Protein AF-A0A0F9GMW5-F1 (afdb_monomer_lite)

Secondary structure (DSSP, 8-state):
---------GGGGSSHHHHHHHHHHTTPPB--SSPP-GGGSTTT--HHHHTT-SEEEEEEE-TTSEEEEEEE-SSSTT-HHHHHHHHHHHGGG-SEEEEEEESSSSEEEEEEEETTEEEEEEEETTS--HHHHHHHHHHHTT--S--SSSHHHHHHHHHHHHHHHHHHHHHHHT-HHHHHHHHHHTTEEEETTTTEEEE-TTSTTTTEEEEEE-SS---HHHHHHHHHHHHHHHHHHHH-S---EEEEEESSEEEEEETTS-EEEEEE--TTSTHHHHHHHHHHHHHSPPPEE-HHHHHHHHSTTSHHHHHHHHHHHHHHHH-HHHHHHHHHHHHHHHTTTSPTTT-SHHHHHHHHHHHHHHHHHHHHHHS-HHHHHH-SSHHHHHHHHHTTT----TT-TTGGGGG-HHHHHHHHHHHTT-EE-SS-TTHHHHHHHS-HHHHHHHT--PPPHHHHHHHHHHH--TT--EEETT-TT-HHHHHHHHHHHHH-SSHHHHHHHHTTEEEEES-HHHHHHHHHHHHHT-S--SSS-----EEE--TT---EEE--S-TTT--EEEEE-GGG-EEEEETTGGG-SS-TTHHHHHHHHHHHHHHHHHHHHHHHHHHHT--

InterPro domains:
  IPR003356 DNA methylase, adenine-specific [PF02384] (428-545)
  IPR029063 S-adenosyl-L-methionine-dependent methyltransferase superfamily [G3DSA:3.40.50.150] (424-604)
  IPR029063 S-adenosyl-L-methionine-dependent methyltransferase superfamily [SSF53335] (360-549)
  IPR050953 N(4)/N(6)-adenine-specific DNA methyltransferase [PTHR33841] (351-545)

Foldseek 3Di:
DDPPQQADALQLLQDDVSVLVLLVVLVFDADDQDWDQLCPDQLQVDPVHSVQFPTKGWSGDDPQEETEMETEGAPCQPPPVNVVSSLVSVLVRHYWYWYWYDHRSQWTWTWTDDNQDTDTAIQGNVDGDPVRNVQVSCVSNVHPNDDDACVFLVVVLVVLLVLLVQLLVCLLVLVQVSNVVSLVVLAWDFWFDVRWTAFHPQFLQRLETEDEARNDPDPVVVCLVVPLLVSQVGCCVIVVDHHAWYWYHYSFWIWIAGSVSHTLDIGGDDSPDCLSSLLSSLVSLRRHHFGAFAQVSLCSPQAPSHPLNSVQLSLVVVLCVVCVPVLVVLLVLVCVLCPVQFPPPQRDPLLLSLLLSLLLLLLLLLCLQAPDPVCVVPDPFSVSSQVVCVVLVHDQQVSPSNRSSRVSPVSSVSSNSSNRPHHYRLALNCVNRVVSSRDPVSCVLNVVPDDDLVNLLVVCVPPDDQQQQEEAAAQFLNSNVSSNLVVNVVPDDDPVSSLNSLLSYAYEHSDPSRLNNNSSSNSSNRNDSDPHRRYPRYANFNSLDFPDFDQDDDPVQGTWTWTQRDVVGIDTHGPCSQCPPPDNCRVVVVVVVSVVVVVCSVVVVVVVVVVVVVD

Structure (mmCIF, N/CA/C/O backbone):
data_AF-A0A0F9GMW5-F1
#
_entry.id   AF-A0A0F9GMW5-F1
#
loop_
_atom_site.group_PDB
_atom_site.id
_atom_site.type_symbol
_atom_site.label_atom_id
_atom_site.label_alt_id
_atom_site.label_comp_id
_atom_site.label_asym_id
_atom_site.label_entity_id
_atom_site.label_seq_id
_atom_site.pdbx_PDB_ins_code
_atom_site.Cartn_x
_atom_site.Cartn_y
_atom_site.Cartn_z
_atom_site.occupancy
_atom_site.B_iso_or_equiv
_atom_site.auth_seq_id
_atom_site.auth_comp_id
_atom_site.auth_asym_id
_atom_site.auth_atom_id
_atom_site.pdbx_PDB_model_num
ATOM 1 N N . MET A 1 1 ? 24.800 2.979 11.146 1.00 30.11 1 MET A N 1
ATOM 2 C CA . MET A 1 1 ? 25.464 2.359 12.314 1.00 30.11 1 MET A CA 1
ATOM 3 C C . MET A 1 1 ? 24.993 0.922 12.360 1.00 30.11 1 MET A C 1
ATOM 5 O O . MET A 1 1 ? 23.792 0.721 12.255 1.00 30.11 1 MET A O 1
ATOM 9 N N . GLY A 1 2 ? 25.916 -0.042 12.358 1.00 31.94 2 GLY A N 1
ATOM 10 C CA . GLY A 1 2 ? 25.595 -1.453 12.143 1.00 31.94 2 GLY A CA 1
ATOM 11 C C . GLY A 1 2 ? 24.622 -1.978 13.192 1.00 31.94 2 GLY A C 1
ATOM 12 O O . GLY A 1 2 ? 24.930 -1.959 14.381 1.00 31.94 2 GLY A O 1
ATOM 13 N N . SER A 1 3 ? 23.455 -2.449 12.755 1.00 37.06 3 SER A N 1
ATOM 14 C CA . SER A 1 3 ? 22.743 -3.462 13.518 1.00 37.06 3 SER A CA 1
ATOM 15 C C . SER A 1 3 ? 23.676 -4.668 13.577 1.00 37.06 3 SER A C 1
ATOM 17 O O . SER A 1 3 ? 24.006 -5.253 12.547 1.00 37.06 3 SER A O 1
ATOM 19 N N . ASN A 1 4 ? 24.181 -5.004 14.763 1.00 47.06 4 ASN A N 1
ATOM 20 C CA . ASN A 1 4 ? 24.844 -6.288 14.950 1.00 47.06 4 ASN A CA 1
ATOM 21 C C . ASN A 1 4 ? 23.777 -7.360 14.713 1.00 47.06 4 ASN A C 1
ATOM 23 O O . ASN A 1 4 ? 22.998 -7.647 15.618 1.00 47.06 4 ASN A O 1
ATOM 27 N N . GLN A 1 5 ? 23.700 -7.887 13.488 1.00 59.38 5 GLN A N 1
ATOM 28 C CA . GLN A 1 5 ? 22.897 -9.065 13.192 1.00 59.38 5 GLN A CA 1
ATOM 29 C C . GLN A 1 5 ? 23.385 -10.190 14.101 1.00 59.38 5 GLN A C 1
ATOM 31 O O . GLN A 1 5 ? 24.559 -10.567 14.077 1.00 59.38 5 GLN A O 1
ATOM 36 N N . ILE A 1 6 ? 22.492 -10.670 14.958 1.00 72.06 6 ILE A N 1
ATOM 37 C CA . ILE A 1 6 ? 22.791 -11.733 15.907 1.00 72.06 6 ILE A CA 1
ATOM 38 C C . ILE A 1 6 ? 22.747 -13.040 15.131 1.00 72.06 6 ILE A C 1
ATOM 40 O O . ILE A 1 6 ? 21.688 -13.431 14.648 1.00 72.06 6 ILE A O 1
ATOM 44 N N . SER A 1 7 ? 23.903 -13.689 15.009 1.00 79.44 7 SER A N 1
ATOM 45 C CA . SER A 1 7 ? 24.048 -14.995 14.370 1.00 79.44 7 SER A CA 1
ATOM 46 C C . SER A 1 7 ? 24.014 -16.134 15.389 1.00 79.44 7 SER A C 1
ATOM 48 O O . SER A 1 7 ? 24.193 -15.922 16.592 1.00 79.44 7 SER A O 1
ATOM 50 N N . TRP A 1 8 ? 23.760 -17.353 14.907 1.00 90.44 8 TRP A N 1
ATOM 51 C CA . TRP A 1 8 ? 23.793 -18.573 15.710 1.00 90.44 8 TRP A CA 1
ATOM 52 C C . TRP A 1 8 ? 24.874 -19.541 15.211 1.00 90.44 8 TRP A C 1
ATOM 54 O O . TRP A 1 8 ? 25.264 -19.531 14.047 1.00 90.44 8 TRP A O 1
ATOM 64 N N . GLU A 1 9 ? 25.330 -20.408 16.109 1.00 90.56 9 GLU A N 1
ATOM 65 C CA . GLU A 1 9 ? 26.293 -21.479 15.870 1.00 90.56 9 GLU A CA 1
ATOM 66 C C . GLU A 1 9 ? 25.739 -22.823 16.361 1.00 90.56 9 GLU A C 1
ATOM 68 O O . GLU A 1 9 ? 24.885 -22.883 17.252 1.00 90.56 9 GLU A O 1
ATOM 73 N N . THR A 1 10 ? 26.309 -23.934 15.884 1.00 88.50 10 THR A N 1
ATOM 74 C CA . THR A 1 10 ? 25.950 -25.302 16.305 1.00 88.50 10 THR A CA 1
ATOM 75 C C . THR A 1 10 ? 25.889 -25.465 17.829 1.00 88.50 10 THR A C 1
ATOM 77 O O . THR A 1 10 ? 25.020 -26.157 18.360 1.00 88.50 10 THR A O 1
ATOM 80 N N . ASN A 1 11 ? 26.781 -24.789 18.562 1.00 90.62 11 ASN A N 1
ATOM 81 C CA . ASN A 1 11 ? 26.826 -24.824 20.024 1.00 90.62 11 ASN A CA 1
ATOM 82 C C . ASN A 1 11 ? 25.561 -24.279 20.699 1.00 90.62 11 ASN A C 1
ATOM 84 O O . ASN A 1 11 ? 25.217 -24.730 21.798 1.00 90.62 11 ASN A O 1
ATOM 88 N N . ASN A 1 12 ? 24.859 -23.344 20.058 1.00 93.19 12 ASN A N 1
ATOM 89 C CA . ASN A 1 12 ? 23.672 -22.717 20.624 1.00 93.19 12 ASN A CA 1
ATOM 90 C C . ASN A 1 12 ? 22.477 -23.669 20.707 1.00 93.19 12 ASN A C 1
ATOM 92 O O . ASN A 1 12 ? 21.627 -23.490 21.571 1.00 93.19 12 ASN A O 1
ATOM 96 N N . PHE A 1 13 ? 22.446 -24.722 19.889 1.00 93.19 13 PHE A N 1
ATOM 97 C CA . PHE A 1 13 ? 21.362 -25.705 19.875 1.00 93.19 13 PHE A CA 1
ATOM 98 C C . PHE A 1 13 ? 21.732 -27.056 20.505 1.00 93.19 13 PHE A C 1
ATOM 100 O O . PHE A 1 13 ? 20.917 -27.971 20.489 1.00 93.19 13 PHE A O 1
ATOM 107 N N . LYS A 1 14 ? 22.917 -27.187 21.127 1.00 91.19 14 LYS A N 1
ATOM 108 C CA . LYS A 1 14 ? 23.397 -28.450 21.734 1.00 91.19 14 LYS A CA 1
ATOM 109 C C . LYS A 1 14 ? 22.546 -28.975 22.891 1.00 91.19 14 LYS A C 1
ATOM 111 O O . LYS A 1 14 ? 22.601 -30.159 23.204 1.00 91.19 14 LYS A O 1
ATOM 116 N N . ASN A 1 15 ? 21.852 -28.093 23.600 1.00 91.44 15 ASN A N 1
ATOM 117 C CA . ASN A 1 15 ? 20.968 -28.440 24.707 1.00 91.44 15 ASN A CA 1
ATOM 118 C C . ASN A 1 15 ? 20.027 -27.268 25.010 1.00 91.44 15 ASN A C 1
ATOM 120 O O . ASN A 1 15 ? 20.235 -26.146 24.544 1.00 91.44 15 ASN A O 1
ATOM 124 N N . ARG A 1 16 ? 19.023 -27.518 25.855 1.00 90.69 16 ARG A N 1
ATOM 125 C CA . ARG A 1 16 ? 18.051 -26.510 26.300 1.00 90.69 16 ARG A CA 1
ATOM 126 C C . ARG A 1 16 ? 18.718 -25.232 26.818 1.00 90.69 16 ARG A C 1
ATOM 128 O O . ARG A 1 16 ? 18.329 -24.146 26.411 1.00 90.69 16 ARG A O 1
ATOM 135 N N . ASN A 1 17 ? 19.706 -25.335 27.707 1.00 90.94 17 ASN A N 1
ATOM 136 C CA . ASN A 1 17 ? 20.302 -24.154 28.337 1.00 90.94 17 ASN A CA 1
ATOM 137 C C . ASN A 1 17 ? 21.008 -23.261 27.306 1.00 90.94 17 ASN A C 1
ATOM 139 O O . ASN A 1 17 ? 20.877 -22.043 27.382 1.00 90.94 17 ASN A O 1
ATOM 143 N N . SER A 1 18 ? 21.695 -23.851 26.325 1.00 92.25 18 SER A N 1
ATOM 144 C CA . SER A 1 18 ? 22.301 -23.103 25.219 1.00 92.25 18 SER A CA 1
ATOM 145 C C . SER A 1 18 ? 21.259 -22.332 24.400 1.00 92.25 18 SER A C 1
ATOM 147 O O . SER A 1 18 ? 21.492 -21.167 24.080 1.00 92.25 18 SER A O 1
ATOM 149 N N . ILE A 1 19 ? 20.096 -22.941 24.135 1.00 92.56 19 ILE A N 1
ATOM 150 C CA . ILE A 1 19 ? 18.993 -22.303 23.397 1.00 92.56 19 ILE A CA 1
ATOM 151 C C . ILE A 1 19 ? 18.445 -21.112 24.194 1.00 92.56 19 ILE A C 1
ATOM 153 O O . ILE A 1 19 ? 18.283 -20.022 23.653 1.00 92.56 19 ILE A O 1
ATOM 157 N N . TYR A 1 20 ? 18.224 -21.281 25.501 1.00 91.50 20 TYR A N 1
ATOM 158 C CA . TYR A 1 20 ? 17.788 -20.179 26.366 1.00 91.50 20 TYR A CA 1
ATOM 159 C C . TYR A 1 20 ? 18.793 -19.021 26.377 1.00 91.50 20 TYR A C 1
ATOM 161 O O . TYR A 1 20 ? 18.386 -17.865 26.291 1.00 91.50 20 TYR A O 1
ATOM 169 N N . GLN A 1 21 ? 20.098 -19.304 26.471 1.00 91.31 21 GLN A N 1
ATOM 170 C CA . GLN A 1 21 ? 21.117 -18.248 26.458 1.00 91.31 21 GLN A CA 1
ATOM 171 C C . GLN A 1 21 ? 21.178 -17.518 25.116 1.00 91.31 21 GLN A C 1
ATOM 173 O O . GLN A 1 21 ? 21.319 -16.299 25.106 1.00 91.31 21 GLN A O 1
ATOM 178 N N . LEU A 1 22 ? 21.020 -18.234 24.000 1.00 93.06 22 LEU A N 1
ATOM 179 C CA . LEU A 1 22 ? 20.953 -17.629 22.671 1.00 93.06 22 LEU A CA 1
ATOM 180 C C . LEU A 1 22 ? 19.835 -16.574 22.605 1.00 93.06 22 LEU A C 1
ATOM 182 O O . LEU A 1 22 ? 20.098 -15.416 22.288 1.00 93.06 22 LEU A O 1
ATOM 186 N N . PHE A 1 23 ? 18.610 -16.942 22.987 1.00 89.56 23 PHE A N 1
ATOM 187 C CA . PHE A 1 23 ? 17.479 -16.011 22.955 1.00 89.56 23 PHE A CA 1
ATOM 188 C C . PHE A 1 23 ? 17.578 -14.898 24.000 1.00 89.56 23 PHE A C 1
ATOM 190 O O . PHE A 1 23 ? 17.181 -13.762 23.737 1.00 89.56 23 PHE A O 1
ATOM 197 N N . LYS A 1 24 ? 18.170 -15.182 25.165 1.00 89.12 24 LYS A N 1
ATOM 198 C CA . LYS A 1 24 ? 18.472 -14.156 26.167 1.00 89.12 24 LYS A CA 1
ATOM 199 C C . LYS A 1 24 ? 19.416 -13.094 25.608 1.00 89.12 24 LYS A C 1
ATOM 201 O O . LYS A 1 24 ? 19.164 -11.905 25.782 1.00 89.12 24 LYS A O 1
ATOM 206 N N . ASN A 1 25 ? 20.473 -13.520 24.918 1.00 88.56 25 ASN A N 1
ATOM 207 C CA . ASN A 1 25 ? 21.444 -12.624 24.293 1.00 88.56 25 ASN A CA 1
ATOM 208 C C . ASN A 1 25 ? 20.824 -11.835 23.131 1.00 88.56 25 ASN A C 1
ATOM 210 O O . ASN A 1 25 ? 21.177 -10.678 22.931 1.00 88.56 25 ASN A O 1
ATOM 214 N N . ALA A 1 26 ? 19.840 -12.419 22.440 1.00 84.38 26 ALA A N 1
ATOM 215 C CA . ALA A 1 26 ? 18.992 -11.727 21.470 1.00 84.38 26 ALA A CA 1
ATOM 216 C C . ALA A 1 26 ? 17.982 -10.738 22.094 1.00 84.38 26 ALA A C 1
ATOM 218 O O . ALA A 1 26 ? 17.220 -10.070 21.395 1.00 84.38 26 ALA A O 1
ATOM 219 N N . GLY A 1 27 ? 17.969 -10.598 23.422 1.00 83.44 27 GLY A N 1
ATOM 220 C CA . GLY A 1 27 ? 17.137 -9.632 24.133 1.00 83.44 27 GLY A CA 1
ATOM 221 C C . GLY A 1 27 ? 15.671 -10.047 24.258 1.00 83.44 27 GLY A C 1
ATOM 222 O O . GLY A 1 27 ? 14.805 -9.174 24.359 1.00 83.44 27 GLY A O 1
ATOM 223 N N . TYR A 1 28 ? 15.360 -11.343 24.205 1.00 82.50 28 TYR A N 1
ATOM 224 C CA . TYR A 1 28 ? 14.012 -11.853 24.464 1.00 82.50 28 TYR A CA 1
ATOM 225 C C . TYR A 1 28 ? 13.688 -11.935 25.961 1.00 82.50 28 TYR A C 1
ATOM 227 O O . TYR A 1 28 ? 14.558 -12.206 26.792 1.00 82.50 28 TYR A O 1
ATOM 235 N N . LYS A 1 29 ? 12.401 -11.763 26.298 1.00 79.38 29 LYS A N 1
ATOM 236 C CA . LYS A 1 29 ? 11.853 -12.171 27.599 1.00 79.38 29 LYS A CA 1
ATOM 237 C C . LYS A 1 29 ? 11.714 -13.699 27.594 1.00 79.38 29 LYS A C 1
ATOM 239 O O . LYS A 1 29 ? 11.020 -14.261 26.746 1.00 79.38 29 LYS A O 1
ATOM 244 N N . LEU A 1 30 ? 12.415 -14.365 28.508 1.00 83.69 30 LEU A N 1
ATOM 245 C CA . LEU A 1 30 ? 12.413 -15.824 28.605 1.00 83.69 30 LEU A CA 1
ATOM 246 C C . LEU A 1 30 ? 11.241 -16.319 29.460 1.00 83.69 30 LEU A C 1
ATOM 248 O O . LEU A 1 30 ? 10.882 -15.674 30.445 1.00 83.69 30 LEU A O 1
ATOM 252 N N . GLY A 1 31 ? 10.681 -17.471 29.084 1.00 74.31 31 GLY A N 1
ATOM 253 C CA . GLY A 1 31 ? 9.692 -18.189 29.893 1.00 74.31 31 GLY A CA 1
ATOM 254 C C . GLY A 1 31 ? 10.321 -18.950 31.067 1.00 74.31 31 GLY A C 1
ATOM 255 O O . GLY A 1 31 ? 11.534 -18.881 31.293 1.00 74.31 31 GLY A O 1
ATOM 256 N N . ASP A 1 32 ? 9.497 -19.692 31.815 1.00 71.81 32 ASP A N 1
ATOM 257 C CA . ASP A 1 32 ? 9.969 -20.511 32.940 1.00 71.81 32 ASP A CA 1
ATOM 258 C C . ASP A 1 32 ? 10.963 -21.585 32.438 1.00 71.81 32 ASP A C 1
ATOM 260 O O . ASP A 1 32 ? 10.623 -22.369 31.544 1.00 71.81 32 ASP A O 1
ATOM 264 N N . PRO A 1 33 ? 12.203 -21.637 32.966 1.00 67.69 33 PRO A N 1
ATOM 265 C CA . PRO A 1 33 ? 13.178 -22.665 32.601 1.00 67.69 33 PRO A CA 1
ATOM 266 C C . PRO A 1 33 ? 12.810 -24.067 33.111 1.00 67.69 33 PRO A C 1
ATOM 268 O O . PRO A 1 33 ? 13.460 -25.049 32.730 1.00 67.69 33 PRO A O 1
ATOM 271 N N . GLN A 1 34 ? 11.823 -24.180 34.002 1.00 78.19 34 GLN A N 1
ATOM 272 C CA . GLN A 1 34 ? 11.330 -25.456 34.495 1.00 78.19 34 GLN A CA 1
ATOM 273 C C . GLN A 1 34 ? 10.440 -26.157 33.467 1.00 78.19 34 GLN A C 1
ATOM 275 O O . GLN A 1 34 ? 9.881 -25.563 32.547 1.00 78.19 34 GLN A O 1
ATOM 280 N N . LYS A 1 35 ? 10.331 -27.477 33.625 1.00 83.81 35 LYS A N 1
ATOM 281 C CA . LYS A 1 35 ? 9.461 -28.296 32.788 1.00 83.81 35 LYS A CA 1
ATOM 282 C C . LYS A 1 35 ? 8.009 -27.893 33.039 1.00 83.81 35 LYS A C 1
ATOM 284 O O . LYS A 1 35 ? 7.528 -27.983 34.166 1.00 83.81 35 LYS A O 1
ATOM 289 N N . ILE A 1 36 ? 7.313 -27.526 31.973 1.00 87.19 36 ILE A N 1
ATOM 290 C CA . ILE A 1 36 ? 5.882 -27.250 32.005 1.00 87.19 36 ILE A CA 1
ATOM 291 C C . ILE A 1 36 ? 5.147 -28.577 31.887 1.00 87.19 36 ILE A C 1
ATOM 293 O O . ILE A 1 36 ? 5.470 -29.411 31.038 1.00 87.19 36 ILE A O 1
ATOM 297 N N . ASP A 1 37 ? 4.155 -28.784 32.745 1.00 86.44 37 ASP A N 1
ATOM 298 C CA . ASP A 1 37 ? 3.266 -29.929 32.620 1.00 86.44 37 ASP A CA 1
ATOM 299 C C . ASP A 1 37 ? 2.194 -29.624 31.554 1.00 86.44 37 ASP A C 1
ATOM 301 O O . ASP A 1 37 ? 1.359 -28.734 31.768 1.00 86.44 37 ASP A O 1
ATOM 305 N N . PRO A 1 38 ? 2.187 -30.334 30.406 1.00 85.81 38 PRO A N 1
ATOM 306 C CA . PRO A 1 38 ? 1.286 -30.015 29.303 1.00 85.81 38 PRO A CA 1
ATOM 307 C C . PRO A 1 38 ? -0.194 -30.149 29.686 1.00 85.81 38 PRO A C 1
ATOM 309 O O . PRO A 1 38 ? -1.040 -29.498 29.079 1.00 85.81 38 PRO A O 1
ATOM 312 N N . LYS A 1 39 ? -0.523 -30.918 30.737 1.00 86.19 39 LYS A N 1
ATOM 313 C CA . LYS A 1 39 ? -1.909 -31.085 31.206 1.00 86.19 39 LYS A CA 1
ATOM 314 C C . LYS A 1 39 ? -2.544 -29.783 31.713 1.00 86.19 39 LYS A C 1
ATOM 316 O O . LYS A 1 39 ? -3.768 -29.690 31.797 1.00 86.19 39 LYS A O 1
ATOM 321 N N . TYR A 1 40 ? -1.732 -28.784 32.071 1.00 82.81 40 TYR A N 1
ATOM 322 C CA . TYR A 1 40 ? -2.219 -27.485 32.540 1.00 82.81 40 TYR A CA 1
ATOM 323 C C . TYR A 1 40 ? -2.335 -26.444 31.423 1.00 82.81 40 TYR A C 1
ATOM 325 O O . TYR A 1 40 ? -3.043 -25.452 31.604 1.00 82.81 40 TYR A O 1
ATOM 333 N N . LEU A 1 41 ? -1.733 -26.683 30.256 1.00 78.94 41 LEU A N 1
ATOM 334 C CA . LEU A 1 41 ? -1.795 -25.758 29.127 1.00 78.94 41 LEU A CA 1
ATOM 335 C C . LEU A 1 41 ? -3.090 -25.950 28.324 1.00 78.94 41 LEU A C 1
ATOM 337 O O . LEU A 1 41 ? -3.382 -27.073 27.903 1.00 78.94 41 LEU A O 1
ATOM 341 N N . PRO A 1 42 ? -3.887 -24.887 28.098 1.00 68.94 42 PRO A N 1
ATOM 342 C CA . PRO A 1 42 ? -4.966 -24.907 27.107 1.00 68.94 42 PRO A CA 1
ATOM 343 C C . PRO A 1 42 ? -4.440 -25.427 25.761 1.00 68.94 42 PRO A C 1
ATOM 345 O O . PRO A 1 42 ? -3.320 -25.100 25.385 1.00 68.94 42 PRO A O 1
ATOM 348 N N . GLY A 1 43 ? -5.195 -26.294 25.085 1.00 73.25 43 GLY A N 1
ATOM 349 C CA . GLY A 1 43 ? -4.747 -26.910 23.830 1.00 73.25 43 GLY A CA 1
ATOM 350 C C . GLY A 1 43 ? -3.742 -28.064 23.967 1.00 73.25 43 GLY A C 1
ATOM 351 O O . GLY A 1 43 ? -3.375 -28.664 22.975 1.00 73.25 43 GLY A O 1
ATOM 352 N N . LEU A 1 44 ? -3.286 -28.448 25.165 1.00 82.81 44 LEU A N 1
ATOM 353 C CA . LEU A 1 44 ? -2.473 -29.670 25.349 1.00 82.81 44 LEU A CA 1
ATOM 354 C C . LEU A 1 44 ? -3.039 -30.621 26.412 1.00 82.81 44 LEU A C 1
ATOM 356 O O . LEU A 1 44 ? -2.429 -31.637 26.740 1.00 82.81 44 LEU A O 1
ATOM 360 N N . LYS A 1 45 ? -4.246 -30.346 26.920 1.00 79.88 45 LYS A N 1
ATOM 361 C CA . LYS A 1 45 ? -4.876 -31.108 28.014 1.00 79.88 45 LYS A CA 1
ATOM 362 C C . LYS A 1 45 ? -5.419 -32.476 27.605 1.00 79.88 45 LYS A C 1
ATOM 364 O O . LYS A 1 45 ? -5.866 -33.220 28.474 1.00 79.88 45 LYS A O 1
ATOM 369 N N . LYS A 1 46 ? -5.423 -32.830 26.316 1.00 84.31 46 LYS A N 1
ATOM 370 C CA . LYS A 1 46 ? -5.937 -34.135 25.880 1.00 84.31 46 LYS A CA 1
ATOM 371 C C . LYS A 1 46 ? -4.974 -35.260 26.286 1.00 84.31 46 LYS A C 1
ATOM 373 O O . LYS A 1 46 ? -3.788 -35.179 25.960 1.00 84.31 46 LYS A O 1
ATOM 378 N N . PRO A 1 47 ? -5.458 -36.339 26.936 1.00 82.69 47 PRO A N 1
ATOM 379 C CA . PRO A 1 47 ? -4.614 -37.463 27.358 1.00 82.69 47 PRO A CA 1
ATOM 380 C C . PRO A 1 47 ? -3.829 -38.136 26.231 1.00 82.69 47 PRO A C 1
ATOM 382 O O . PRO A 1 47 ? -2.748 -38.661 26.473 1.00 82.69 47 PRO A O 1
ATOM 385 N N . SER A 1 48 ? -4.331 -38.092 24.995 1.00 81.50 48 SER A N 1
ATOM 386 C CA . SER A 1 48 ? -3.619 -38.579 23.806 1.00 81.50 48 SER A CA 1
ATOM 387 C C . SER A 1 48 ? -2.350 -37.780 23.470 1.00 81.50 48 SER A C 1
ATOM 389 O O . SER A 1 48 ? -1.541 -38.241 22.666 1.00 81.50 48 SER A O 1
ATOM 391 N N . ILE A 1 49 ? -2.172 -36.598 24.071 1.00 82.38 49 ILE A N 1
ATOM 392 C CA . ILE A 1 49 ? -1.091 -35.650 23.788 1.00 82.38 49 ILE A CA 1
ATOM 393 C C . ILE A 1 49 ? -0.140 -35.547 24.970 1.00 82.38 49 ILE A C 1
ATOM 395 O O . ILE A 1 49 ? 1.033 -35.890 24.833 1.00 82.38 49 ILE A O 1
ATOM 399 N N . TYR A 1 50 ? -0.621 -35.110 26.140 1.00 85.19 50 TYR A N 1
ATOM 400 C CA . TYR A 1 50 ? 0.284 -34.812 27.255 1.00 85.19 50 TYR A CA 1
ATOM 401 C C . TYR A 1 50 ? 0.972 -36.057 27.827 1.00 85.19 50 TYR A C 1
ATOM 403 O O . TYR A 1 50 ? 2.085 -35.938 28.329 1.00 85.19 50 TYR A O 1
ATOM 411 N N . ASN A 1 51 ? 0.367 -37.249 27.720 1.00 84.06 51 ASN A N 1
ATOM 412 C CA . ASN A 1 51 ? 1.005 -38.501 28.153 1.00 84.06 51 ASN A CA 1
ATOM 413 C C . ASN A 1 51 ? 2.218 -38.878 27.286 1.00 84.06 51 ASN A C 1
ATOM 415 O O . ASN A 1 51 ? 3.062 -39.664 27.707 1.00 84.06 51 ASN A O 1
ATOM 419 N N . GLU A 1 52 ? 2.297 -38.335 26.072 1.00 80.62 52 GLU A N 1
ATOM 420 C CA . GLU A 1 52 ? 3.310 -38.670 25.068 1.00 80.62 52 GLU A CA 1
ATOM 421 C C . GLU A 1 52 ? 4.442 -37.634 24.998 1.00 80.62 52 GLU A C 1
ATOM 423 O O . GLU A 1 52 ? 5.512 -37.899 24.444 1.00 80.62 52 GLU A O 1
ATOM 428 N N . ILE A 1 53 ? 4.226 -36.444 25.565 1.00 86.25 53 ILE A N 1
ATOM 429 C CA . ILE A 1 53 ? 5.236 -35.391 25.668 1.00 86.25 53 ILE A CA 1
ATOM 430 C C . ILE A 1 53 ? 6.167 -35.722 26.840 1.00 86.25 53 ILE A C 1
ATOM 432 O O . ILE A 1 53 ? 5.773 -35.659 28.005 1.00 86.25 53 ILE A O 1
ATOM 436 N N . LYS A 1 54 ? 7.435 -36.045 26.547 1.00 84.69 54 LYS A N 1
ATOM 437 C CA . LYS A 1 54 ? 8.418 -36.370 27.592 1.00 84.69 54 LYS A CA 1
ATOM 438 C C . LYS A 1 54 ? 8.787 -35.127 28.390 1.00 84.69 54 LYS A C 1
ATOM 440 O O . LYS A 1 54 ? 8.789 -35.164 29.620 1.00 84.69 54 LYS A O 1
ATOM 445 N N . GLU A 1 55 ? 9.111 -34.035 27.702 1.00 88.12 55 GLU A N 1
ATOM 446 C CA . GLU A 1 55 ? 9.445 -32.749 28.315 1.00 88.12 55 GLU A CA 1
ATOM 447 C C . GLU A 1 55 ? 8.957 -31.596 27.435 1.00 88.12 55 GLU A C 1
ATOM 449 O O . GLU A 1 55 ? 9.045 -31.666 26.208 1.00 88.12 55 GLU A O 1
ATOM 454 N N . LEU A 1 56 ? 8.453 -30.544 28.082 1.00 89.69 56 LEU A N 1
ATOM 455 C CA . LEU A 1 56 ? 7.980 -29.313 27.462 1.00 89.69 56 LEU A CA 1
ATOM 456 C C . LEU A 1 56 ? 8.568 -28.129 28.225 1.00 89.69 56 LEU A C 1
ATOM 458 O O . LEU A 1 56 ? 8.509 -28.095 29.454 1.00 89.69 56 LEU A O 1
ATOM 462 N N . TYR A 1 57 ? 9.112 -27.167 27.491 1.00 89.50 57 TYR A N 1
ATOM 463 C CA . TYR A 1 57 ? 9.689 -25.943 28.040 1.00 89.50 57 TYR A CA 1
ATOM 464 C C . TYR A 1 57 ? 9.220 -24.737 27.234 1.00 89.50 57 TYR A C 1
ATOM 466 O O . TYR A 1 57 ? 9.110 -24.827 26.011 1.00 89.50 57 TYR A O 1
ATOM 474 N N . GLN A 1 58 ? 9.004 -23.604 27.898 1.00 87.25 58 GLN A N 1
ATOM 475 C CA . GLN A 1 58 ? 8.729 -22.330 27.236 1.00 87.25 58 GLN A CA 1
ATOM 476 C C . GLN A 1 58 ? 10.004 -21.491 27.205 1.00 87.25 58 GLN A C 1
ATOM 478 O O . GLN A 1 58 ? 10.446 -20.964 28.224 1.00 87.25 58 GLN A O 1
ATOM 483 N N . VAL A 1 59 ? 10.596 -21.368 26.022 1.00 86.62 59 VAL A N 1
ATOM 484 C CA . VAL A 1 59 ? 11.865 -20.666 25.815 1.00 86.62 59 VAL A CA 1
ATOM 485 C C . VAL A 1 59 ? 11.647 -19.156 25.787 1.00 86.62 59 VAL A C 1
ATOM 487 O O . VAL A 1 59 ? 12.380 -18.421 26.441 1.00 86.62 59 VAL A O 1
ATOM 490 N N . ILE A 1 60 ? 10.620 -18.692 25.071 1.00 83.25 60 ILE A N 1
ATOM 491 C CA . ILE A 1 60 ? 10.297 -17.269 24.904 1.00 83.25 60 ILE A CA 1
ATOM 492 C C . ILE A 1 60 ? 8.829 -17.050 25.245 1.00 83.25 60 ILE A C 1
ATOM 494 O O . ILE A 1 60 ? 7.977 -17.853 24.853 1.00 83.25 60 ILE A O 1
ATOM 498 N N . TYR A 1 61 ? 8.555 -15.946 25.938 1.00 74.56 61 TYR A N 1
ATOM 499 C CA . TYR A 1 61 ? 7.206 -15.448 26.166 1.00 74.56 61 TYR A CA 1
ATOM 500 C C . TYR A 1 61 ? 7.166 -13.927 26.012 1.00 74.56 61 TYR A C 1
ATOM 502 O O . TYR A 1 61 ? 7.778 -13.189 26.788 1.00 74.56 61 TYR A O 1
ATOM 510 N N . GLN A 1 62 ? 6.426 -13.461 25.013 1.00 65.44 62 GLN A N 1
ATOM 511 C CA . GLN A 1 62 ? 5.996 -12.069 24.895 1.00 65.44 62 GLN A CA 1
ATOM 512 C C . GLN A 1 62 ? 4.495 -12.010 25.140 1.00 65.44 62 GLN A C 1
ATOM 514 O O . GLN A 1 62 ? 3.816 -12.954 24.760 1.00 65.44 62 GLN A O 1
ATOM 519 N N . GLU A 1 63 ? 4.022 -10.944 25.795 1.00 55.16 63 GLU A N 1
ATOM 520 C CA . GLU A 1 63 ? 2.677 -10.709 26.361 1.00 55.16 63 GLU A CA 1
ATOM 521 C C . GLU A 1 63 ? 1.505 -11.000 25.386 1.00 55.16 63 GLU A C 1
ATOM 523 O O . GLU A 1 63 ? 0.750 -10.111 25.012 1.00 55.16 63 GLU A O 1
ATOM 528 N N . ASN A 1 64 ? 1.332 -12.279 25.035 1.00 51.00 64 ASN A N 1
ATOM 529 C CA . ASN A 1 64 ? 0.411 -12.889 24.069 1.00 51.00 64 ASN A CA 1
ATOM 530 C C . ASN A 1 64 ? 0.729 -12.735 22.568 1.00 51.00 64 ASN A C 1
ATOM 532 O O . ASN A 1 64 ? -0.125 -13.067 21.752 1.00 51.00 64 ASN A O 1
ATOM 536 N N . GLU A 1 65 ? 1.931 -12.292 22.187 1.00 58.19 65 GLU A N 1
ATOM 537 C CA . GLU A 1 65 ? 2.286 -12.109 20.764 1.00 58.19 65 GLU A CA 1
ATOM 538 C C . GLU A 1 65 ? 3.074 -13.289 20.187 1.00 58.19 65 GLU A C 1
ATOM 540 O O . GLU A 1 65 ? 2.713 -13.798 19.137 1.00 58.19 65 GLU A O 1
ATOM 545 N N . LEU A 1 66 ? 4.098 -13.780 20.895 1.00 72.69 66 LEU A N 1
ATOM 546 C CA . LEU A 1 66 ? 4.932 -14.892 20.438 1.00 72.69 66 LEU A CA 1
ATOM 547 C C . LEU A 1 66 ? 5.321 -15.814 21.593 1.00 72.69 66 LEU A C 1
ATOM 549 O O . LEU A 1 66 ? 5.892 -15.381 22.602 1.00 72.69 66 LEU A O 1
ATOM 553 N N . GLN A 1 67 ? 5.079 -17.108 21.406 1.00 82.12 67 GLN A N 1
ATOM 554 C CA . GLN A 1 67 ? 5.512 -18.173 22.297 1.00 82.12 67 GLN A CA 1
ATOM 555 C C . GLN A 1 67 ? 6.420 -19.163 21.574 1.00 82.12 67 GLN A C 1
ATOM 557 O O . GLN A 1 67 ? 6.037 -19.776 20.583 1.00 82.12 67 GLN A O 1
ATOM 562 N N . LEU A 1 68 ? 7.620 -19.385 22.112 1.00 87.38 68 LEU A N 1
ATOM 563 C CA . LEU A 1 68 ? 8.509 -20.432 21.611 1.00 87.38 68 LEU A CA 1
ATOM 564 C C . LEU A 1 68 ? 8.544 -21.591 22.595 1.00 87.38 68 LEU A C 1
ATOM 566 O O . LEU A 1 68 ? 8.977 -21.424 23.739 1.00 87.38 68 LEU A O 1
ATOM 570 N N . TRP A 1 69 ? 8.114 -22.769 22.154 1.00 90.44 69 TRP A N 1
ATOM 571 C CA . TRP A 1 69 ? 8.092 -23.982 22.967 1.00 90.44 69 TRP A CA 1
ATOM 572 C C . TRP A 1 69 ? 9.107 -24.998 22.455 1.00 90.44 69 TRP A C 1
ATOM 574 O O . TRP A 1 69 ? 9.195 -25.263 21.260 1.00 90.44 69 TRP A O 1
ATOM 584 N N . LEU A 1 70 ? 9.851 -25.609 23.372 1.00 92.06 70 LEU A N 1
ATOM 585 C CA . LEU A 1 70 ? 10.745 -26.728 23.092 1.00 92.06 70 LEU A CA 1
ATOM 586 C C . LEU A 1 70 ? 10.099 -28.021 23.593 1.00 92.06 70 LEU A C 1
ATOM 588 O O . LEU A 1 70 ? 9.857 -28.176 24.792 1.00 92.06 70 LEU A O 1
ATOM 592 N N . ILE A 1 71 ? 9.852 -28.951 22.673 1.00 91.19 71 ILE A N 1
ATOM 593 C CA . ILE A 1 71 ? 9.130 -30.203 22.908 1.00 91.19 71 ILE A CA 1
ATOM 594 C C . ILE A 1 71 ? 10.073 -31.376 22.637 1.00 91.19 71 ILE A C 1
ATOM 596 O O . ILE A 1 71 ? 10.473 -31.626 21.497 1.00 91.19 71 ILE A O 1
ATOM 600 N N . ILE A 1 72 ? 10.417 -32.123 23.686 1.00 88.25 72 ILE A N 1
ATOM 601 C CA . ILE A 1 72 ? 11.318 -33.277 23.590 1.00 88.25 72 ILE A CA 1
ATOM 602 C C . ILE A 1 72 ? 10.492 -34.561 23.520 1.00 88.25 72 ILE A C 1
ATOM 604 O O . ILE A 1 72 ? 9.698 -34.849 24.421 1.00 88.25 72 ILE A O 1
ATOM 608 N N . THR A 1 73 ? 10.692 -35.355 22.462 1.00 82.06 73 THR A N 1
ATOM 609 C CA . THR A 1 73 ? 9.953 -36.611 22.248 1.00 82.06 73 THR A CA 1
ATOM 610 C C . THR A 1 73 ? 10.869 -37.724 21.731 1.00 82.06 73 THR A C 1
ATOM 612 O O . THR A 1 73 ? 11.707 -37.476 20.866 1.00 82.06 73 THR A O 1
ATOM 615 N N . PRO A 1 74 ? 10.729 -38.966 22.221 1.00 63.56 74 PRO A N 1
ATOM 616 C CA . PRO A 1 74 ? 11.704 -40.016 21.932 1.00 63.56 74 PRO A CA 1
ATOM 617 C C . PRO A 1 74 ? 11.643 -40.572 20.497 1.00 63.56 74 PRO A C 1
ATOM 619 O O . PRO A 1 74 ? 12.686 -40.935 19.959 1.00 63.56 74 PRO A O 1
ATOM 622 N N . GLU A 1 75 ? 10.473 -40.630 19.846 1.00 69.75 75 GLU A N 1
ATOM 623 C CA . GLU A 1 75 ? 10.335 -41.225 18.493 1.00 69.75 75 GLU A CA 1
ATOM 624 C C . GLU A 1 75 ? 9.234 -40.609 17.613 1.00 69.75 75 GLU A C 1
ATOM 626 O O . GLU A 1 75 ? 9.020 -41.044 16.482 1.00 69.75 75 GLU A O 1
ATOM 631 N N . LYS A 1 76 ? 8.504 -39.612 18.120 1.00 71.94 76 LYS A N 1
ATOM 632 C CA . LYS A 1 76 ? 7.344 -39.031 17.426 1.00 71.94 76 LYS A CA 1
ATOM 633 C C . LYS A 1 76 ? 7.643 -37.680 16.771 1.00 71.94 76 LYS A C 1
ATOM 635 O O . LYS A 1 76 ? 6.899 -37.286 15.880 1.00 71.94 76 LYS A O 1
ATOM 640 N N . ALA A 1 77 ? 8.760 -37.029 17.117 1.00 70.38 77 ALA A N 1
ATOM 641 C CA . ALA A 1 77 ? 9.167 -35.731 16.567 1.00 70.38 77 ALA A CA 1
ATOM 642 C C . ALA A 1 77 ? 9.256 -35.713 15.033 1.00 70.38 77 ALA A C 1
ATOM 644 O O . ALA A 1 77 ? 8.932 -34.703 14.416 1.00 70.38 77 ALA A O 1
ATOM 645 N N . ASN A 1 78 ? 9.648 -36.827 14.407 1.00 73.69 78 ASN A N 1
ATOM 646 C CA . ASN A 1 78 ? 9.752 -36.947 12.953 1.00 73.69 78 ASN A CA 1
ATOM 647 C C . ASN A 1 78 ? 8.408 -37.247 12.259 1.00 73.69 78 ASN A C 1
ATOM 649 O O . ASN A 1 78 ? 8.297 -37.033 11.050 1.00 73.69 78 ASN A O 1
ATOM 653 N N . LYS A 1 79 ? 7.381 -37.701 12.990 1.00 81.25 79 LYS A N 1
ATOM 654 C CA . LYS A 1 79 ? 6.081 -38.089 12.427 1.00 81.25 79 LYS A CA 1
ATOM 655 C C . LYS A 1 79 ? 5.187 -36.865 12.239 1.00 81.25 79 LYS A C 1
ATOM 657 O O . LYS A 1 79 ? 4.688 -36.291 13.204 1.00 81.25 79 LYS A O 1
ATOM 662 N N . LYS A 1 80 ? 4.907 -36.529 10.977 1.00 78.00 80 LYS A N 1
ATOM 663 C CA . LYS A 1 80 ? 4.031 -35.406 10.602 1.00 78.00 80 LYS A CA 1
ATOM 664 C C . LYS A 1 80 ? 2.637 -35.490 11.233 1.00 78.00 80 LYS A C 1
ATOM 666 O O . LYS A 1 80 ? 2.129 -34.493 11.726 1.00 78.00 80 LYS A O 1
ATOM 671 N N . SER A 1 81 ? 2.048 -36.686 11.297 1.00 80.94 81 SER A N 1
ATOM 672 C CA . SER A 1 81 ? 0.735 -36.902 11.924 1.00 80.94 81 SER A CA 1
ATOM 673 C C . SER A 1 81 ? 0.694 -36.489 13.396 1.00 80.94 81 SER A C 1
ATOM 675 O O . SER A 1 81 ? -0.318 -35.977 13.859 1.00 80.94 81 SER A O 1
ATOM 677 N N . TRP A 1 82 ? 1.793 -36.680 14.127 1.00 78.06 82 TRP A N 1
ATOM 678 C CA . TRP A 1 82 ? 1.861 -36.341 15.543 1.00 78.06 82 TRP A CA 1
ATOM 679 C C . TRP A 1 82 ? 2.035 -34.836 15.762 1.00 78.06 82 TRP A C 1
ATOM 681 O O . TRP A 1 82 ? 1.353 -34.261 16.607 1.00 78.06 82 TRP A O 1
ATOM 691 N N . ARG A 1 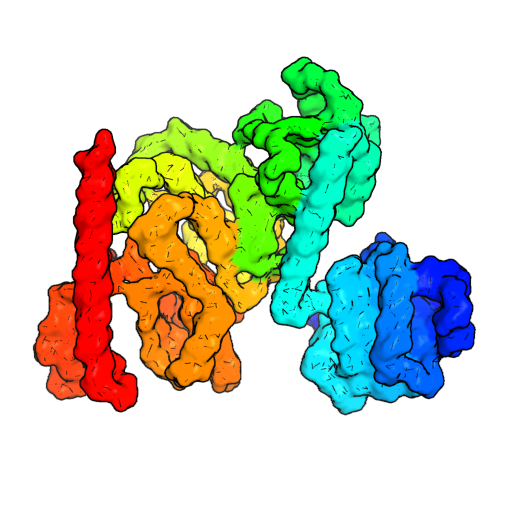83 ? 2.872 -34.180 14.946 1.00 85.00 83 ARG A N 1
ATOM 692 C CA . ARG A 1 83 ? 2.986 -32.714 14.958 1.00 85.00 83 ARG A CA 1
ATOM 693 C C . ARG A 1 83 ? 1.645 -32.065 14.617 1.00 85.00 83 ARG A C 1
ATOM 695 O O . ARG A 1 83 ? 1.193 -31.216 15.377 1.00 85.00 83 ARG A O 1
ATOM 702 N N . ASN A 1 84 ? 0.963 -32.532 13.565 1.00 81.75 84 ASN A N 1
ATOM 703 C CA . ASN A 1 84 ? -0.364 -32.041 13.163 1.00 81.75 84 ASN A CA 1
ATOM 704 C C . ASN A 1 84 ? -1.402 -32.130 14.287 1.00 81.75 84 ASN A C 1
ATOM 706 O O . ASN A 1 84 ? -2.230 -31.237 14.420 1.00 81.75 84 ASN A O 1
ATOM 710 N N . LEU A 1 85 ? -1.350 -33.196 15.086 1.00 82.00 85 LEU A N 1
ATOM 711 C CA . LEU A 1 85 ? -2.277 -33.408 16.191 1.00 82.00 85 LEU A CA 1
ATOM 712 C C . LEU A 1 85 ? -2.035 -32.423 17.344 1.00 82.00 85 LEU A C 1
ATOM 714 O O . LEU A 1 85 ? -2.983 -31.953 17.955 1.00 82.00 85 LEU A O 1
ATOM 718 N N . ILE A 1 86 ? -0.782 -32.056 17.619 1.00 83.38 86 ILE A N 1
ATOM 719 C CA . ILE A 1 86 ? -0.472 -30.977 18.570 1.00 83.38 86 ILE A CA 1
ATOM 720 C C . ILE A 1 86 ? -0.897 -29.625 18.005 1.00 83.38 86 ILE A C 1
ATOM 722 O O . ILE A 1 86 ? -1.524 -28.831 18.696 1.00 83.38 86 ILE A O 1
ATOM 726 N N . ILE A 1 87 ? -0.598 -29.382 16.731 1.00 77.19 87 ILE A N 1
ATOM 727 C CA . ILE A 1 87 ? -0.959 -28.152 16.027 1.00 77.19 87 ILE A CA 1
ATOM 728 C C . ILE A 1 87 ? -2.462 -27.899 16.078 1.00 77.19 87 ILE A C 1
ATOM 730 O O . ILE A 1 87 ? -2.872 -26.792 16.411 1.00 77.19 87 ILE A O 1
ATOM 734 N N . SER A 1 88 ? -3.285 -28.914 15.795 1.00 78.44 88 SER A N 1
ATOM 735 C CA . SER A 1 88 ? -4.744 -28.773 15.836 1.00 78.44 88 SER A CA 1
ATOM 736 C C . SER A 1 88 ? -5.265 -28.336 17.199 1.00 78.44 88 SER A C 1
ATOM 738 O O . SER A 1 88 ? -6.330 -27.740 17.273 1.00 78.44 88 SER A O 1
ATOM 740 N N . GLU A 1 89 ? -4.524 -28.613 18.265 1.00 79.75 89 GLU A N 1
ATOM 741 C CA . GLU A 1 89 ? -4.972 -28.362 19.630 1.00 79.75 89 GLU A CA 1
ATOM 742 C C . GLU A 1 89 ? -4.420 -27.043 20.166 1.00 79.75 89 GLU A C 1
ATOM 744 O O . GLU A 1 89 ? -5.130 -26.302 20.839 1.00 79.75 89 GLU A O 1
ATOM 749 N N . VAL A 1 90 ? -3.189 -26.692 19.786 1.00 76.94 90 VAL A N 1
ATOM 750 C CA . VAL A 1 90 ? -2.588 -25.377 20.063 1.00 76.94 90 VAL A CA 1
ATOM 751 C C . VAL A 1 90 ? -3.291 -24.261 19.278 1.00 76.94 90 VAL A C 1
ATOM 753 O O . VAL A 1 90 ? -3.364 -23.128 19.751 1.00 76.94 90 VAL A O 1
ATOM 756 N N . LYS A 1 91 ? -3.893 -24.562 18.119 1.00 66.88 91 LYS A N 1
ATOM 757 C CA . LYS A 1 91 ? -4.706 -23.592 17.361 1.00 66.88 91 LYS A CA 1
ATOM 758 C C . LYS A 1 91 ? -5.857 -22.979 18.166 1.00 66.88 91 LYS A C 1
ATOM 760 O O . LYS A 1 91 ? -6.281 -21.871 17.865 1.00 66.88 91 LYS A O 1
ATOM 765 N N . GLU A 1 92 ? -6.351 -23.657 19.199 1.00 57.84 92 GLU A N 1
ATOM 766 C CA . GLU A 1 92 ? -7.433 -23.128 20.037 1.00 57.84 92 GLU A CA 1
ATOM 767 C C . GLU A 1 92 ? -6.951 -22.118 21.100 1.00 57.84 92 GLU A C 1
ATOM 769 O O . GLU A 1 92 ? -7.779 -21.490 21.761 1.00 57.84 92 GLU A O 1
ATOM 774 N N . SER A 1 93 ? -5.632 -21.946 21.290 1.00 56.56 93 SER A N 1
ATOM 775 C CA . SER A 1 93 ? -5.064 -21.208 22.434 1.00 56.56 93 SER A CA 1
ATOM 776 C C . SER A 1 93 ? -4.739 -19.712 22.247 1.00 56.56 93 SER A C 1
ATOM 778 O O . SER A 1 93 ? -4.348 -19.102 23.235 1.00 56.56 93 SER A O 1
ATOM 780 N N . TYR A 1 94 ? -5.026 -19.093 21.092 1.00 51.81 94 TYR A N 1
ATOM 781 C CA . TYR A 1 94 ? -4.789 -17.662 20.772 1.00 51.81 94 TYR A CA 1
ATOM 782 C C . TYR A 1 94 ? -3.318 -17.192 20.956 1.00 51.81 94 TYR A C 1
ATOM 784 O O . TYR A 1 94 ? -2.861 -16.993 22.081 1.00 51.81 94 TYR A O 1
ATOM 792 N N . GLY A 1 95 ? -2.595 -16.950 19.850 1.00 61.88 95 GLY A N 1
ATOM 793 C CA . GLY A 1 95 ? -1.219 -16.409 19.826 1.00 61.88 95 GLY A CA 1
ATOM 794 C C . GLY A 1 95 ? -0.322 -17.058 18.759 1.00 61.88 95 GLY A C 1
ATOM 795 O O . GLY A 1 95 ? -0.661 -18.127 18.250 1.00 61.88 95 GLY A O 1
ATOM 796 N N . ASP A 1 96 ? 0.833 -16.453 18.444 1.00 72.00 96 ASP A N 1
ATOM 797 C CA . ASP A 1 96 ? 1.811 -17.073 17.538 1.00 72.00 96 ASP A CA 1
ATOM 798 C C . ASP A 1 96 ? 2.717 -18.045 18.307 1.00 72.00 96 ASP A C 1
ATOM 800 O O . ASP A 1 96 ? 3.286 -17.720 19.353 1.00 72.00 96 ASP A O 1
ATOM 804 N N . TYR A 1 97 ? 2.883 -19.254 17.780 1.00 82.06 97 TYR A N 1
ATOM 805 C CA . TYR A 1 97 ? 3.670 -20.325 18.372 1.00 82.06 97 TYR A CA 1
ATOM 806 C C . TYR A 1 97 ? 4.775 -20.793 17.432 1.00 82.06 97 TYR A C 1
ATOM 808 O O . TYR A 1 97 ? 4.534 -21.188 16.294 1.00 82.06 97 TYR A O 1
ATOM 816 N N . VAL A 1 98 ? 5.993 -20.873 17.956 1.00 87.38 98 VAL A N 1
ATOM 817 C CA . VAL A 1 98 ? 7.090 -21.621 17.340 1.00 87.38 98 VAL A CA 1
ATOM 818 C C . VAL A 1 98 ? 7.323 -22.867 18.179 1.00 87.38 98 VAL A C 1
ATOM 820 O O . VAL A 1 98 ? 7.863 -22.807 19.284 1.00 87.38 98 VAL A O 1
ATOM 823 N N . LEU A 1 99 ? 6.900 -24.015 17.660 1.00 89.38 99 LEU A N 1
ATOM 824 C CA . LEU A 1 99 ? 7.077 -25.308 18.307 1.00 89.38 99 LEU A CA 1
ATOM 825 C C . LEU A 1 99 ? 8.337 -25.981 17.760 1.00 89.38 99 LEU A C 1
ATOM 827 O O . LEU A 1 99 ? 8.379 -26.404 16.605 1.00 89.38 99 LEU A O 1
ATOM 831 N N . LEU A 1 100 ? 9.364 -26.101 18.597 1.00 91.19 100 LEU A N 1
ATOM 832 C CA . LEU A 1 100 ? 10.592 -26.829 18.295 1.00 91.19 100 LEU A CA 1
ATOM 833 C C . LEU A 1 100 ? 10.477 -28.264 18.807 1.00 91.19 100 LEU A C 1
ATOM 835 O O . LEU A 1 100 ? 10.627 -28.523 20.001 1.00 91.19 100 LEU A O 1
ATOM 839 N N . PHE A 1 101 ? 10.258 -29.214 17.905 1.00 91.44 101 PHE A N 1
ATOM 840 C CA . PHE A 1 101 ? 10.277 -30.635 18.231 1.00 91.44 101 PHE A CA 1
ATOM 841 C C . PHE A 1 101 ? 11.679 -31.201 18.057 1.00 91.44 101 PHE A C 1
ATOM 843 O O . PHE A 1 101 ? 12.278 -31.067 16.990 1.00 91.44 101 PHE A O 1
ATOM 850 N N . THR A 1 102 ? 12.185 -31.901 19.067 1.00 91.88 102 THR A N 1
ATOM 851 C CA . THR A 1 102 ? 13.467 -32.606 18.965 1.00 91.88 102 THR A CA 1
ATOM 852 C C . THR A 1 102 ? 13.457 -33.929 19.722 1.00 91.88 102 THR A C 1
ATOM 854 O O . THR A 1 102 ? 12.642 -34.152 20.620 1.00 91.88 102 THR A O 1
ATOM 857 N N . LYS A 1 103 ? 14.369 -34.823 19.336 1.00 89.38 103 LYS A N 1
ATOM 858 C CA . LYS A 1 103 ? 14.638 -36.084 20.036 1.00 89.38 103 LYS A CA 1
ATOM 859 C C . LYS A 1 103 ? 15.869 -35.971 20.929 1.00 89.38 103 LYS A C 1
ATOM 861 O O . LYS A 1 103 ? 15.822 -36.357 22.093 1.00 89.38 103 LYS A O 1
ATOM 866 N N . ASP A 1 104 ? 16.957 -35.462 20.367 1.00 88.69 104 ASP A N 1
ATOM 867 C CA . ASP A 1 104 ? 18.303 -35.538 20.937 1.00 88.69 104 ASP A CA 1
ATOM 868 C C . ASP A 1 104 ? 19.141 -34.275 20.683 1.00 88.69 104 ASP A C 1
ATOM 870 O O . ASP A 1 104 ? 20.352 -34.306 20.883 1.00 88.69 104 ASP A O 1
ATOM 874 N N . PHE A 1 105 ? 18.517 -33.168 20.261 1.00 91.62 105 PHE A N 1
ATOM 875 C CA . PHE A 1 105 ? 19.215 -31.929 19.907 1.00 91.62 105 PHE A CA 1
ATOM 876 C C . PHE A 1 105 ? 20.225 -32.087 18.758 1.00 91.62 105 PHE A C 1
ATOM 878 O O . PHE A 1 105 ? 21.157 -31.300 18.671 1.00 91.62 105 PHE A O 1
ATOM 885 N N . SER A 1 106 ? 20.075 -33.079 17.871 1.00 89.38 106 SER A N 1
ATOM 886 C CA . SER A 1 106 ? 20.813 -33.131 16.594 1.00 89.38 106 SER A CA 1
ATOM 887 C C . SER A 1 106 ? 20.026 -32.499 15.439 1.00 89.38 106 SER A C 1
ATOM 889 O O . SER A 1 106 ? 20.595 -31.925 14.508 1.00 89.38 106 SER A O 1
ATOM 891 N N . GLN A 1 107 ? 18.699 -32.580 15.526 1.00 90.56 107 GLN A N 1
ATOM 892 C CA . GLN A 1 107 ? 17.755 -32.153 14.504 1.00 90.56 107 GLN A CA 1
ATOM 893 C C . GLN A 1 107 ? 16.480 -31.614 15.154 1.00 90.56 107 GLN A C 1
ATOM 895 O O . GLN A 1 107 ? 16.040 -32.099 16.206 1.00 90.56 107 GLN A O 1
ATOM 900 N N . PHE A 1 108 ? 15.878 -30.624 14.499 1.00 91.75 108 PHE A N 1
ATOM 901 C CA . PHE A 1 108 ? 14.616 -30.025 14.900 1.00 91.75 108 PHE A CA 1
ATOM 902 C C . PHE A 1 108 ? 13.601 -30.075 13.764 1.00 91.75 108 PHE A C 1
ATOM 904 O O . PHE A 1 108 ? 13.918 -29.816 12.599 1.00 91.75 108 PHE A O 1
ATOM 911 N N . TRP A 1 109 ? 12.362 -30.374 14.134 1.00 89.38 109 TRP A N 1
ATOM 912 C CA . TRP A 1 109 ? 11.193 -30.107 13.310 1.00 89.38 109 TRP A CA 1
ATOM 913 C C . TRP A 1 109 ? 10.502 -28.903 13.916 1.00 89.38 109 TRP A C 1
ATOM 915 O O . TRP A 1 109 ? 10.108 -28.935 15.079 1.00 89.38 109 TRP A O 1
ATOM 925 N N . ILE A 1 110 ? 10.419 -27.835 13.145 1.00 86.31 110 ILE A N 1
ATOM 926 C CA . ILE A 1 110 ? 9.878 -26.561 13.587 1.00 86.31 110 ILE A CA 1
ATOM 927 C C . ILE A 1 110 ? 8.477 -26.460 13.013 1.00 86.31 110 ILE A C 1
ATOM 929 O O . ILE A 1 110 ? 8.308 -26.601 11.805 1.00 86.31 110 ILE A O 1
ATOM 933 N N . SER A 1 111 ? 7.484 -26.251 13.866 1.00 84.75 111 SER A N 1
ATOM 934 C CA . SER A 1 111 ? 6.128 -25.917 13.444 1.00 84.75 111 SER A CA 1
ATOM 935 C C . SER A 1 111 ? 5.825 -24.495 13.868 1.00 84.75 111 SER A C 1
ATOM 937 O O . SER A 1 111 ? 5.826 -24.190 15.058 1.00 84.75 111 SER A O 1
ATOM 939 N N . ILE A 1 112 ? 5.591 -23.642 12.883 1.00 77.94 112 ILE A N 1
ATOM 940 C CA . ILE A 1 112 ? 5.216 -22.250 13.081 1.00 77.94 112 ILE A CA 1
ATOM 941 C C . ILE A 1 112 ? 3.701 -22.207 12.956 1.00 77.94 112 ILE A C 1
ATOM 943 O O . ILE A 1 112 ? 3.162 -22.620 11.930 1.00 77.94 112 ILE A O 1
ATOM 947 N N . LEU A 1 113 ? 3.028 -21.773 14.013 1.00 70.62 113 LEU A N 1
ATOM 948 C CA . LEU A 1 113 ? 1.602 -21.507 14.014 1.00 70.62 113 LEU A CA 1
ATOM 949 C C . LEU A 1 113 ? 1.405 -20.023 14.257 1.00 70.62 113 LEU A C 1
ATOM 951 O O . LEU A 1 113 ? 1.696 -19.552 15.345 1.00 70.62 113 LEU A O 1
ATOM 955 N N . ALA A 1 114 ? 0.897 -19.314 13.267 1.00 62.12 114 ALA A N 1
ATOM 956 C CA . ALA A 1 114 ? 0.221 -18.047 13.504 1.00 62.12 114 ALA A CA 1
ATOM 957 C C . ALA A 1 114 ? -1.281 -18.298 13.349 1.00 62.12 114 ALA A C 1
ATOM 959 O O . ALA A 1 114 ? -1.648 -19.301 12.730 1.00 62.12 114 ALA A O 1
ATOM 960 N N . ASP A 1 115 ? -2.131 -17.428 13.902 1.00 46.62 115 ASP A N 1
ATOM 961 C CA . ASP A 1 115 ? -3.595 -17.609 14.005 1.00 46.62 115 ASP A CA 1
ATOM 962 C C . ASP A 1 115 ? -4.238 -18.345 12.797 1.00 46.62 115 ASP A C 1
ATOM 964 O O . ASP A 1 115 ? -5.025 -19.271 12.998 1.00 46.62 115 ASP A O 1
ATOM 968 N N . ASP A 1 116 ? -3.824 -18.027 11.560 1.00 41.34 116 ASP A N 1
ATOM 969 C CA . ASP A 1 116 ? -4.328 -18.638 10.318 1.00 41.34 116 ASP A CA 1
ATOM 970 C C . ASP A 1 116 ? -3.244 -19.254 9.399 1.00 41.34 116 ASP A C 1
ATOM 972 O O . ASP A 1 116 ? -3.540 -19.685 8.283 1.00 41.34 116 ASP A O 1
ATOM 976 N N . ALA A 1 117 ? -1.990 -19.354 9.853 1.00 47.00 117 ALA A N 1
ATOM 977 C CA . ALA A 1 117 ? -0.873 -19.855 9.053 1.00 47.00 117 ALA A CA 1
ATOM 978 C C . ALA A 1 117 ? -0.129 -21.000 9.729 1.00 47.00 117 ALA A C 1
ATOM 980 O O . ALA A 1 117 ? 0.074 -21.028 10.942 1.00 47.00 117 ALA A O 1
ATOM 981 N N . TYR A 1 118 ? 0.296 -21.957 8.910 1.00 66.38 118 TYR A N 1
ATOM 982 C CA . TYR A 1 118 ? 1.061 -23.096 9.372 1.00 66.38 118 TYR A CA 1
ATOM 983 C C . TYR A 1 118 ? 2.203 -23.397 8.420 1.00 66.38 118 TYR A C 1
ATOM 985 O O . TYR A 1 118 ? 1.989 -23.644 7.232 1.00 66.38 118 TYR A O 1
ATOM 993 N N . GLU A 1 119 ? 3.404 -23.454 8.976 1.00 66.94 119 GLU A N 1
ATOM 994 C CA . GLU A 1 119 ? 4.578 -23.877 8.243 1.00 66.94 119 GLU A CA 1
ATOM 995 C C . GLU A 1 119 ? 5.394 -24.903 9.030 1.00 66.94 119 GLU A C 1
ATOM 997 O O . GLU A 1 119 ? 5.544 -24.814 10.251 1.00 66.94 119 GLU A O 1
ATOM 1002 N N . GLU A 1 120 ? 5.944 -25.883 8.307 1.00 77.50 120 GLU A N 1
ATOM 1003 C CA . GLU A 1 120 ? 6.944 -26.800 8.840 1.00 77.50 120 GLU A CA 1
ATOM 1004 C C . GLU A 1 120 ? 8.307 -26.536 8.222 1.00 77.50 120 GLU A C 1
ATOM 1006 O O . GLU A 1 120 ? 8.464 -26.554 6.999 1.00 77.50 120 GLU A O 1
ATOM 1011 N N . LEU A 1 121 ? 9.316 -26.409 9.076 1.00 78.25 121 LEU A N 1
ATOM 1012 C CA . LEU A 1 121 ? 10.709 -26.352 8.662 1.00 78.25 121 LEU A CA 1
ATOM 1013 C C . LEU A 1 121 ? 11.481 -27.514 9.275 1.00 78.25 121 LEU A C 1
ATOM 1015 O O . LEU A 1 121 ? 11.268 -27.911 10.424 1.00 78.25 121 LEU A O 1
ATOM 1019 N N . LEU A 1 122 ? 12.410 -28.053 8.492 1.00 82.81 122 LEU A N 1
ATOM 1020 C CA . LEU A 1 122 ? 13.404 -28.992 8.982 1.00 82.81 122 LEU A CA 1
ATOM 1021 C C . LEU A 1 122 ? 14.715 -28.254 9.215 1.00 82.81 122 LEU A C 1
ATOM 1023 O O . LEU A 1 122 ? 15.266 -27.650 8.293 1.00 82.81 122 LEU A O 1
ATOM 1027 N N . PHE A 1 123 ? 15.228 -28.351 10.435 1.00 87.25 123 PHE A N 1
ATOM 1028 C CA . PHE A 1 123 ? 16.462 -27.696 10.830 1.00 87.25 123 PHE A CA 1
ATOM 1029 C C . PHE A 1 123 ? 17.476 -28.726 11.330 1.00 87.25 123 PHE A C 1
ATOM 1031 O O . PHE A 1 123 ? 17.307 -29.338 12.387 1.00 87.25 123 PHE A O 1
ATOM 1038 N N . ASN A 1 124 ? 18.524 -28.939 10.534 1.00 89.12 124 ASN A N 1
ATOM 1039 C CA . ASN A 1 124 ? 19.674 -29.759 10.896 1.00 89.12 124 ASN A CA 1
ATOM 1040 C C . ASN A 1 124 ? 20.812 -28.835 11.331 1.00 89.12 124 ASN A C 1
ATOM 1042 O O . ASN A 1 124 ? 21.264 -28.002 10.555 1.00 89.12 124 ASN A O 1
ATOM 1046 N N . ILE A 1 125 ? 21.287 -28.996 12.561 1.00 88.75 125 ILE A N 1
ATOM 1047 C CA . ILE A 1 125 ? 22.211 -28.047 13.195 1.00 88.75 125 ILE A CA 1
ATOM 1048 C C . ILE A 1 125 ? 23.576 -28.017 12.493 1.00 88.75 125 ILE A C 1
ATOM 1050 O O . ILE A 1 125 ? 24.239 -26.984 12.462 1.00 88.75 125 ILE A O 1
ATOM 1054 N N . ASN A 1 126 ? 24.006 -29.147 11.925 1.00 88.44 126 ASN A N 1
ATOM 1055 C CA . ASN A 1 126 ? 25.294 -29.249 11.236 1.00 88.44 126 ASN A CA 1
ATOM 1056 C C . ASN A 1 126 ? 25.196 -28.884 9.746 1.00 88.44 126 ASN A C 1
ATOM 1058 O O . ASN A 1 126 ? 26.217 -28.746 9.082 1.00 88.44 126 ASN A O 1
ATOM 1062 N N . SER A 1 127 ? 23.980 -28.799 9.200 1.00 87.81 127 SER A N 1
ATOM 1063 C CA . SER A 1 127 ? 23.731 -28.569 7.770 1.00 87.81 127 SER A CA 1
ATOM 1064 C C . SER A 1 127 ? 22.324 -27.996 7.546 1.00 87.81 127 SER A C 1
ATOM 1066 O O . SER A 1 127 ? 21.443 -28.678 7.012 1.00 87.81 127 SER A O 1
ATOM 1068 N N . PRO A 1 128 ? 22.058 -26.765 8.010 1.00 82.25 128 PRO A N 1
ATOM 1069 C CA . PRO A 1 128 ? 20.732 -26.178 7.901 1.00 82.25 128 PRO A CA 1
ATOM 1070 C C . PRO A 1 128 ? 20.406 -25.877 6.434 1.00 82.25 128 PRO A C 1
ATOM 1072 O O . PRO A 1 128 ? 21.278 -25.527 5.641 1.00 82.25 128 PRO A O 1
ATOM 1075 N N . SER A 1 129 ? 19.132 -26.002 6.054 1.00 76.00 129 SER A N 1
ATOM 1076 C CA . SER A 1 129 ? 18.685 -25.478 4.759 1.00 76.00 129 SER A CA 1
ATOM 1077 C C . SER A 1 129 ? 18.746 -23.949 4.772 1.00 76.00 129 SER A C 1
ATOM 1079 O O . SER A 1 129 ? 18.525 -23.353 5.824 1.00 76.00 129 SER A O 1
ATOM 1081 N N . ILE A 1 130 ? 18.960 -23.312 3.613 1.00 70.31 130 ILE A N 1
ATOM 1082 C CA . ILE A 1 130 ? 18.975 -21.837 3.480 1.00 70.31 130 ILE A CA 1
ATOM 1083 C C . ILE A 1 130 ? 17.736 -21.215 4.143 1.00 70.31 130 ILE A C 1
ATOM 1085 O O . ILE A 1 130 ? 17.825 -20.227 4.862 1.00 70.31 130 ILE A O 1
ATOM 1089 N N . LYS A 1 131 ? 16.577 -21.849 3.946 1.00 66.19 131 LYS A N 1
ATOM 1090 C CA . LYS A 1 131 ? 15.294 -21.419 4.502 1.00 66.19 131 LYS A CA 1
ATOM 1091 C C . LYS A 1 131 ? 15.244 -21.512 6.030 1.00 66.19 131 LYS A C 1
ATOM 1093 O O . LYS A 1 131 ? 14.803 -20.575 6.683 1.00 66.19 131 LYS A O 1
ATOM 1098 N N . ALA A 1 132 ? 15.683 -22.637 6.597 1.00 73.88 132 ALA A N 1
ATOM 1099 C CA . ALA A 1 132 ? 15.679 -22.833 8.045 1.00 73.88 132 ALA A CA 1
ATOM 1100 C C . ALA A 1 132 ? 16.737 -21.967 8.744 1.00 73.88 132 ALA A C 1
ATOM 1102 O O . ALA A 1 132 ? 16.482 -21.468 9.834 1.00 73.88 132 ALA A O 1
ATOM 1103 N N . ASP A 1 133 ? 17.894 -21.764 8.110 1.00 79.19 133 ASP A N 1
ATOM 1104 C CA . ASP A 1 133 ? 18.931 -20.863 8.612 1.00 79.19 133 ASP A CA 1
ATOM 1105 C C . ASP A 1 133 ? 18.436 -19.412 8.640 1.00 79.19 133 ASP A C 1
ATOM 1107 O O . ASP A 1 133 ? 18.449 -18.789 9.702 1.00 79.19 133 ASP A O 1
ATOM 1111 N N . LYS A 1 134 ? 17.886 -18.919 7.518 1.00 74.00 134 LYS A N 1
ATOM 1112 C CA . LYS A 1 134 ? 17.270 -17.585 7.433 1.00 74.00 134 LYS A CA 1
ATOM 1113 C C . LYS A 1 134 ? 16.186 -17.405 8.501 1.00 74.00 134 LYS A C 1
ATOM 1115 O O . LYS A 1 134 ? 16.215 -16.415 9.217 1.00 74.00 134 LYS A O 1
ATOM 1120 N N . PHE A 1 135 ? 15.303 -18.389 8.683 1.00 78.44 135 PHE A N 1
ATOM 1121 C CA . PHE A 1 135 ? 14.261 -18.342 9.714 1.00 78.44 135 PHE A CA 1
ATOM 1122 C C . PHE A 1 135 ? 14.823 -18.158 11.135 1.00 78.44 135 PHE A C 1
ATOM 1124 O O . PHE A 1 135 ? 14.351 -17.297 11.874 1.00 78.44 135 PHE A O 1
ATOM 1131 N N . ILE A 1 136 ? 15.833 -18.942 11.536 1.00 83.38 136 ILE A N 1
ATOM 1132 C CA . ILE A 1 136 ? 16.436 -18.809 12.874 1.00 83.38 136 ILE A CA 1
ATOM 1133 C C . ILE A 1 136 ? 17.118 -17.446 13.025 1.00 83.38 136 ILE A C 1
ATOM 1135 O O . ILE A 1 136 ? 17.004 -16.824 14.080 1.00 83.38 136 ILE A O 1
ATOM 1139 N N . GLN A 1 137 ? 17.787 -16.959 11.980 1.00 79.38 137 GLN A N 1
ATOM 1140 C CA . GLN A 1 137 ? 18.400 -15.629 11.963 1.00 79.38 137 GLN A CA 1
ATOM 1141 C C . GLN A 1 137 ? 17.354 -14.516 12.104 1.00 79.38 137 GLN A C 1
ATOM 1143 O O . GLN A 1 137 ? 17.529 -13.606 12.914 1.00 79.38 137 GLN A O 1
ATOM 1148 N N . ASP A 1 138 ? 16.255 -14.585 11.357 1.00 72.38 138 ASP A N 1
ATOM 1149 C CA . ASP A 1 138 ? 15.174 -13.600 11.413 1.00 72.38 138 ASP A CA 1
ATOM 1150 C C . ASP A 1 138 ? 14.511 -13.597 12.795 1.00 72.38 138 ASP A C 1
ATOM 1152 O O . ASP A 1 138 ? 14.372 -12.536 13.411 1.00 72.38 138 ASP A O 1
ATOM 1156 N N . LEU A 1 139 ? 14.238 -14.782 13.346 1.00 79.44 139 LEU A N 1
ATOM 1157 C CA . LEU A 1 139 ? 13.765 -14.944 14.716 1.00 79.44 139 LEU A CA 1
ATOM 1158 C C . LEU A 1 139 ? 14.751 -14.315 15.722 1.00 79.44 139 LEU A C 1
ATOM 1160 O O . LEU A 1 139 ? 14.335 -13.550 16.576 1.00 79.44 139 LEU A O 1
ATOM 1164 N N . LEU A 1 140 ? 16.064 -14.541 15.639 1.00 83.06 140 LEU A N 1
ATOM 1165 C CA . LEU A 1 140 ? 17.017 -13.925 16.584 1.00 83.06 140 LEU A CA 1
ATOM 1166 C C . LEU A 1 140 ? 17.102 -12.403 16.466 1.00 83.06 140 LEU A C 1
ATOM 1168 O O . LEU A 1 140 ? 17.318 -11.714 17.462 1.00 83.06 140 LEU A O 1
ATOM 1172 N N . ASN A 1 141 ? 16.898 -11.880 15.262 1.00 72.69 141 ASN A N 1
ATOM 1173 C CA . ASN A 1 141 ? 16.891 -10.449 14.996 1.00 72.69 141 ASN A CA 1
ATOM 1174 C C . ASN A 1 141 ? 15.514 -9.802 15.221 1.00 72.69 141 ASN A C 1
ATOM 1176 O O . ASN A 1 141 ? 15.350 -8.625 14.902 1.00 72.69 141 ASN A O 1
ATOM 1180 N N . LYS A 1 142 ? 14.547 -10.539 15.795 1.00 69.81 142 LYS A N 1
ATOM 1181 C CA . LYS A 1 142 ? 13.175 -10.078 16.073 1.00 69.81 142 LYS A CA 1
ATOM 1182 C C . LYS A 1 142 ? 12.447 -9.565 14.831 1.00 69.81 142 LYS A C 1
ATOM 1184 O O . LYS A 1 142 ? 11.652 -8.630 14.911 1.00 69.81 142 LYS A O 1
ATOM 1189 N N . ARG A 1 143 ? 12.738 -10.167 13.683 1.00 55.59 143 ARG A N 1
ATOM 1190 C CA . ARG A 1 143 ? 11.970 -9.962 12.458 1.00 55.59 143 ARG A CA 1
ATOM 1191 C C . ARG A 1 143 ? 10.704 -10.826 12.492 1.00 55.59 143 ARG A C 1
ATOM 1193 O O . ARG A 1 143 ? 10.662 -11.804 13.246 1.00 55.59 143 ARG A O 1
ATOM 1200 N N . PRO A 1 144 ? 9.671 -10.484 11.707 1.00 53.50 144 PRO A N 1
ATOM 1201 C CA . PRO A 1 144 ? 8.499 -11.337 11.537 1.00 53.50 144 PRO A CA 1
ATOM 1202 C C . PRO A 1 144 ? 8.898 -12.776 11.163 1.00 53.50 144 PRO A C 1
ATOM 1204 O O . PRO A 1 144 ? 9.802 -12.998 10.365 1.00 53.50 144 PRO A O 1
ATOM 1207 N N . LEU A 1 145 ? 8.242 -13.763 11.779 1.00 53.56 145 LEU A N 1
ATOM 1208 C CA . LEU A 1 145 ? 8.660 -15.178 11.781 1.00 53.56 145 LEU A CA 1
ATOM 1209 C C . LEU A 1 145 ? 8.420 -15.912 10.467 1.00 53.56 145 LEU A C 1
ATOM 1211 O O . LEU A 1 145 ? 8.993 -16.969 10.224 1.00 53.56 145 LEU A O 1
ATOM 1215 N N . ILE A 1 146 ? 7.528 -15.385 9.646 1.00 46.53 146 ILE A N 1
ATOM 1216 C CA . ILE A 1 146 ? 7.212 -15.928 8.340 1.00 46.53 146 ILE A CA 1
ATOM 1217 C C . ILE A 1 146 ? 7.679 -14.843 7.374 1.00 46.53 146 ILE A C 1
ATOM 1219 O O . ILE A 1 146 ? 7.222 -13.710 7.456 1.00 46.53 146 ILE A O 1
ATOM 1223 N N . ASP A 1 147 ? 8.649 -15.172 6.530 1.00 43.12 147 ASP A N 1
ATOM 1224 C CA . ASP A 1 147 ? 8.949 -14.492 5.266 1.00 43.12 147 ASP A CA 1
ATOM 1225 C C . ASP A 1 147 ? 9.351 -15.586 4.274 1.00 43.12 147 ASP A C 1
ATOM 1227 O O . ASP A 1 147 ? 10.513 -15.813 3.915 1.00 43.12 147 ASP A O 1
ATOM 1231 N N . VAL A 1 148 ? 8.344 -16.377 3.920 1.00 36.62 148 VAL A N 1
ATOM 1232 C CA . VAL A 1 148 ? 8.447 -17.415 2.908 1.00 36.62 148 VAL A CA 1
ATOM 1233 C C . VAL A 1 148 ? 7.633 -16.931 1.726 1.00 36.62 148 VAL A C 1
ATOM 1235 O O . VAL A 1 148 ? 6.482 -17.313 1.562 1.00 36.62 148 VAL A O 1
ATOM 1238 N N . LYS A 1 149 ? 8.258 -16.085 0.902 1.00 35.84 149 LYS A N 1
ATOM 1239 C CA . LYS A 1 149 ? 7.727 -15.638 -0.397 1.00 35.84 149 LYS A CA 1
ATOM 1240 C C . LYS A 1 149 ? 6.461 -14.763 -0.322 1.00 35.84 149 LYS A C 1
ATOM 1242 O O . LYS A 1 149 ? 5.496 -15.061 -1.012 1.00 35.84 149 LYS A O 1
ATOM 1247 N N . GLY A 1 150 ? 6.412 -13.750 0.540 1.00 42.62 150 GLY A N 1
ATOM 1248 C CA . GLY A 1 150 ? 5.255 -12.838 0.558 1.00 42.62 150 GLY A CA 1
ATOM 1249 C C . GLY A 1 150 ? 3.949 -13.409 1.135 1.00 42.62 150 GLY A C 1
ATOM 1250 O O . GLY A 1 150 ? 2.841 -12.882 0.977 1.00 42.62 150 GLY A O 1
ATOM 1251 N N . LEU A 1 151 ? 4.065 -14.525 1.862 1.00 40.03 151 LEU A N 1
ATOM 1252 C CA . LEU A 1 151 ? 2.944 -15.127 2.575 1.00 40.03 151 LEU A CA 1
ATOM 1253 C C . LEU A 1 151 ? 2.476 -14.241 3.740 1.00 40.03 151 LEU A C 1
ATOM 1255 O O . LEU A 1 151 ? 1.319 -14.311 4.118 1.00 40.03 151 LEU A O 1
ATOM 1259 N N . THR A 1 152 ? 3.344 -13.405 4.306 1.00 49.34 152 THR A N 1
ATOM 1260 C CA . THR A 1 152 ? 3.080 -12.607 5.516 1.00 49.34 152 THR A CA 1
ATOM 1261 C C . THR A 1 152 ? 2.060 -11.523 5.257 1.00 49.34 152 THR A C 1
ATOM 1263 O O . THR A 1 152 ? 1.090 -11.420 6.004 1.00 49.34 152 THR A O 1
ATOM 1266 N N . ALA A 1 153 ? 2.225 -10.778 4.163 1.00 56.59 153 ALA A N 1
ATOM 1267 C CA . ALA A 1 153 ? 1.232 -9.819 3.721 1.00 56.59 153 ALA A CA 1
ATOM 1268 C C . ALA A 1 153 ? -0.093 -10.519 3.372 1.00 56.59 153 ALA A C 1
ATOM 1270 O O . ALA A 1 153 ? -1.151 -10.114 3.846 1.00 56.59 153 ALA A O 1
ATOM 1271 N N . SER A 1 154 ? -0.041 -11.638 2.644 1.00 54.09 154 SER A N 1
ATOM 1272 C CA . SER A 1 154 ? -1.239 -12.398 2.243 1.00 54.09 154 SER A CA 1
ATOM 1273 C C . SER A 1 154 ? -2.006 -13.016 3.430 1.00 54.09 154 SER A C 1
ATOM 1275 O O . SER A 1 154 ? -3.235 -12.983 3.477 1.00 54.09 154 SER A O 1
ATOM 1277 N N . ILE A 1 155 ? -1.299 -13.562 4.424 1.00 56.28 155 ILE A N 1
ATOM 1278 C CA . ILE A 1 155 ? -1.872 -14.100 5.670 1.00 56.28 155 ILE A CA 1
ATOM 1279 C C . ILE A 1 155 ? -2.485 -12.971 6.487 1.00 56.28 155 ILE A C 1
ATOM 1281 O O . ILE A 1 155 ? -3.593 -13.105 7.005 1.00 56.28 155 ILE A O 1
ATOM 1285 N N . LEU A 1 156 ? -1.764 -11.859 6.614 1.00 65.69 156 LEU A N 1
ATOM 1286 C CA . LEU A 1 156 ? -2.227 -10.717 7.380 1.00 65.69 156 LEU A CA 1
ATOM 1287 C C . LEU A 1 156 ? -3.479 -10.100 6.755 1.00 65.69 156 LEU A C 1
ATOM 1289 O O . LEU A 1 156 ? -4.451 -9.837 7.457 1.00 65.69 156 LEU A O 1
ATOM 1293 N N . GLN A 1 157 ? -3.505 -9.990 5.431 1.00 69.38 157 GLN A N 1
ATOM 1294 C CA . GLN A 1 157 ? -4.686 -9.590 4.682 1.00 69.38 157 GLN A CA 1
ATOM 1295 C C . GLN A 1 157 ? -5.867 -10.541 4.941 1.00 69.38 157 GLN A C 1
ATOM 1297 O O . GLN A 1 157 ? -6.971 -10.090 5.249 1.00 69.38 157 GLN A O 1
ATOM 1302 N N . ALA A 1 158 ? -5.649 -11.860 4.881 1.00 64.81 158 ALA A N 1
ATOM 1303 C CA . ALA A 1 158 ? -6.694 -12.838 5.183 1.00 64.81 158 ALA A CA 1
ATOM 1304 C C . ALA A 1 158 ? -7.223 -12.686 6.625 1.00 64.81 158 ALA A C 1
ATOM 1306 O O . ALA A 1 158 ? -8.435 -12.752 6.851 1.00 64.81 158 ALA A O 1
ATOM 1307 N N . LYS A 1 159 ? -6.337 -12.405 7.591 1.00 71.56 159 LYS A N 1
ATOM 1308 C CA . LYS A 1 159 ? -6.691 -12.113 8.989 1.00 71.56 159 LYS A CA 1
ATOM 1309 C C . LYS A 1 159 ? -7.528 -10.839 9.110 1.00 71.56 159 LYS A C 1
ATOM 1311 O O . LYS A 1 159 ? -8.533 -10.839 9.831 1.00 71.56 159 LYS A O 1
ATOM 1316 N N . HIS A 1 160 ? -7.145 -9.767 8.416 1.00 83.56 160 HIS A N 1
ATOM 1317 C CA . HIS A 1 160 ? -7.893 -8.507 8.387 1.00 83.56 160 HIS A CA 1
ATOM 1318 C C . HIS A 1 160 ? -9.292 -8.726 7.819 1.00 83.56 160 HIS A C 1
ATOM 1320 O O . HIS A 1 160 ? -10.267 -8.366 8.476 1.00 83.56 160 HIS A O 1
ATOM 1326 N N . GLN A 1 161 ? -9.414 -9.437 6.696 1.00 80.69 161 GLN A N 1
ATOM 1327 C CA . GLN A 1 161 ? -10.702 -9.728 6.064 1.00 80.69 161 GLN A CA 1
ATOM 1328 C C . GLN A 1 161 ? -11.587 -10.656 6.916 1.00 80.69 161 GLN A C 1
ATOM 1330 O O . GLN A 1 161 ? -12.799 -10.457 7.029 1.00 80.69 161 GLN A O 1
ATOM 1335 N N . LEU A 1 162 ? -11.010 -11.673 7.563 1.00 77.38 162 LEU A N 1
ATOM 1336 C CA . LEU A 1 162 ? -11.749 -12.551 8.475 1.00 77.38 162 LEU A CA 1
ATOM 1337 C C . LEU A 1 162 ? -12.252 -11.782 9.702 1.00 77.38 162 LEU A C 1
ATOM 1339 O O . LEU A 1 162 ? -13.387 -11.976 10.149 1.00 77.38 162 LEU A O 1
ATOM 1343 N N . THR A 1 163 ? -11.413 -10.907 10.252 1.00 84.44 163 THR A N 1
ATOM 1344 C CA . THR A 1 163 ? -11.786 -10.040 11.371 1.00 84.44 163 THR A CA 1
ATOM 1345 C C . THR A 1 163 ? -12.863 -9.048 10.941 1.00 84.44 163 THR A C 1
ATOM 1347 O O . THR A 1 163 ? -13.859 -8.912 11.650 1.00 84.44 163 THR A O 1
ATOM 1350 N N . ALA A 1 164 ? -12.747 -8.457 9.751 1.00 89.94 164 ALA A N 1
ATOM 1351 C CA . ALA A 1 164 ? -13.751 -7.585 9.151 1.00 89.94 164 ALA A CA 1
ATOM 1352 C C . ALA A 1 164 ? -15.110 -8.285 9.020 1.00 89.94 164 ALA A C 1
ATOM 1354 O O . ALA A 1 164 ? -16.114 -7.754 9.485 1.00 89.94 164 ALA A O 1
ATOM 1355 N N . LYS A 1 165 ? -15.152 -9.525 8.511 1.00 88.12 165 LYS A N 1
ATOM 1356 C CA . LYS A 1 165 ? -16.384 -10.339 8.427 1.00 88.12 165 LYS A CA 1
ATOM 1357 C C . LYS A 1 165 ? -17.037 -10.567 9.795 1.00 88.12 165 LYS A C 1
ATOM 1359 O O . LYS A 1 165 ? -18.260 -10.462 9.937 1.00 88.12 165 LYS A O 1
ATOM 1364 N N . LYS A 1 166 ? -16.232 -10.852 10.825 1.00 87.81 166 LYS A N 1
ATOM 1365 C CA . LYS A 1 166 ? -16.717 -11.005 12.210 1.00 87.81 166 LYS A CA 1
ATOM 1366 C C . LYS A 1 166 ? -17.261 -9.684 12.758 1.00 87.81 166 LYS A C 1
ATOM 1368 O O . LYS A 1 166 ? -18.331 -9.678 13.362 1.00 87.81 166 LYS A O 1
ATOM 1373 N N . VAL A 1 167 ? -16.559 -8.575 12.517 1.00 92.00 167 VAL A N 1
ATOM 1374 C CA . VAL A 1 167 ? -16.992 -7.232 12.926 1.00 92.00 167 VAL A CA 1
ATOM 1375 C C . VAL A 1 167 ? -18.290 -6.847 12.218 1.00 92.00 167 VAL A C 1
ATOM 1377 O O . VAL A 1 167 ? -19.232 -6.455 12.896 1.00 92.00 167 VAL A O 1
ATOM 1380 N N . ALA A 1 168 ? -18.399 -7.042 10.903 1.00 92.38 168 ALA A N 1
ATOM 1381 C CA . ALA A 1 168 ? -19.610 -6.777 10.127 1.00 92.38 168 ALA A CA 1
ATOM 1382 C C . ALA A 1 168 ? -20.823 -7.541 10.679 1.00 92.38 168 ALA A C 1
ATOM 1384 O O . ALA A 1 168 ? -21.895 -6.968 10.875 1.00 92.38 168 ALA A O 1
ATOM 1385 N N . THR A 1 169 ? -20.637 -8.823 11.010 1.00 91.25 169 THR A N 1
ATOM 1386 C CA . THR A 1 169 ? -21.683 -9.657 11.623 1.00 91.25 169 THR A CA 1
ATOM 1387 C C . THR A 1 169 ? -22.105 -9.114 12.991 1.00 91.25 169 THR A C 1
ATOM 1389 O O . THR A 1 169 ? -23.295 -8.989 13.275 1.00 91.25 169 THR A O 1
ATOM 1392 N N . ALA A 1 170 ? -21.141 -8.730 13.831 1.00 91.44 170 ALA A N 1
ATOM 1393 C CA . ALA A 1 170 ? -21.422 -8.152 15.141 1.00 91.44 170 ALA A CA 1
ATOM 1394 C C . ALA A 1 170 ? -22.112 -6.775 15.036 1.00 91.44 170 ALA A C 1
ATOM 1396 O O . ALA A 1 170 ? -23.028 -6.491 15.809 1.00 91.44 170 ALA A O 1
ATOM 1397 N N . ILE A 1 171 ? -21.748 -5.948 14.046 1.00 92.25 171 ILE A N 1
ATOM 1398 C CA . ILE A 1 171 ? -22.431 -4.681 13.740 1.00 92.25 171 ILE A CA 1
ATOM 1399 C C . ILE A 1 171 ? -23.883 -4.933 13.327 1.00 92.25 171 ILE A C 1
ATOM 1401 O O . ILE A 1 171 ? -24.792 -4.301 13.872 1.00 92.25 171 ILE A O 1
ATOM 1405 N N . LYS A 1 172 ? -24.121 -5.908 12.441 1.00 90.94 172 LYS A N 1
ATOM 1406 C CA . LYS A 1 172 ? -25.467 -6.310 12.004 1.00 90.94 172 LYS A CA 1
ATOM 1407 C C . LYS A 1 172 ? -26.360 -6.686 13.188 1.00 90.94 172 LYS A C 1
ATOM 1409 O O . LYS A 1 172 ? -27.502 -6.227 13.279 1.00 90.94 172 LYS A O 1
ATOM 1414 N N . ASN A 1 173 ? -25.807 -7.448 14.129 1.00 90.50 173 ASN A N 1
ATOM 1415 C CA . ASN A 1 173 ? -26.505 -7.891 15.335 1.00 90.50 173 ASN A CA 1
ATOM 1416 C C . ASN A 1 173 ? -26.616 -6.807 16.428 1.00 90.50 173 ASN A C 1
ATOM 1418 O O . ASN A 1 173 ? -27.354 -6.994 17.392 1.00 90.50 173 ASN A O 1
ATOM 1422 N N . GLY A 1 174 ? -25.925 -5.668 16.295 1.00 89.31 174 GLY A N 1
ATOM 1423 C CA . GLY A 1 174 ? -25.890 -4.613 17.317 1.00 89.31 174 GLY A CA 1
ATOM 1424 C C . GLY A 1 174 ? -25.054 -4.969 18.555 1.00 89.31 174 GLY A C 1
ATOM 1425 O O . GLY A 1 174 ? -25.260 -4.405 19.631 1.00 89.31 174 GLY A O 1
ATOM 1426 N N . GLU A 1 175 ? -24.111 -5.903 18.427 1.00 90.75 175 GLU A N 1
ATOM 1427 C CA . GLU A 1 175 ? -23.289 -6.432 19.521 1.00 90.75 175 GLU A CA 1
ATOM 1428 C C . GLU A 1 175 ? -22.059 -5.543 19.792 1.00 90.75 175 GLU A C 1
ATOM 1430 O O . GLU A 1 175 ? -20.913 -5.915 19.532 1.00 90.75 175 GLU A O 1
ATOM 1435 N N . GLU A 1 176 ? -22.282 -4.346 20.340 1.00 89.94 176 GLU A N 1
ATOM 1436 C CA . GLU A 1 176 ? -21.234 -3.329 20.560 1.00 89.94 176 GLU A CA 1
ATOM 1437 C C . GLU A 1 176 ? -20.029 -3.842 21.361 1.00 89.94 176 GLU A C 1
ATOM 1439 O O . GLU A 1 176 ? -18.880 -3.611 20.982 1.00 89.94 176 GLU A O 1
ATOM 1444 N N . SER A 1 177 ? -20.265 -4.600 22.434 1.00 87.69 177 SER A N 1
ATOM 1445 C CA . SER A 1 177 ? -19.181 -5.170 23.244 1.00 87.69 177 SER A CA 1
ATOM 1446 C C . SER A 1 177 ? -18.327 -6.180 22.471 1.00 87.69 177 SER A C 1
ATOM 1448 O O . SER A 1 177 ? -17.116 -6.245 22.696 1.00 87.69 177 SER A O 1
ATOM 1450 N N . LEU A 1 178 ? -18.928 -6.941 21.548 1.00 87.56 178 LEU A N 1
ATOM 1451 C CA . LEU A 1 178 ? -18.194 -7.877 20.698 1.00 87.56 178 LEU A CA 1
ATOM 1452 C C . LEU A 1 178 ? -17.368 -7.125 19.652 1.00 87.56 178 LEU A C 1
ATOM 1454 O O . LEU A 1 178 ? -16.191 -7.436 19.490 1.00 87.56 178 LEU A O 1
ATOM 1458 N N . VAL A 1 179 ? -17.937 -6.097 19.011 1.00 90.38 179 VAL A N 1
ATOM 1459 C CA . VAL A 1 179 ? -17.207 -5.231 18.067 1.00 90.38 179 VAL A CA 1
ATOM 1460 C C . VAL A 1 179 ? -15.983 -4.610 18.735 1.00 90.38 179 VAL A C 1
ATOM 1462 O O . VAL A 1 179 ? -14.873 -4.716 18.216 1.00 90.38 179 VAL A O 1
ATOM 1465 N N . ILE A 1 180 ? -16.154 -4.055 19.938 1.00 87.44 180 ILE A N 1
ATOM 1466 C CA . ILE A 1 180 ? -15.048 -3.525 20.743 1.00 87.44 180 ILE A CA 1
ATOM 1467 C C . ILE A 1 180 ? -13.997 -4.606 21.019 1.00 87.44 180 ILE A C 1
ATOM 1469 O O . ILE A 1 180 ? -12.800 -4.361 20.879 1.00 87.44 180 ILE A O 1
ATOM 1473 N N . SER A 1 181 ? -14.421 -5.810 21.417 1.00 83.25 181 SER A N 1
ATOM 1474 C CA . SER A 1 181 ? -13.491 -6.907 21.689 1.00 83.25 181 SER A CA 1
ATOM 1475 C C . SER A 1 181 ? -12.716 -7.347 20.446 1.00 83.25 181 SER A C 1
ATOM 1477 O O . SER A 1 181 ? -11.562 -7.750 20.586 1.00 83.25 181 SER A O 1
ATOM 1479 N N . LEU A 1 182 ? -13.330 -7.325 19.263 1.00 85.31 182 LEU A N 1
ATOM 1480 C CA . LEU A 1 182 ? -12.681 -7.696 18.006 1.00 85.31 182 LEU A CA 1
ATOM 1481 C C . LEU A 1 182 ? -11.669 -6.633 17.581 1.00 85.31 182 LEU A C 1
ATOM 1483 O O . LEU A 1 182 ? -10.521 -6.972 17.306 1.00 85.31 182 LEU A O 1
ATOM 1487 N N . PHE A 1 183 ? -12.042 -5.353 17.635 1.00 86.81 183 PHE A N 1
ATOM 1488 C CA . PHE A 1 183 ? 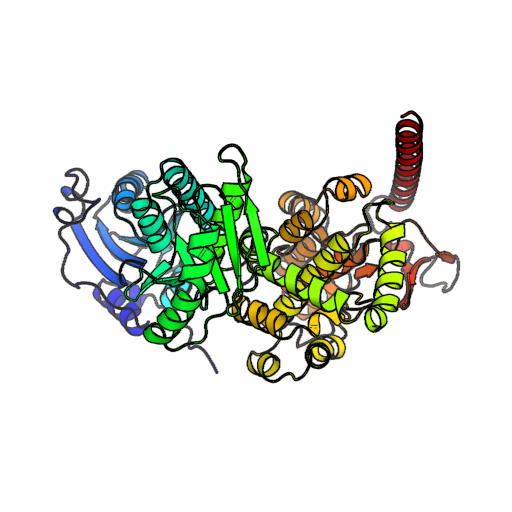-11.110 -4.269 17.338 1.00 86.81 183 PHE A CA 1
ATOM 1489 C C . PHE A 1 183 ? -9.936 -4.210 18.320 1.00 86.81 183 PHE A C 1
ATOM 1491 O O . PHE A 1 183 ? -8.808 -3.963 17.904 1.00 86.81 183 PHE A O 1
ATOM 1498 N N . LYS A 1 184 ? -10.154 -4.514 19.607 1.00 82.19 184 LYS A N 1
ATOM 1499 C CA . LYS A 1 184 ? -9.053 -4.660 20.572 1.00 82.19 184 LYS A CA 1
ATOM 1500 C C . LYS A 1 184 ? -8.017 -5.683 20.134 1.00 82.19 184 LYS A C 1
ATOM 1502 O O . LYS A 1 184 ? -6.819 -5.424 20.203 1.00 82.19 184 LYS A O 1
ATOM 1507 N N . LYS A 1 185 ? -8.485 -6.845 19.675 1.00 74.62 185 LYS A N 1
ATOM 1508 C CA . LYS A 1 185 ? -7.610 -7.906 19.161 1.00 74.62 185 LYS A CA 1
ATOM 1509 C C . LYS A 1 185 ? -6.868 -7.469 17.896 1.00 74.62 185 LYS A C 1
ATOM 1511 O O . LYS A 1 185 ? -5.748 -7.912 17.690 1.00 74.62 185 LYS A O 1
ATOM 1516 N N . ALA A 1 186 ? -7.478 -6.594 17.100 1.00 72.38 186 ALA A N 1
ATOM 1517 C CA . ALA A 1 186 ? -6.922 -6.063 15.860 1.00 72.38 186 ALA A CA 1
ATOM 1518 C C . ALA A 1 186 ? -5.956 -4.873 16.035 1.00 72.38 186 ALA A C 1
ATOM 1520 O O . ALA A 1 186 ? -5.410 -4.413 15.045 1.00 72.38 186 ALA A O 1
ATOM 1521 N N . GLY A 1 187 ? -5.753 -4.355 17.255 1.00 70.81 187 GLY A N 1
ATOM 1522 C CA . GLY A 1 187 ? -4.822 -3.241 17.497 1.00 70.81 187 GLY A CA 1
ATOM 1523 C C . GLY A 1 187 ? -5.425 -1.997 18.151 1.00 70.81 187 GLY A C 1
ATOM 1524 O O . GLY A 1 187 ? -4.731 -1.001 18.327 1.00 70.81 187 GLY A O 1
ATOM 1525 N N . LEU A 1 188 ? -6.697 -2.029 18.553 1.00 80.25 188 LEU A N 1
ATOM 1526 C CA . LEU A 1 188 ? -7.353 -0.886 19.186 1.00 80.25 188 LEU A CA 1
ATOM 1527 C C . LEU A 1 188 ? -7.178 -0.895 20.717 1.00 80.25 188 LEU A C 1
ATOM 1529 O O . LEU A 1 188 ? -7.684 -1.774 21.414 1.00 80.25 188 LEU A O 1
ATOM 1533 N N . ASN A 1 189 ? -6.511 0.109 21.273 1.00 76.94 189 ASN A N 1
ATOM 1534 C CA . ASN A 1 189 ? -6.400 0.308 22.717 1.00 76.94 189 ASN A CA 1
ATOM 1535 C C . ASN A 1 189 ? -7.612 1.077 23.258 1.00 76.94 189 ASN A C 1
ATOM 1537 O O . ASN A 1 189 ? -8.172 1.931 22.573 1.00 76.94 189 ASN A O 1
ATOM 1541 N N . ILE A 1 190 ? -8.017 0.779 24.499 1.00 69.44 190 ILE A N 1
ATOM 1542 C CA . ILE A 1 190 ? -8.981 1.611 25.233 1.00 69.44 190 ILE A CA 1
ATOM 1543 C C . ILE A 1 190 ? -8.232 2.432 26.259 1.00 69.44 190 ILE A C 1
ATOM 1545 O O . ILE A 1 190 ? -7.594 1.867 27.148 1.00 69.44 190 ILE A O 1
ATOM 1549 N N . GLU A 1 191 ? -8.421 3.742 26.196 1.00 65.94 191 GLU A N 1
ATOM 1550 C CA . GLU A 1 191 ? -7.921 4.672 27.197 1.00 65.94 191 GLU A CA 1
ATOM 1551 C C . GLU A 1 191 ? -9.031 5.653 27.628 1.00 65.94 191 GLU A C 1
ATOM 1553 O O . GLU A 1 191 ? -10.047 5.824 26.952 1.00 65.94 191 GLU A O 1
ATOM 1558 N N . GLY A 1 192 ? -8.870 6.290 28.790 1.00 60.78 192 GLY A N 1
ATOM 1559 C CA . GLY A 1 192 ? -9.767 7.364 29.239 1.00 60.78 192 GLY A CA 1
ATOM 1560 C C . GLY A 1 192 ? -11.125 6.925 29.812 1.00 60.78 192 GLY A C 1
ATOM 1561 O O . GLY A 1 192 ? -11.370 5.754 30.105 1.00 60.78 192 GLY A O 1
ATOM 1562 N N . LYS A 1 193 ? -12.006 7.908 30.045 1.00 62.47 193 LYS A N 1
ATOM 1563 C CA . LYS A 1 193 ? -13.310 7.777 30.720 1.00 62.47 193 LYS A CA 1
ATOM 1564 C C . LYS A 1 193 ? -14.499 7.673 29.755 1.00 62.47 193 LYS A C 1
ATOM 1566 O O . LYS A 1 193 ? -15.483 7.038 30.126 1.00 62.47 193 LYS A O 1
ATOM 1571 N N . LEU A 1 194 ? -14.448 8.237 28.544 1.00 62.00 194 LEU A N 1
ATOM 1572 C CA . LEU A 1 194 ? -15.509 8.099 27.531 1.00 62.00 194 LEU A CA 1
ATOM 1573 C C . LEU A 1 194 ? -15.302 6.881 26.624 1.00 62.00 194 LEU A C 1
ATOM 1575 O O . LEU A 1 194 ? -15.885 6.845 25.540 1.00 62.00 194 LEU A O 1
ATOM 1579 N N . ASN A 1 195 ? -14.524 5.875 27.040 1.00 64.44 195 ASN A N 1
ATOM 1580 C CA . ASN A 1 195 ? -14.113 4.755 26.186 1.00 64.44 195 ASN A CA 1
ATOM 1581 C C . ASN A 1 195 ? -13.504 5.286 24.880 1.00 64.44 195 ASN A C 1
ATOM 1583 O O . ASN A 1 195 ? -14.083 5.095 23.807 1.00 64.44 195 ASN A O 1
ATOM 1587 N N . LEU A 1 196 ? -12.401 6.033 24.984 1.00 70.06 196 LEU A N 1
ATOM 1588 C CA . LEU A 1 196 ? -11.654 6.447 23.803 1.00 70.06 196 LEU A CA 1
ATOM 1589 C C . LEU A 1 196 ? -10.957 5.219 23.246 1.00 70.06 196 LEU A C 1
ATOM 1591 O O . LEU A 1 196 ? -10.268 4.501 23.974 1.00 70.06 196 LEU A O 1
ATOM 1595 N N . PHE A 1 197 ? -11.153 4.988 21.957 1.00 78.56 197 PHE A N 1
ATOM 1596 C CA . PHE A 1 197 ? -10.496 3.905 21.264 1.00 78.56 197 PHE A CA 1
ATOM 1597 C C . PHE A 1 197 ? -9.417 4.479 20.356 1.00 78.56 197 PHE A C 1
ATOM 1599 O O . PHE A 1 197 ? -9.738 5.154 19.381 1.00 78.56 197 PHE A O 1
ATOM 1606 N N . ALA A 1 198 ? -8.154 4.232 20.686 1.00 81.00 198 ALA A N 1
ATOM 1607 C CA . ALA A 1 198 ? -7.010 4.728 19.930 1.00 81.00 198 ALA A CA 1
ATOM 1608 C C . ALA A 1 198 ? -6.203 3.546 19.374 1.00 81.00 198 ALA A C 1
ATOM 1610 O O . ALA A 1 198 ? -6.038 2.550 20.083 1.00 81.00 198 ALA A O 1
ATOM 1611 N N . PRO A 1 199 ? -5.715 3.599 18.126 1.00 81.88 199 PRO A N 1
ATOM 1612 C CA . PRO A 1 199 ? -4.835 2.560 17.597 1.00 81.88 199 PRO A CA 1
ATOM 1613 C C . PRO A 1 199 ? -3.528 2.426 18.394 1.00 81.88 199 PRO A C 1
ATOM 1615 O O . PRO A 1 199 ? -3.155 3.310 19.170 1.00 81.88 199 PRO A O 1
ATOM 1618 N N . ARG A 1 200 ? -2.806 1.316 18.198 1.00 74.06 200 ARG A N 1
ATOM 1619 C CA . ARG A 1 200 ? -1.444 1.134 18.731 1.00 74.06 200 ARG A CA 1
ATOM 1620 C C . ARG A 1 200 ? -0.513 2.259 18.265 1.00 74.06 200 ARG A C 1
ATOM 1622 O O . ARG A 1 200 ? -0.703 2.850 17.205 1.00 74.06 200 ARG A O 1
ATOM 1629 N N . ARG A 1 201 ? 0.545 2.532 19.035 1.00 73.56 201 ARG A N 1
ATOM 1630 C CA . ARG A 1 201 ? 1.510 3.604 18.716 1.00 73.56 201 ARG A CA 1
ATOM 1631 C C . ARG A 1 201 ? 2.264 3.360 17.411 1.00 73.56 201 ARG A C 1
ATOM 1633 O O . ARG A 1 201 ? 2.693 4.317 16.770 1.00 73.56 201 ARG A O 1
ATOM 1640 N N . GLU A 1 202 ? 2.436 2.098 17.035 1.00 73.19 202 GLU A N 1
ATOM 1641 C CA . GLU A 1 202 ? 3.085 1.682 15.794 1.00 73.19 202 GLU A CA 1
ATOM 1642 C C . GLU A 1 202 ? 2.131 1.670 14.588 1.00 73.19 202 GLU A C 1
ATOM 1644 O O . GLU A 1 202 ? 2.595 1.476 13.464 1.00 73.19 202 GLU A O 1
ATOM 1649 N N . ALA A 1 203 ? 0.826 1.869 14.806 1.00 79.94 203 ALA A N 1
ATOM 1650 C CA . ALA A 1 203 ? -0.178 1.784 13.755 1.00 79.94 203 ALA A CA 1
ATOM 1651 C C . ALA A 1 203 ? -0.121 2.984 12.793 1.00 79.94 203 ALA A C 1
ATOM 1653 O O . ALA A 1 203 ? 0.156 4.110 13.233 1.00 79.94 203 ALA A O 1
ATOM 1654 N N . PRO A 1 204 ? -0.467 2.790 11.505 1.00 83.88 204 PRO A N 1
ATOM 1655 C CA . PRO A 1 204 ? -0.589 3.881 10.538 1.00 83.88 204 PRO A CA 1
ATOM 1656 C C . PRO A 1 204 ? -1.484 5.029 11.033 1.00 83.88 204 PRO A C 1
ATOM 1658 O O . PRO A 1 204 ? -1.119 6.195 10.909 1.00 83.88 204 PRO A O 1
ATOM 1661 N N . LEU A 1 205 ? -2.616 4.710 11.673 1.00 87.38 205 LEU A N 1
ATOM 1662 C CA . LEU A 1 205 ? -3.577 5.690 12.193 1.00 87.38 205 LEU A CA 1
ATOM 1663 C C . LEU A 1 205 ? -3.406 6.039 13.680 1.00 87.38 205 LEU A C 1
ATOM 1665 O O . LEU A 1 205 ? -4.372 6.457 14.314 1.00 87.38 205 LEU A O 1
ATOM 1669 N N . LYS A 1 206 ? -2.204 5.926 14.258 1.00 84.88 206 LYS A N 1
ATOM 1670 C CA . LYS A 1 206 ? -1.946 6.152 15.701 1.00 84.88 206 LYS A CA 1
ATOM 1671 C C . LYS A 1 206 ? -2.547 7.433 16.315 1.00 84.88 206 LYS A C 1
ATOM 1673 O O . LYS A 1 206 ? -2.887 7.426 17.490 1.00 84.88 206 LYS A O 1
ATOM 1678 N N . LYS A 1 207 ? -2.719 8.514 15.542 1.00 88.69 207 LYS A N 1
ATOM 1679 C CA . LYS A 1 207 ? -3.349 9.781 15.974 1.00 88.69 207 LYS A CA 1
ATOM 1680 C C . LYS A 1 207 ? -4.833 9.867 15.602 1.00 88.69 207 LYS A C 1
ATOM 1682 O O . LYS A 1 207 ? -5.317 10.882 15.097 1.00 88.69 207 LYS A O 1
ATOM 1687 N N . THR A 1 208 ? -5.562 8.780 15.822 1.00 90.25 208 THR A N 1
ATOM 1688 C CA . THR A 1 208 ? -6.979 8.668 15.465 1.00 90.25 208 THR A CA 1
ATOM 1689 C C . THR A 1 208 ? -7.793 8.171 16.647 1.00 90.25 208 THR A C 1
ATOM 1691 O O . THR A 1 208 ? -7.363 7.283 17.377 1.00 90.25 208 THR A O 1
ATOM 1694 N N . VAL A 1 209 ? -8.999 8.711 16.812 1.00 91.12 209 VAL A N 1
ATOM 1695 C CA . VAL A 1 209 ? -10.002 8.171 17.738 1.00 91.12 209 VAL A CA 1
ATOM 1696 C C . VAL A 1 209 ? -11.065 7.439 16.946 1.00 91.12 209 VAL A C 1
ATOM 1698 O O . VAL A 1 209 ? -11.709 8.032 16.086 1.00 91.12 209 VAL A O 1
ATOM 1701 N N . LEU A 1 210 ? -11.304 6.176 17.283 1.00 91.06 210 LEU A N 1
ATOM 1702 C CA . LEU A 1 210 ? -12.509 5.459 16.889 1.00 91.06 210 LEU A CA 1
ATOM 1703 C C . LEU A 1 210 ? -13.580 5.617 17.969 1.00 91.06 210 LEU A C 1
ATOM 1705 O O . LEU A 1 210 ? -13.309 5.542 19.167 1.00 91.06 210 LEU A O 1
ATOM 1709 N N . LYS A 1 211 ? -14.832 5.765 17.546 1.00 90.69 211 LYS A N 1
ATOM 1710 C CA . LYS A 1 211 ? -16.000 5.672 18.416 1.00 90.69 211 LYS A CA 1
ATOM 1711 C C . LYS A 1 211 ? -17.032 4.744 17.796 1.00 90.69 211 LYS A C 1
ATOM 1713 O O . LYS A 1 211 ? -17.478 4.969 16.678 1.00 90.69 211 LYS A O 1
ATOM 1718 N N . ILE A 1 212 ? -17.430 3.719 18.543 1.00 90.38 212 ILE A N 1
ATOM 1719 C CA . ILE A 1 212 ? -18.406 2.716 18.105 1.00 90.38 212 ILE A CA 1
ATOM 1720 C C . ILE A 1 212 ? -19.747 3.027 18.776 1.00 90.38 212 ILE A C 1
ATOM 1722 O O . ILE A 1 212 ? -19.802 3.140 19.999 1.00 90.38 212 ILE A O 1
ATOM 1726 N N . LEU A 1 213 ? -20.803 3.198 17.978 1.00 89.44 213 LEU A N 1
ATOM 1727 C CA . LEU A 1 213 ? -22.152 3.594 18.399 1.00 89.44 213 LEU A CA 1
ATOM 1728 C C . LEU A 1 213 ? -23.201 2.751 17.659 1.00 89.44 213 LEU A C 1
ATOM 1730 O O . LEU A 1 213 ? -23.905 3.236 16.773 1.00 89.44 213 LEU A O 1
ATOM 1734 N N . ILE A 1 214 ? -23.293 1.468 18.012 1.00 86.50 214 ILE A N 1
ATOM 1735 C CA . ILE A 1 214 ? -24.114 0.491 17.268 1.00 86.50 214 ILE A CA 1
ATOM 1736 C C . ILE A 1 214 ? -25.232 -0.136 18.107 1.00 86.50 214 ILE A C 1
ATOM 1738 O O . ILE A 1 214 ? -26.169 -0.708 17.554 1.00 86.50 214 ILE A O 1
ATOM 1742 N N . SER A 1 215 ? -25.153 -0.029 19.438 1.00 76.88 215 SER A N 1
ATOM 1743 C CA . SER A 1 215 ? -26.116 -0.645 20.363 1.00 76.88 215 SER A CA 1
ATOM 1744 C C . SER A 1 215 ? -27.479 0.053 20.416 1.00 76.88 215 SER A C 1
ATOM 1746 O O . SER A 1 215 ? -28.465 -0.545 20.850 1.00 76.88 215 SER A O 1
ATOM 1748 N N . LYS A 1 216 ? -27.559 1.322 20.002 1.00 76.56 216 LYS A N 1
ATOM 1749 C CA . LYS A 1 216 ? -28.780 2.137 20.043 1.00 76.56 216 LYS A CA 1
ATOM 1750 C C . LYS A 1 216 ? -28.967 2.876 18.725 1.00 76.56 216 LYS A C 1
ATOM 1752 O O . LYS A 1 216 ? -27.995 3.247 18.076 1.00 76.56 216 LYS A O 1
ATOM 1757 N N . ASN A 1 217 ? -30.221 3.159 18.375 1.00 71.69 217 ASN A N 1
ATOM 1758 C CA . ASN A 1 217 ? -30.512 4.181 17.375 1.00 71.69 217 ASN A CA 1
ATOM 1759 C C . ASN A 1 217 ? -30.283 5.548 18.016 1.00 71.69 217 ASN A C 1
ATOM 1761 O O . ASN A 1 217 ? -31.120 6.049 18.766 1.00 71.69 217 ASN A O 1
ATOM 1765 N N . TYR A 1 218 ? -29.105 6.107 17.768 1.00 74.94 218 TYR A N 1
ATOM 1766 C CA . TYR A 1 218 ? -28.778 7.471 18.147 1.00 74.94 218 TYR A CA 1
ATOM 1767 C C . TYR A 1 218 ? -29.397 8.439 17.139 1.00 74.94 218 TYR A C 1
ATOM 1769 O O . TYR A 1 218 ? -29.358 8.191 15.934 1.00 74.94 218 TYR A O 1
ATOM 1777 N N . ASP A 1 219 ? -29.899 9.575 17.623 1.00 84.19 219 ASP A N 1
ATOM 1778 C CA . ASP A 1 219 ? -29.995 10.763 16.778 1.00 84.19 219 ASP A CA 1
ATOM 1779 C C . ASP A 1 219 ? -28.558 11.179 16.438 1.00 84.19 219 ASP A C 1
ATOM 1781 O O . ASP A 1 219 ? -27.837 11.724 17.281 1.00 84.19 219 ASP A O 1
ATOM 1785 N N . LYS A 1 220 ? -28.112 10.806 15.234 1.00 86.69 220 LYS A N 1
ATOM 1786 C CA . LYS A 1 220 ? -26.718 10.954 14.808 1.00 86.69 220 LYS A CA 1
ATOM 1787 C C . LYS A 1 220 ? -26.308 12.420 14.815 1.00 86.69 220 LYS A C 1
ATOM 1789 O O . LYS A 1 220 ? -25.256 12.742 15.356 1.00 86.69 220 LYS A O 1
ATOM 1794 N N . GLU A 1 221 ? -27.141 13.306 14.273 1.00 84.94 221 GLU A N 1
ATOM 1795 C CA . GLU A 1 221 ? -26.840 14.737 14.188 1.00 84.94 221 GLU A CA 1
ATOM 1796 C C . GLU A 1 221 ? -26.721 15.360 15.576 1.00 84.94 221 GLU A C 1
ATOM 1798 O O . GLU A 1 221 ? -25.734 16.039 15.876 1.00 84.94 221 GLU A O 1
ATOM 1803 N N . MET A 1 222 ? -27.686 15.078 16.456 1.00 86.44 222 MET A N 1
ATOM 1804 C CA . MET A 1 222 ? -27.656 15.593 17.820 1.00 86.44 222 MET A CA 1
ATOM 1805 C C . MET A 1 222 ? -26.466 15.033 18.607 1.00 86.44 222 MET A C 1
ATOM 1807 O O . MET A 1 222 ? -25.817 15.766 19.359 1.00 86.44 222 MET A O 1
ATOM 1811 N N . TRP A 1 223 ? -26.140 13.748 18.432 1.00 89.19 223 TRP A N 1
ATOM 1812 C CA . TRP A 1 223 ? -24.986 13.139 19.088 1.00 89.19 223 TRP A CA 1
ATOM 1813 C C . TRP A 1 223 ? -23.675 13.772 18.614 1.00 89.19 223 TRP A C 1
ATOM 1815 O O . TRP A 1 223 ? -22.872 14.190 19.450 1.00 89.19 223 TRP A O 1
ATOM 1825 N N . LEU A 1 224 ? -23.479 13.897 17.298 1.00 86.69 224 LEU A N 1
ATOM 1826 C CA . LEU A 1 224 ? -22.279 14.491 16.704 1.00 86.69 224 LEU A CA 1
ATOM 1827 C C . LEU A 1 224 ? -22.085 15.928 17.202 1.00 86.69 224 LEU A C 1
ATOM 1829 O O . LEU A 1 224 ? -21.010 16.263 17.699 1.00 86.69 224 LEU A O 1
ATOM 1833 N N . LYS A 1 225 ? -23.148 16.743 17.176 1.00 85.25 225 LYS A N 1
ATOM 1834 C CA . LYS A 1 225 ? -23.127 18.139 17.640 1.00 85.25 225 LYS A CA 1
ATOM 1835 C C . LYS A 1 225 ? -22.715 18.279 19.108 1.00 85.25 225 LYS A C 1
ATOM 1837 O O . LYS A 1 225 ? -21.994 19.211 19.453 1.00 85.25 225 LYS A O 1
ATOM 1842 N N . ASN A 1 226 ? -23.169 17.369 19.967 1.00 86.94 226 ASN A N 1
ATOM 1843 C CA . ASN A 1 226 ? -22.965 17.479 21.411 1.00 86.94 226 ASN A CA 1
ATOM 1844 C C . ASN A 1 226 ? -21.652 16.850 21.903 1.00 86.94 226 ASN A C 1
ATOM 1846 O O . ASN A 1 226 ? -21.208 17.189 22.997 1.00 86.94 226 ASN A O 1
ATOM 1850 N N . ASN A 1 227 ? -21.048 15.926 21.143 1.00 87.56 227 ASN A N 1
ATOM 1851 C CA . ASN A 1 227 ? -19.967 15.078 21.662 1.00 87.56 227 ASN A CA 1
ATOM 1852 C C . ASN A 1 227 ? -18.629 15.199 20.917 1.00 87.56 227 ASN A C 1
ATOM 1854 O O . ASN A 1 227 ? -17.606 14.887 21.526 1.00 87.56 227 ASN A O 1
ATOM 1858 N N . LEU A 1 228 ? -18.583 15.648 19.650 1.00 85.38 228 LEU A N 1
ATOM 1859 C CA . LEU A 1 228 ? -17.328 15.594 18.875 1.00 85.38 228 LEU A CA 1
ATOM 1860 C C . LEU A 1 228 ? -16.198 16.423 19.501 1.00 85.38 228 LEU A C 1
ATOM 1862 O O . LEU A 1 228 ? -15.068 15.954 19.603 1.00 85.38 228 LEU A O 1
ATOM 1866 N N . SER A 1 229 ? -16.506 17.635 19.967 1.00 85.25 229 SER A N 1
ATOM 1867 C CA . SER A 1 229 ? -15.525 18.515 20.616 1.00 85.25 229 SER A CA 1
ATOM 1868 C C . SER A 1 229 ? -15.009 17.945 21.941 1.00 85.25 229 SER A C 1
ATOM 1870 O O . SER A 1 229 ? -13.826 18.076 22.257 1.00 85.25 229 SER A O 1
ATOM 1872 N N . GLY A 1 230 ? -15.877 17.263 22.695 1.00 85.56 230 GLY A N 1
ATOM 1873 C CA . GLY A 1 230 ? -15.520 16.601 23.950 1.00 85.56 230 GLY A CA 1
ATOM 1874 C C . GLY A 1 230 ? -14.518 15.460 23.759 1.00 85.56 230 GLY A C 1
ATOM 1875 O O . GLY A 1 230 ? -13.612 15.314 24.579 1.00 85.56 230 GLY A O 1
ATOM 1876 N N . LEU A 1 231 ? -14.627 14.705 22.656 1.00 85.56 231 LEU A N 1
ATOM 1877 C CA . LEU A 1 231 ? -13.685 13.626 22.327 1.00 85.56 231 LEU A CA 1
ATOM 1878 C C . LEU A 1 231 ? -12.256 14.145 22.148 1.00 85.56 231 LEU A C 1
ATOM 1880 O O . LEU A 1 231 ? -11.319 13.525 22.643 1.00 85.56 231 LEU A O 1
ATOM 1884 N N . ILE A 1 232 ? -12.088 15.293 21.485 1.00 86.19 232 ILE A N 1
ATOM 1885 C CA . ILE A 1 232 ? -10.771 15.903 21.250 1.00 86.19 232 ILE A CA 1
ATOM 1886 C C . ILE A 1 232 ? -10.117 16.279 22.583 1.00 86.19 232 ILE A C 1
ATOM 1888 O O . ILE A 1 232 ? -8.964 15.929 22.841 1.00 86.19 232 ILE A O 1
ATOM 1892 N N . GLY A 1 233 ? -10.869 16.962 23.452 1.00 84.44 233 GLY A N 1
ATOM 1893 C CA . GLY A 1 233 ? -10.368 17.389 24.758 1.00 84.44 233 GLY A CA 1
ATOM 1894 C C . GLY A 1 233 ? -9.970 16.212 25.649 1.00 84.44 233 GLY A C 1
ATOM 1895 O O . GLY A 1 233 ? -8.945 16.264 26.329 1.00 84.44 233 GLY A O 1
ATOM 1896 N N . GLU A 1 234 ? -10.744 15.128 25.627 1.00 84.12 234 GLU A N 1
ATOM 1897 C CA . GLU A 1 234 ? -10.420 13.937 26.403 1.00 84.12 234 GLU A CA 1
ATOM 1898 C C . GLU A 1 234 ? -9.237 13.147 25.826 1.00 84.12 234 GLU A C 1
ATOM 1900 O O . GLU A 1 234 ? -8.394 12.673 26.595 1.00 84.12 234 GLU A O 1
ATOM 1905 N N . TYR A 1 235 ? -9.137 13.037 24.497 1.00 85.56 235 TYR A N 1
ATOM 1906 C CA . TYR A 1 235 ? -7.988 12.417 23.839 1.00 85.56 235 TYR A CA 1
ATOM 1907 C C . TYR A 1 235 ? -6.697 13.107 24.267 1.00 85.56 235 TYR A C 1
ATOM 1909 O O . TYR A 1 235 ? -5.798 12.459 24.804 1.00 85.56 235 TYR A O 1
ATOM 1917 N N . PHE A 1 236 ? -6.651 14.436 24.159 1.00 85.12 236 PHE A N 1
ATOM 1918 C CA . PHE A 1 236 ? -5.498 15.216 24.598 1.00 85.12 236 PHE A CA 1
ATOM 1919 C C . PHE A 1 236 ? -5.230 15.053 26.102 1.00 85.12 236 PHE A C 1
ATOM 1921 O O . PHE A 1 236 ? -4.084 14.909 26.529 1.00 85.12 236 PHE A O 1
ATOM 1928 N N . ALA A 1 237 ? -6.278 15.023 26.934 1.00 85.31 237 ALA A N 1
ATOM 1929 C CA . ALA A 1 237 ? -6.129 14.826 28.373 1.00 85.31 237 ALA A CA 1
ATOM 1930 C C . ALA A 1 237 ? -5.505 13.465 28.730 1.00 85.31 237 ALA A C 1
ATOM 1932 O O . ALA A 1 237 ? -4.756 13.400 29.712 1.00 85.31 237 ALA A O 1
ATOM 1933 N N . THR A 1 238 ? -5.790 12.429 27.939 1.00 82.81 238 THR A N 1
ATOM 1934 C CA . THR A 1 238 ? -5.389 11.036 28.176 1.00 82.81 238 THR A CA 1
ATOM 1935 C C . THR A 1 238 ? -4.036 10.709 27.542 1.00 82.81 238 THR A C 1
ATOM 1937 O O . THR A 1 238 ? -3.125 10.285 28.248 1.00 82.81 238 THR A O 1
ATOM 1940 N N . ILE A 1 239 ? -3.886 10.971 26.242 1.00 79.94 239 ILE A N 1
ATOM 1941 C CA . ILE A 1 239 ? -2.738 10.545 25.430 1.00 79.94 239 ILE A CA 1
ATOM 1942 C C . ILE A 1 239 ? -1.609 11.586 25.427 1.00 79.94 239 ILE A C 1
ATOM 1944 O O . ILE A 1 239 ? -0.454 11.229 25.214 1.00 79.94 239 ILE A O 1
ATOM 1948 N N . LYS A 1 240 ? -1.907 12.853 25.761 1.00 83.88 240 LYS A N 1
ATOM 1949 C CA . LYS A 1 240 ? -0.946 13.977 25.764 1.00 83.88 240 LYS A CA 1
ATOM 1950 C C . LYS A 1 240 ? -0.313 14.267 24.396 1.00 83.88 240 LYS A C 1
ATOM 1952 O O . LYS A 1 240 ? 0.754 14.872 24.336 1.00 83.88 240 LYS A O 1
ATOM 1957 N N . GLU A 1 241 ? -0.988 13.879 23.321 1.00 84.50 241 GLU A N 1
ATOM 1958 C CA . GLU A 1 241 ? -0.614 14.185 21.940 1.00 84.50 241 GLU A CA 1
ATOM 1959 C C . GLU A 1 241 ? -1.798 14.816 21.204 1.00 84.50 241 GLU A C 1
ATOM 1961 O O . GLU A 1 241 ? -2.954 14.670 21.618 1.00 84.50 241 GLU A O 1
ATOM 1966 N N . ASP A 1 242 ? -1.503 15.506 20.105 1.00 85.69 242 ASP A N 1
ATOM 1967 C CA . ASP A 1 242 ? -2.526 16.053 19.223 1.00 85.69 242 ASP A CA 1
ATOM 1968 C C . ASP A 1 242 ? -3.246 14.940 18.453 1.00 85.69 242 ASP A C 1
ATOM 1970 O O . ASP A 1 242 ? -2.653 13.931 18.056 1.00 85.69 242 ASP A O 1
ATOM 1974 N N . LEU A 1 243 ? -4.548 15.141 18.262 1.00 89.38 243 LEU A N 1
ATOM 1975 C CA . LEU A 1 243 ? -5.408 14.276 17.468 1.00 89.38 243 LEU A CA 1
ATOM 1976 C C . LEU A 1 243 ? -5.400 14.745 16.014 1.00 89.38 243 LEU A C 1
ATOM 1978 O O . LEU A 1 243 ? -5.517 15.947 15.772 1.00 89.38 243 LEU A O 1
ATOM 1982 N N . ASP A 1 244 ? -5.375 13.811 15.065 1.00 89.88 244 ASP A N 1
ATOM 1983 C CA . ASP A 1 244 ? -5.480 14.137 13.640 1.00 89.88 244 ASP A CA 1
ATOM 1984 C C . ASP A 1 244 ? -6.869 13.803 13.097 1.00 89.88 244 ASP A C 1
ATOM 1986 O O . ASP A 1 244 ? -7.475 14.622 12.401 1.00 89.88 244 ASP A O 1
ATOM 1990 N N . ASN A 1 245 ? -7.401 12.626 13.448 1.00 93.31 245 ASN A N 1
ATOM 1991 C CA . ASN A 1 245 ? -8.626 12.108 12.843 1.00 93.31 245 ASN A CA 1
ATOM 1992 C C . ASN A 1 245 ? -9.616 11.540 13.873 1.00 93.31 245 ASN A C 1
ATOM 1994 O O . ASN A 1 245 ? -9.239 11.020 14.924 1.00 93.31 245 ASN A O 1
ATOM 1998 N N . ILE A 1 246 ? -10.905 11.593 13.542 1.00 94.06 246 ILE A N 1
ATOM 1999 C CA . ILE A 1 246 ? -11.990 10.984 14.319 1.00 94.06 246 ILE A CA 1
ATOM 2000 C C . ILE A 1 246 ? -12.812 10.101 13.380 1.00 94.06 246 ILE A C 1
ATOM 2002 O O . ILE A 1 246 ? -13.272 10.559 12.338 1.00 94.06 246 ILE A O 1
ATOM 2006 N N . ILE A 1 247 ? -13.034 8.849 13.771 1.00 94.62 247 ILE A N 1
ATOM 2007 C CA . ILE A 1 247 ? -13.866 7.884 13.052 1.00 94.62 247 ILE A CA 1
ATOM 2008 C C . ILE A 1 247 ? -15.046 7.514 13.941 1.00 94.62 247 ILE A C 1
ATOM 2010 O O . ILE A 1 247 ? -14.864 7.006 15.048 1.00 94.62 247 ILE A O 1
ATOM 2014 N N . ILE A 1 248 ? -16.261 7.737 13.453 1.00 93.44 248 ILE A N 1
ATOM 2015 C CA . ILE A 1 248 ? -17.488 7.329 14.135 1.00 93.44 248 ILE A CA 1
ATOM 2016 C C . ILE A 1 248 ? -18.141 6.196 13.344 1.00 93.44 248 ILE A C 1
ATOM 2018 O O . ILE A 1 248 ? -18.448 6.355 12.164 1.00 93.44 248 ILE A O 1
ATOM 2022 N N . ILE A 1 249 ? -18.366 5.063 14.007 1.00 92.94 249 ILE A N 1
ATOM 2023 C CA . ILE A 1 249 ? -19.000 3.871 13.441 1.00 92.94 249 ILE A CA 1
ATOM 2024 C C . ILE A 1 249 ? -20.421 3.777 13.991 1.00 92.94 249 ILE A C 1
ATOM 2026 O O . ILE A 1 249 ? -20.618 3.456 15.167 1.00 92.94 249 ILE A O 1
ATOM 2030 N N . PHE A 1 250 ? -21.404 4.050 13.139 1.00 91.69 250 PHE A N 1
ATOM 2031 C CA . PHE A 1 250 ? -22.815 3.781 13.406 1.00 91.69 250 PHE A CA 1
ATOM 2032 C C . PHE A 1 250 ? -23.214 2.422 12.826 1.00 91.69 250 PHE A C 1
ATOM 2034 O O . PHE A 1 250 ? -22.421 1.766 12.154 1.00 91.69 250 PHE A O 1
ATOM 2041 N N . LYS A 1 251 ? -24.455 1.993 13.085 1.00 89.31 251 LYS A N 1
ATOM 2042 C CA . LYS A 1 251 ? -24.990 0.704 12.615 1.00 89.31 251 LYS A CA 1
ATOM 2043 C C . LYS A 1 251 ? -25.127 0.600 11.085 1.00 89.31 251 LYS A C 1
ATOM 2045 O O . LYS A 1 251 ? -25.226 -0.500 10.562 1.00 89.31 251 LYS A O 1
ATOM 2050 N N . ASP A 1 252 ? -25.174 1.725 10.393 1.00 89.50 252 ASP A N 1
ATOM 2051 C CA . ASP A 1 252 ? -25.518 1.850 8.971 1.00 89.50 252 ASP A CA 1
ATOM 2052 C C . ASP A 1 252 ? -24.594 2.816 8.208 1.00 89.50 252 ASP A C 1
ATOM 2054 O O . ASP A 1 252 ? -24.714 2.950 6.993 1.00 89.50 252 ASP A O 1
ATOM 2058 N N . CYS A 1 253 ? -23.677 3.506 8.900 1.00 92.25 253 CYS A N 1
ATOM 2059 C CA . CYS A 1 253 ? -22.708 4.383 8.247 1.00 92.25 253 CYS A CA 1
ATOM 2060 C C . CYS A 1 253 ? -21.403 4.565 9.038 1.00 92.25 253 CYS A C 1
ATOM 2062 O O . CYS A 1 253 ? -21.379 4.461 10.269 1.00 92.25 253 CYS A O 1
ATOM 2064 N N . PHE A 1 254 ? -20.335 4.914 8.323 1.00 94.31 254 PHE A N 1
ATOM 2065 C CA . PHE A 1 254 ? -19.077 5.428 8.867 1.00 94.31 254 PHE A CA 1
ATOM 2066 C C . PHE A 1 254 ? -18.989 6.932 8.610 1.00 94.31 254 PHE A C 1
ATOM 2068 O O . PHE A 1 254 ? -19.326 7.399 7.523 1.00 94.31 254 PHE A O 1
ATOM 2075 N N . CYS A 1 255 ? -18.513 7.692 9.593 1.00 94.69 255 CYS A N 1
ATOM 2076 C CA . CYS A 1 255 ? -18.237 9.117 9.434 1.00 94.69 255 CYS A CA 1
ATOM 2077 C C . CYS A 1 255 ? -16.783 9.412 9.807 1.00 94.69 255 CYS A C 1
ATOM 2079 O O . CYS A 1 255 ? -16.352 9.087 10.916 1.00 94.69 255 CYS A O 1
ATOM 2081 N N . TYR A 1 256 ? -16.060 10.069 8.904 1.00 95.62 256 TYR A N 1
ATOM 2082 C CA . TYR A 1 256 ? -14.647 10.406 9.056 1.00 95.62 256 TYR A CA 1
ATOM 2083 C C . TYR A 1 256 ? -14.495 11.918 9.192 1.00 95.62 256 TYR A C 1
ATOM 2085 O O . TYR A 1 256 ? -14.949 12.664 8.327 1.00 95.62 256 TYR A O 1
ATOM 2093 N N . TYR A 1 257 ? -13.856 12.377 10.263 1.00 95.31 257 TYR A N 1
ATOM 2094 C CA . TYR A 1 257 ? -13.660 13.796 10.549 1.00 95.31 257 TYR A CA 1
ATOM 2095 C C . TYR A 1 257 ? -12.192 14.126 10.796 1.00 95.31 257 TYR A C 1
ATOM 2097 O O . TYR A 1 257 ? -11.424 13.303 11.297 1.00 95.31 257 TYR A O 1
ATOM 2105 N N . SER A 1 258 ? -11.843 15.383 10.538 1.00 93.75 258 SER A N 1
ATOM 2106 C CA . SER A 1 258 ? -10.619 15.991 11.049 1.00 93.75 258 SER A CA 1
ATOM 2107 C C . SER A 1 258 ? -10.713 16.280 12.547 1.00 93.75 258 SER A C 1
ATOM 2109 O O . SER A 1 258 ? -11.799 16.402 13.123 1.00 93.75 258 SER A O 1
ATOM 2111 N N . SER A 1 259 ? -9.566 16.539 13.168 1.00 89.31 259 SER A N 1
ATOM 2112 C CA . SER A 1 259 ? -9.479 17.086 14.526 1.00 89.31 259 SER A CA 1
ATOM 2113 C C . SER A 1 259 ? -10.100 18.474 14.699 1.00 89.31 259 SER A C 1
ATOM 2115 O O . SER A 1 259 ? -10.351 18.901 15.821 1.00 89.31 259 SER A O 1
ATOM 2117 N N . LYS A 1 260 ? -10.418 19.171 13.601 1.00 90.44 260 LYS A N 1
ATOM 2118 C CA . LYS A 1 260 ? -11.179 20.429 13.605 1.00 90.44 260 LYS A CA 1
ATOM 2119 C C . LYS A 1 260 ? -12.680 20.217 13.389 1.00 90.44 260 LYS A C 1
ATOM 2121 O O . LYS A 1 260 ? -13.382 21.183 13.111 1.00 90.44 260 LYS A O 1
ATOM 2126 N N . VAL A 1 261 ? -13.181 18.982 13.515 1.00 90.44 261 VAL A N 1
ATOM 2127 C CA . VAL A 1 261 ? -14.617 18.650 13.392 1.00 90.44 261 VAL A CA 1
ATOM 2128 C C . VAL A 1 261 ? -15.148 18.867 11.960 1.00 90.44 261 VAL A C 1
ATOM 2130 O O . VAL A 1 261 ? -16.350 18.922 11.722 1.00 90.44 261 VAL A O 1
ATOM 2133 N N . VAL A 1 262 ? -14.257 18.936 10.966 1.00 93.56 262 VAL A N 1
ATOM 2134 C CA . VAL A 1 262 ? -14.638 18.984 9.543 1.00 93.56 262 VAL A CA 1
ATOM 2135 C C . VAL A 1 262 ? -14.875 17.561 9.056 1.00 93.56 262 VAL A C 1
ATOM 2137 O O . VAL A 1 262 ? -13.984 16.726 9.201 1.00 93.56 262 VAL A O 1
ATOM 2140 N N . LEU A 1 263 ? -16.059 17.285 8.507 1.00 94.94 263 LEU A N 1
ATOM 2141 C CA . LEU A 1 263 ? -16.385 15.990 7.909 1.00 94.94 263 LEU A CA 1
ATOM 2142 C C . LEU A 1 263 ? -15.592 15.823 6.610 1.00 94.94 263 LEU A C 1
ATOM 2144 O O . LEU A 1 263 ? -15.781 16.604 5.683 1.00 94.94 263 LEU A O 1
ATOM 2148 N N . TYR A 1 264 ? -14.745 14.799 6.547 1.00 95.19 264 TYR A N 1
ATOM 2149 C CA . TYR A 1 264 ? -14.098 14.380 5.308 1.00 95.19 264 TYR A CA 1
ATOM 2150 C C . TYR A 1 264 ? -15.089 13.637 4.417 1.00 95.19 264 TYR A C 1
ATOM 2152 O O . TYR A 1 264 ? -15.302 14.024 3.274 1.00 95.19 264 TYR A O 1
ATOM 2160 N N . GLN A 1 265 ? -15.736 12.600 4.958 1.00 95.31 265 GLN A N 1
ATOM 2161 C CA . GLN A 1 265 ? -16.719 11.810 4.223 1.00 95.31 265 GLN A CA 1
ATOM 2162 C C . GLN A 1 265 ? -17.652 11.052 5.171 1.00 95.31 265 GLN A C 1
ATOM 2164 O O . GLN A 1 265 ? -17.268 10.659 6.277 1.00 95.31 265 GLN A O 1
ATOM 2169 N N . LYS A 1 266 ? -18.883 10.827 4.708 1.00 94.69 266 LYS A N 1
ATOM 2170 C CA . LYS A 1 266 ? -19.833 9.867 5.275 1.00 94.69 266 LYS A CA 1
ATOM 2171 C C . LYS A 1 266 ? -20.026 8.739 4.267 1.00 94.69 266 LYS A C 1
ATOM 2173 O O . LYS A 1 266 ? -20.331 9.017 3.112 1.00 94.69 266 LYS A O 1
ATOM 2178 N N . ILE A 1 267 ? -19.856 7.500 4.712 1.00 93.06 267 ILE A N 1
ATOM 2179 C CA . ILE A 1 267 ? -20.049 6.303 3.893 1.00 93.06 267 ILE A CA 1
ATOM 2180 C C . ILE A 1 267 ? -21.211 5.516 4.487 1.00 93.06 267 ILE A C 1
ATOM 2182 O O . ILE A 1 267 ? -21.100 4.967 5.584 1.00 93.06 267 ILE A O 1
ATOM 2186 N N . ASP A 1 268 ? -22.336 5.509 3.782 1.00 91.25 268 ASP A N 1
ATOM 2187 C CA . ASP A 1 268 ? -23.466 4.632 4.079 1.00 91.25 268 ASP A CA 1
ATOM 2188 C C . ASP A 1 268 ? -23.193 3.245 3.483 1.00 91.25 268 ASP A C 1
ATOM 2190 O O . ASP A 1 268 ? -22.611 3.142 2.405 1.00 91.25 268 ASP A O 1
ATOM 2194 N N . TYR A 1 269 ? -23.591 2.179 4.177 1.00 87.38 269 TYR A N 1
ATOM 2195 C CA . TYR A 1 269 ? -23.343 0.811 3.719 1.00 87.38 269 TYR A CA 1
ATOM 2196 C C . TYR A 1 269 ? -24.568 -0.084 3.880 1.00 87.38 269 TYR A C 1
ATOM 2198 O O . TYR A 1 269 ? -25.412 0.112 4.757 1.00 87.38 269 TYR A O 1
ATOM 2206 N N . ASN A 1 270 ? -24.636 -1.114 3.037 1.00 84.38 270 ASN A N 1
ATOM 2207 C CA . ASN A 1 270 ? -25.621 -2.179 3.139 1.00 84.38 270 ASN A CA 1
ATOM 2208 C C . ASN A 1 270 ? -24.934 -3.458 3.643 1.00 84.38 270 ASN A C 1
ATOM 2210 O O . ASN A 1 270 ? -23.846 -3.805 3.205 1.00 84.38 270 ASN A O 1
ATOM 2214 N N . PHE A 1 271 ? -25.589 -4.199 4.538 1.00 84.50 271 PHE A N 1
ATOM 2215 C CA . PHE A 1 271 ? -25.106 -5.503 5.006 1.00 84.50 271 PHE A CA 1
ATOM 2216 C C . PHE A 1 271 ? -25.110 -6.595 3.928 1.00 84.50 271 PHE A C 1
ATOM 2218 O O . PHE A 1 271 ? -24.614 -7.691 4.186 1.00 84.50 271 PHE A O 1
ATOM 2225 N N . GLU A 1 272 ? -25.731 -6.334 2.778 1.00 77.06 272 GLU A N 1
ATOM 2226 C CA . GLU A 1 272 ? -25.749 -7.236 1.624 1.00 77.06 272 GLU A CA 1
ATOM 2227 C C . GLU A 1 272 ? -24.627 -6.956 0.614 1.00 77.06 272 GLU A C 1
ATOM 2229 O O . GLU A 1 272 ? -24.363 -7.828 -0.210 1.00 77.06 272 GLU A O 1
ATOM 2234 N N . SER A 1 273 ? -23.964 -5.790 0.667 1.00 76.75 273 SER A N 1
ATOM 2235 C CA . SER A 1 273 ? -22.841 -5.480 -0.228 1.00 76.75 273 SER A CA 1
ATOM 2236 C C . SER A 1 273 ? -21.497 -5.891 0.376 1.00 76.75 273 SER A C 1
ATOM 2238 O O . SER A 1 273 ? -21.334 -5.953 1.599 1.00 76.75 273 SER A O 1
ATOM 2240 N N . GLU A 1 274 ? -20.522 -6.189 -0.487 1.00 78.44 274 GLU A N 1
ATOM 2241 C CA . GLU A 1 274 ? -19.153 -6.505 -0.054 1.00 78.44 274 GLU A CA 1
ATOM 2242 C C . GLU A 1 274 ? -18.413 -5.267 0.492 1.00 78.44 274 GLU A C 1
ATOM 2244 O O . GLU A 1 274 ? -17.525 -5.425 1.328 1.00 78.44 274 GLU A O 1
ATOM 2249 N N . ASP A 1 275 ? -18.877 -4.047 0.175 1.00 85.44 275 ASP A N 1
ATOM 2250 C CA . ASP A 1 275 ? -18.250 -2.776 0.582 1.00 85.44 275 ASP A CA 1
ATOM 2251 C C . ASP A 1 275 ? -17.990 -2.678 2.090 1.00 85.44 275 ASP A C 1
ATOM 2253 O O . ASP A 1 275 ? -16.954 -2.179 2.523 1.00 85.44 275 ASP A O 1
ATOM 2257 N N . LEU A 1 276 ? -18.920 -3.157 2.929 1.00 90.75 276 LEU A N 1
ATOM 2258 C CA . LEU A 1 276 ? -18.744 -3.110 4.384 1.00 90.75 276 LEU A CA 1
ATOM 2259 C C . LEU A 1 276 ? -17.526 -3.931 4.827 1.00 90.75 276 LEU A C 1
ATOM 2261 O O . LEU A 1 276 ? -16.823 -3.545 5.764 1.00 90.75 276 LEU A O 1
ATOM 2265 N N . ILE A 1 277 ? -17.290 -5.076 4.184 1.00 90.94 277 ILE A N 1
ATOM 2266 C CA . ILE A 1 277 ? -16.144 -5.930 4.493 1.00 90.94 277 ILE A CA 1
ATOM 2267 C C . ILE A 1 277 ? -14.861 -5.224 4.063 1.00 90.94 277 ILE A C 1
ATOM 2269 O O . ILE A 1 277 ? -13.907 -5.245 4.838 1.00 90.94 277 ILE A O 1
ATOM 2273 N N . ASP A 1 278 ? -14.841 -4.561 2.911 1.00 90.69 278 ASP A N 1
ATOM 2274 C CA . ASP A 1 278 ? -13.651 -3.871 2.403 1.00 90.69 278 ASP A CA 1
ATOM 2275 C C . ASP A 1 278 ? -13.309 -2.631 3.242 1.00 90.69 278 ASP A C 1
ATOM 2277 O O . ASP A 1 278 ? -12.170 -2.490 3.693 1.00 90.69 278 ASP A O 1
ATOM 2281 N N . ILE A 1 279 ? -14.309 -1.822 3.616 1.00 93.56 279 ILE A N 1
ATOM 2282 C CA . ILE A 1 279 ? -14.149 -0.694 4.554 1.00 93.56 279 ILE A CA 1
ATOM 2283 C C . ILE A 1 279 ? -13.571 -1.169 5.889 1.00 93.56 279 ILE A C 1
ATOM 2285 O O . ILE A 1 279 ? -12.629 -0.579 6.423 1.00 93.56 279 ILE A O 1
ATOM 2289 N N . LEU A 1 280 ? -14.128 -2.242 6.457 1.00 94.19 280 LEU A N 1
ATOM 2290 C CA . LEU A 1 280 ? -13.655 -2.782 7.730 1.00 94.19 280 LEU A CA 1
ATOM 2291 C C . LEU A 1 280 ? -12.270 -3.417 7.608 1.00 94.19 280 LEU A C 1
ATOM 2293 O O . LEU A 1 280 ? -11.477 -3.294 8.538 1.00 94.19 280 LEU A O 1
ATOM 2297 N N . THR A 1 281 ? -11.973 -4.075 6.487 1.00 92.06 281 THR A N 1
ATOM 2298 C CA . THR A 1 281 ? -10.650 -4.649 6.206 1.00 92.06 281 THR A CA 1
ATOM 2299 C C . THR A 1 281 ? -9.613 -3.538 6.154 1.00 92.06 281 THR A C 1
ATOM 2301 O O . THR A 1 281 ? -8.599 -3.631 6.844 1.00 92.06 281 THR A O 1
ATOM 2304 N N . SER A 1 282 ? -9.913 -2.449 5.442 1.00 93.62 282 SER A N 1
ATOM 2305 C CA . SER A 1 282 ? -9.040 -1.284 5.360 1.00 93.62 282 SER A CA 1
ATOM 2306 C C . SER A 1 282 ? -8.837 -0.611 6.717 1.00 93.62 282 SER A C 1
ATOM 2308 O O . SER A 1 282 ? -7.706 -0.358 7.138 1.00 93.62 282 SER A O 1
ATOM 2310 N N . LEU A 1 283 ? -9.923 -0.400 7.470 1.00 93.81 283 LEU A N 1
ATOM 2311 C CA . LEU A 1 283 ? -9.853 0.168 8.814 1.00 93.81 283 LEU A CA 1
ATOM 2312 C C . LEU A 1 283 ? -8.985 -0.686 9.742 1.00 93.81 283 LEU A C 1
ATOM 2314 O O . LEU A 1 283 ? -8.171 -0.138 10.479 1.00 93.81 283 LEU A O 1
ATOM 2318 N N . ILE A 1 284 ? -9.145 -2.010 9.704 1.00 90.81 284 ILE A N 1
ATOM 2319 C CA . ILE A 1 284 ? -8.339 -2.944 10.493 1.00 90.81 284 ILE A CA 1
ATOM 2320 C C . ILE A 1 284 ? -6.864 -2.862 10.082 1.00 90.81 284 ILE A C 1
ATOM 2322 O O . ILE A 1 284 ? -6.011 -2.713 10.954 1.00 90.81 284 ILE A O 1
ATOM 2326 N N . ALA A 1 285 ? -6.565 -2.872 8.781 1.00 88.19 285 ALA A N 1
ATOM 2327 C CA . ALA A 1 285 ? -5.200 -2.740 8.277 1.00 88.19 285 ALA A CA 1
ATOM 2328 C C . ALA A 1 285 ? -4.523 -1.440 8.743 1.00 88.19 285 ALA A C 1
ATOM 2330 O O . ALA A 1 285 ? -3.332 -1.420 9.040 1.00 88.19 285 ALA A O 1
ATOM 2331 N N . CYS A 1 286 ? -5.296 -0.363 8.868 1.00 89.44 286 CYS A N 1
ATOM 2332 C CA . CYS A 1 286 ? -4.820 0.950 9.284 1.00 89.44 286 CYS A CA 1
ATOM 2333 C C . CYS A 1 286 ? -4.617 1.125 10.805 1.00 89.44 286 CYS A C 1
ATOM 2335 O O . CYS A 1 286 ? -3.939 2.071 11.222 1.00 89.44 286 CYS A O 1
ATOM 2337 N N . ILE A 1 287 ? -5.219 0.271 11.641 1.00 86.81 287 ILE A N 1
ATOM 2338 C CA . ILE A 1 287 ? -5.099 0.330 13.115 1.00 86.81 287 ILE A CA 1
ATOM 2339 C C . ILE A 1 287 ? -4.217 -0.777 13.709 1.00 86.81 287 ILE A C 1
ATOM 2341 O O . ILE A 1 287 ? -3.880 -0.709 14.894 1.00 86.81 287 ILE A O 1
ATOM 2345 N N . ASP A 1 288 ? -3.884 -1.792 12.912 1.00 79.44 288 ASP A N 1
ATOM 2346 C CA . ASP A 1 288 ? -2.960 -2.866 13.272 1.00 79.44 288 ASP A CA 1
ATOM 2347 C C . ASP A 1 288 ? -1.491 -2.393 13.171 1.00 79.44 288 ASP A C 1
ATOM 2349 O O . ASP A 1 288 ? -1.200 -1.200 13.051 1.00 79.44 288 ASP A O 1
ATOM 2353 N N . VAL A 1 289 ? -0.534 -3.312 13.276 1.00 67.94 289 VAL A N 1
ATOM 2354 C CA . VAL A 1 289 ? 0.905 -3.038 13.195 1.00 67.94 289 VAL A CA 1
ATOM 2355 C C . VAL A 1 289 ? 1.385 -2.763 11.771 1.00 67.94 289 VAL A C 1
ATOM 2357 O O . VAL A 1 289 ? 0.768 -3.158 10.785 1.00 67.94 289 VAL A O 1
ATOM 2360 N N . LYS A 1 290 ? 2.551 -2.116 11.670 1.00 60.00 290 LYS A N 1
ATOM 2361 C CA . LYS A 1 290 ? 3.221 -1.855 10.396 1.00 60.00 290 LYS A CA 1
ATOM 2362 C C . LYS A 1 290 ? 3.519 -3.166 9.658 1.00 60.00 290 LYS A C 1
ATOM 2364 O O . LYS A 1 290 ? 4.198 -4.040 10.195 1.00 60.00 290 LYS A O 1
ATOM 2369 N N . THR A 1 291 ? 3.012 -3.280 8.436 1.00 59.75 291 THR A N 1
ATOM 2370 C CA . THR A 1 291 ? 3.055 -4.499 7.622 1.00 59.75 291 THR A CA 1
ATOM 2371 C C . THR A 1 291 ? 4.158 -4.416 6.573 1.00 59.75 291 THR A C 1
ATOM 2373 O O . THR A 1 291 ? 4.530 -3.323 6.140 1.00 59.75 291 THR A O 1
ATOM 2376 N N . ALA A 1 292 ? 4.666 -5.567 6.133 1.00 70.50 292 ALA A N 1
ATOM 2377 C CA . ALA A 1 292 ? 5.282 -5.640 4.813 1.00 70.50 292 ALA A CA 1
ATOM 2378 C C . ALA A 1 292 ? 4.189 -5.415 3.756 1.00 70.50 292 ALA A C 1
ATOM 2380 O O . ALA A 1 292 ? 3.050 -5.849 3.949 1.00 70.50 292 ALA A O 1
ATOM 2381 N N . PHE A 1 293 ? 4.516 -4.709 2.677 1.00 79.75 293 PHE A N 1
ATOM 2382 C CA . PHE A 1 293 ? 3.578 -4.377 1.613 1.00 79.75 293 PHE A CA 1
ATOM 2383 C C . PHE A 1 293 ? 3.777 -5.263 0.390 1.00 79.75 293 PHE A C 1
ATOM 2385 O O . PHE A 1 293 ? 4.816 -5.211 -0.265 1.00 79.75 293 PHE A O 1
ATOM 2392 N N . ASN A 1 294 ? 2.725 -5.998 0.051 1.00 80.50 294 ASN A N 1
ATOM 2393 C CA . ASN A 1 294 ? 2.457 -6.477 -1.300 1.00 80.50 294 ASN A CA 1
ATOM 2394 C C . ASN A 1 294 ? 1.330 -5.656 -1.927 1.00 80.50 294 ASN A C 1
ATOM 2396 O O . ASN A 1 294 ? 0.787 -4.746 -1.298 1.00 80.50 294 ASN A O 1
ATOM 2400 N N . SER A 1 295 ? 0.938 -6.012 -3.150 1.00 82.19 295 SER A N 1
ATOM 2401 C CA . SER A 1 295 ? -0.086 -5.259 -3.876 1.00 82.19 295 SER A CA 1
ATOM 2402 C C . SER A 1 295 ? -1.419 -5.126 -3.135 1.00 82.19 295 SER A C 1
ATOM 2404 O O . SER A 1 295 ? -2.064 -4.085 -3.226 1.00 82.19 295 SER A O 1
ATOM 2406 N N . ILE A 1 296 ? -1.806 -6.135 -2.352 1.00 82.06 296 ILE A N 1
ATOM 2407 C CA . ILE A 1 296 ? -3.116 -6.165 -1.704 1.00 82.06 296 ILE A CA 1
ATOM 2408 C C . ILE A 1 296 ? -3.091 -5.538 -0.310 1.00 82.06 296 ILE A C 1
ATOM 2410 O O . ILE A 1 296 ? -3.996 -4.804 0.061 1.00 82.06 296 ILE A O 1
ATOM 2414 N N . THR A 1 297 ? -2.044 -5.776 0.476 1.00 84.38 297 THR A N 1
ATOM 2415 C CA . THR A 1 297 ? -1.893 -5.115 1.784 1.00 84.38 297 THR A CA 1
ATOM 2416 C C . THR A 1 297 ? -1.644 -3.620 1.633 1.00 84.38 297 THR A C 1
ATOM 2418 O O . THR A 1 297 ? -2.127 -2.838 2.452 1.00 84.38 297 THR A O 1
ATOM 2421 N N . PHE A 1 298 ? -0.954 -3.209 0.566 1.00 89.56 298 PHE A N 1
ATOM 2422 C CA . PHE A 1 298 ? -0.799 -1.800 0.229 1.00 89.56 298 PHE A CA 1
ATOM 2423 C C . PHE A 1 298 ? -2.148 -1.162 -0.113 1.00 89.56 298 PHE A C 1
ATOM 2425 O O . PHE A 1 298 ? -2.496 -0.133 0.464 1.00 89.56 298 PHE A O 1
ATOM 2432 N N . GLU A 1 299 ? -2.946 -1.803 -0.972 1.00 90.50 299 GLU A N 1
ATOM 2433 C CA . GLU A 1 299 ? -4.305 -1.340 -1.268 1.00 90.50 299 GLU A CA 1
ATOM 2434 C C . GLU A 1 299 ? -5.190 -1.333 -0.013 1.00 90.50 299 GLU A C 1
ATOM 2436 O O . GLU A 1 299 ? -5.862 -0.344 0.240 1.00 90.50 299 GLU A O 1
ATOM 2441 N N . SER A 1 300 ? -5.092 -2.317 0.881 1.00 88.62 300 SER A N 1
ATOM 2442 C CA . SER A 1 300 ? -5.904 -2.293 2.103 1.00 88.62 300 SER A CA 1
ATOM 2443 C C . SER A 1 300 ? -5.636 -1.061 2.985 1.00 88.62 300 SER A C 1
ATOM 2445 O O . SER A 1 300 ? -6.547 -0.569 3.643 1.00 88.62 300 SER A O 1
ATOM 2447 N N . GLN A 1 301 ? -4.415 -0.513 2.997 1.00 90.81 301 GLN A N 1
ATOM 2448 C CA . GLN A 1 301 ? -4.089 0.674 3.802 1.00 90.81 301 GLN A CA 1
ATOM 2449 C C . GLN A 1 301 ? -4.219 1.998 3.050 1.00 90.81 301 GLN A C 1
ATOM 2451 O O . GLN A 1 301 ? -4.427 3.023 3.695 1.00 90.81 301 GLN A O 1
ATOM 2456 N N . PHE A 1 302 ? -4.086 1.999 1.724 1.00 93.94 302 PHE A N 1
ATOM 2457 C CA . PHE A 1 302 ? -4.018 3.225 0.919 1.00 93.94 302 PHE A CA 1
ATOM 2458 C C . PHE A 1 302 ? -5.040 3.278 -0.226 1.00 93.94 302 PHE A C 1
ATOM 2460 O O . PHE A 1 302 ? -5.133 4.283 -0.915 1.00 93.94 302 PHE A O 1
ATOM 2467 N N . GLY A 1 303 ? -5.824 2.230 -0.442 1.00 93.06 303 GLY A N 1
ATOM 2468 C CA . GLY A 1 303 ? -6.885 2.151 -1.446 1.00 93.06 303 GLY A CA 1
ATOM 2469 C C . GLY A 1 303 ? -8.096 3.015 -1.112 1.00 93.06 303 GLY A C 1
ATOM 2470 O O . GLY A 1 303 ? -8.130 3.707 -0.088 1.00 93.06 303 GLY A O 1
ATOM 2471 N N . SER A 1 304 ? -9.100 2.968 -1.982 1.00 92.00 304 SER A N 1
ATOM 2472 C CA . SER A 1 304 ? -10.267 3.855 -2.011 1.00 92.00 304 SER A CA 1
ATOM 2473 C C . SER A 1 304 ? -11.093 3.874 -0.718 1.00 92.00 304 SER A C 1
ATOM 2475 O O . SER A 1 304 ? -11.659 4.909 -0.358 1.00 92.00 304 SER A O 1
ATOM 2477 N N . TYR A 1 305 ? -11.106 2.774 0.039 1.00 91.88 305 TYR A N 1
ATOM 2478 C CA . TYR A 1 305 ? -11.802 2.682 1.328 1.00 91.88 305 TYR A CA 1
ATOM 2479 C C . TYR A 1 305 ? -10.972 3.147 2.537 1.00 91.88 305 TYR A C 1
ATOM 2481 O O . TYR A 1 305 ? -11.494 3.236 3.654 1.00 91.88 305 TYR A O 1
ATOM 2489 N N . SER A 1 306 ? -9.687 3.454 2.346 1.00 93.75 306 SER A N 1
ATOM 2490 C CA . SER A 1 306 ? -8.799 3.855 3.437 1.00 93.75 306 SER A CA 1
ATOM 2491 C C . SER A 1 306 ? -9.039 5.290 3.894 1.00 93.75 306 SER A C 1
ATOM 2493 O O . SER A 1 306 ? -9.332 6.189 3.104 1.00 93.75 306 SER A O 1
ATOM 2495 N N . LEU A 1 307 ? -8.823 5.558 5.188 1.00 94.38 307 LEU A N 1
ATOM 2496 C CA . LEU A 1 307 ? -8.854 6.935 5.692 1.00 94.38 307 LEU A CA 1
ATOM 2497 C C . LEU A 1 307 ? -7.771 7.801 5.030 1.00 94.38 307 LEU A C 1
ATOM 2499 O O . LEU A 1 307 ? -7.993 8.996 4.843 1.00 94.38 307 LEU A O 1
ATOM 2503 N N . PHE A 1 308 ? -6.628 7.220 4.650 1.00 95.00 308 PHE A N 1
ATOM 2504 C CA . PHE A 1 308 ? -5.612 7.953 3.901 1.00 95.00 308 PHE A CA 1
ATOM 2505 C C . PHE A 1 308 ? -6.185 8.456 2.580 1.00 95.00 308 PHE A C 1
ATOM 2507 O O . PHE A 1 308 ? -6.118 9.658 2.338 1.00 95.00 308 PHE A O 1
ATOM 2514 N N . PHE A 1 309 ? -6.813 7.598 1.776 1.00 95.69 309 PHE A N 1
ATOM 2515 C CA . PHE A 1 309 ? -7.455 8.007 0.527 1.00 95.69 309 PHE A CA 1
ATOM 2516 C C . PHE A 1 309 ? -8.561 9.040 0.758 1.00 95.69 309 PHE A C 1
ATOM 2518 O O . PHE A 1 309 ? -8.508 10.128 0.188 1.00 95.69 309 PHE A O 1
ATOM 2525 N N . ILE A 1 310 ? -9.508 8.757 1.658 1.00 95.69 310 ILE A N 1
ATOM 2526 C CA . ILE A 1 310 ? -10.650 9.638 1.961 1.00 95.69 310 ILE A CA 1
ATOM 2527 C C . ILE A 1 310 ? -10.176 11.048 2.342 1.00 95.69 310 ILE A C 1
ATOM 2529 O O . ILE A 1 310 ? -10.648 12.054 1.806 1.00 95.69 310 ILE A O 1
ATOM 2533 N N . LYS A 1 311 ? -9.201 11.133 3.255 1.00 95.69 311 LYS A N 1
ATOM 2534 C CA . LYS A 1 311 ? -8.605 12.403 3.681 1.00 95.69 311 LYS A CA 1
ATOM 2535 C C . LYS A 1 311 ? -7.860 13.085 2.533 1.00 95.69 311 LYS A C 1
ATOM 2537 O O . LYS A 1 311 ? -7.960 14.301 2.390 1.00 95.69 311 LYS A O 1
ATOM 2542 N N . SER A 1 312 ? -7.133 12.321 1.719 1.00 96.06 312 SER A N 1
ATOM 2543 C CA . SER A 1 312 ? -6.381 12.842 0.570 1.00 96.06 312 SER A CA 1
ATOM 2544 C C . SER A 1 312 ? -7.292 13.487 -0.454 1.00 96.06 312 SER A C 1
ATOM 2546 O O . SER A 1 312 ? -7.054 14.629 -0.830 1.00 96.06 312 SER A O 1
ATOM 2548 N N . VAL A 1 313 ? -8.349 12.781 -0.859 1.00 95.69 313 VAL A N 1
ATOM 2549 C CA . VAL A 1 313 ? -9.328 13.267 -1.832 1.00 95.69 313 VAL A CA 1
ATOM 2550 C C . VAL A 1 313 ? -9.948 14.567 -1.341 1.00 95.69 313 VAL A C 1
ATOM 2552 O O . VAL A 1 313 ? -9.934 15.557 -2.068 1.00 95.69 313 VAL A O 1
ATOM 2555 N N . PHE A 1 314 ? -10.397 14.600 -0.082 1.00 96.88 314 PHE A N 1
ATOM 2556 C CA . PHE A 1 314 ? -10.956 15.810 0.516 1.00 96.88 314 PHE A CA 1
ATOM 2557 C C . PHE A 1 314 ? -9.967 16.986 0.466 1.00 96.88 314 PHE A C 1
ATOM 2559 O O . PHE A 1 314 ? -10.302 18.068 -0.014 1.00 96.88 314 PHE A O 1
ATOM 2566 N N . LEU A 1 315 ? -8.732 16.787 0.940 1.00 96.75 315 LEU A N 1
ATOM 2567 C CA . LEU A 1 315 ? -7.728 17.855 0.988 1.00 96.75 315 LEU A CA 1
ATOM 2568 C C . LEU A 1 315 ? -7.308 18.324 -0.411 1.00 96.75 315 LEU A C 1
ATOM 2570 O O . LEU A 1 315 ? -7.112 19.520 -0.617 1.00 96.75 315 LEU A O 1
ATOM 2574 N N . MET A 1 316 ? -7.189 17.405 -1.369 1.00 97.00 316 MET A N 1
ATOM 2575 C CA . MET A 1 316 ? -6.860 17.724 -2.756 1.00 97.00 316 MET A CA 1
ATOM 2576 C C . MET A 1 316 ? -7.981 18.508 -3.439 1.00 97.00 316 MET A C 1
ATOM 2578 O O . MET A 1 316 ? -7.693 19.488 -4.118 1.00 97.00 316 MET A O 1
ATOM 2582 N N . GLN A 1 317 ? -9.246 18.148 -3.218 1.00 96.00 317 GLN A N 1
ATOM 2583 C CA . GLN A 1 317 ? -10.390 18.899 -3.742 1.00 96.00 317 GLN A CA 1
ATOM 2584 C C . GLN A 1 317 ? -10.453 20.319 -3.166 1.00 96.00 317 GLN A C 1
ATOM 2586 O O . GLN A 1 317 ? -10.655 21.282 -3.904 1.00 96.00 317 GLN A O 1
ATOM 2591 N N . GLU A 1 318 ? -10.231 20.486 -1.860 1.00 95.56 318 GLU A N 1
ATOM 2592 C CA . GLU A 1 318 ? -10.167 21.819 -1.244 1.00 95.56 318 GLU A CA 1
ATOM 2593 C C . GLU A 1 318 ? -8.982 22.642 -1.774 1.00 95.56 318 GLU A C 1
ATOM 2595 O O . GLU A 1 318 ? -9.105 23.852 -1.998 1.00 95.56 318 GLU A O 1
ATOM 2600 N N . TYR A 1 319 ? -7.847 21.988 -2.037 1.00 95.56 319 TYR A N 1
ATOM 2601 C CA . TYR A 1 319 ? -6.692 22.624 -2.660 1.00 95.56 319 TYR A CA 1
ATOM 2602 C C . TYR A 1 319 ? -6.996 23.072 -4.095 1.00 95.56 319 TYR A C 1
ATOM 2604 O O . TYR A 1 319 ? -6.702 24.216 -4.438 1.00 95.56 319 TYR A O 1
ATOM 2612 N N . LEU A 1 320 ? -7.641 22.228 -4.908 1.00 94.75 320 LEU A N 1
ATOM 2613 C CA . LEU A 1 320 ? -8.050 22.560 -6.277 1.00 94.75 320 LEU A CA 1
ATOM 2614 C C . LEU A 1 320 ? -8.985 23.774 -6.309 1.00 94.75 320 LEU A C 1
ATOM 2616 O O . LEU A 1 320 ? -8.742 24.710 -7.068 1.00 94.75 320 LEU A O 1
ATOM 2620 N N . LYS A 1 321 ? -9.997 23.815 -5.432 1.00 94.19 321 LYS A N 1
ATOM 2621 C CA . LYS A 1 321 ? -10.920 24.960 -5.312 1.00 94.19 321 LYS A CA 1
ATOM 2622 C C . LYS A 1 321 ? -10.212 26.260 -4.935 1.00 94.19 321 LYS A C 1
ATOM 2624 O O . LYS A 1 321 ? -10.636 27.332 -5.358 1.00 94.19 321 LYS A O 1
ATOM 2629 N N . SER A 1 322 ? -9.160 26.170 -4.125 1.00 95.38 322 SER A N 1
ATOM 2630 C CA . SER A 1 322 ? -8.432 27.338 -3.620 1.00 95.38 322 SER A CA 1
ATOM 2631 C C . SER A 1 322 ? -7.342 27.839 -4.575 1.00 95.38 322 SER A C 1
ATOM 2633 O O . SER A 1 322 ? -6.910 28.978 -4.432 1.00 95.38 322 SER A O 1
ATOM 2635 N N . ASN A 1 323 ? -6.901 27.017 -5.536 1.00 94.19 323 ASN A N 1
ATOM 2636 C CA . ASN A 1 323 ? -5.750 27.289 -6.412 1.00 94.19 323 ASN A CA 1
ATOM 2637 C C . ASN A 1 323 ? -6.079 27.027 -7.896 1.00 94.19 323 ASN A C 1
ATOM 2639 O O . ASN A 1 323 ? -5.258 26.495 -8.643 1.00 94.19 323 ASN A O 1
ATOM 2643 N N . VAL A 1 324 ? -7.299 27.368 -8.326 1.00 90.44 324 VAL A N 1
ATOM 2644 C CA . VAL A 1 324 ? -7.798 27.077 -9.685 1.00 90.44 324 VAL A CA 1
ATOM 2645 C C . VAL A 1 324 ? -6.869 27.638 -10.766 1.00 90.44 324 VAL A C 1
ATOM 2647 O O . VAL A 1 324 ? -6.517 26.914 -11.693 1.00 90.44 324 VAL A O 1
ATOM 2650 N N . GLU A 1 325 ? -6.445 28.898 -10.634 1.00 89.00 325 GLU A N 1
ATOM 2651 C CA . GLU A 1 325 ? -5.603 29.580 -11.630 1.00 89.00 325 GLU A CA 1
ATOM 2652 C C . GLU A 1 325 ? -4.218 28.927 -11.765 1.00 89.00 325 GLU A C 1
ATOM 2654 O O . GLU A 1 325 ? -3.738 28.719 -12.880 1.00 89.00 325 GLU A O 1
ATOM 2659 N N . ASP A 1 326 ? -3.610 28.527 -10.645 1.00 84.81 326 ASP A N 1
ATOM 2660 C CA . ASP A 1 326 ? -2.276 27.916 -10.621 1.00 84.81 326 ASP A CA 1
ATOM 2661 C C . ASP A 1 326 ? -2.268 26.504 -11.229 1.00 84.81 326 ASP A C 1
ATOM 2663 O O . ASP A 1 326 ? -1.265 26.059 -11.792 1.00 84.81 326 ASP A O 1
ATOM 2667 N N . ILE A 1 327 ? -3.389 25.782 -11.123 1.00 88.56 327 ILE A N 1
ATOM 2668 C CA . ILE A 1 327 ? -3.501 24.381 -11.553 1.00 88.56 327 ILE A CA 1
ATOM 2669 C C . ILE A 1 327 ? -4.115 24.266 -12.952 1.00 88.56 327 ILE A C 1
ATOM 2671 O O . ILE A 1 327 ? -3.932 23.239 -13.604 1.00 88.56 327 ILE A O 1
ATOM 2675 N N . GLN A 1 328 ? -4.785 25.306 -13.460 1.00 89.50 328 GLN A N 1
ATOM 2676 C CA . GLN A 1 328 ? -5.493 25.266 -14.742 1.00 89.50 328 GLN A CA 1
ATOM 2677 C C . GLN A 1 328 ? -4.609 24.768 -15.894 1.00 89.50 328 GLN A C 1
ATOM 2679 O O . GLN A 1 328 ? -4.998 23.848 -16.607 1.00 89.50 328 GLN A O 1
ATOM 2684 N N . VAL A 1 329 ? -3.397 25.310 -16.038 1.00 87.50 329 VAL A N 1
ATOM 2685 C CA . VAL A 1 329 ? -2.467 24.902 -17.108 1.00 87.50 329 VAL A CA 1
ATOM 2686 C C . VAL A 1 329 ? -2.089 23.425 -16.981 1.00 87.50 329 VAL A C 1
ATOM 2688 O O . VAL A 1 329 ? -2.033 22.695 -17.970 1.00 87.50 329 VAL A O 1
ATOM 2691 N N . VAL A 1 330 ? -1.847 22.966 -15.752 1.00 87.31 330 VAL A N 1
ATOM 2692 C CA . VAL A 1 330 ? -1.495 21.570 -15.473 1.00 87.31 330 VAL A CA 1
ATOM 2693 C C . VAL A 1 330 ? -2.672 20.643 -15.779 1.00 87.31 330 VAL A C 1
ATOM 2695 O O . VAL A 1 330 ? -2.472 19.572 -16.351 1.00 87.31 330 VAL A O 1
ATOM 2698 N N . ARG A 1 331 ? -3.895 21.071 -15.450 1.00 90.44 331 ARG A N 1
ATOM 2699 C CA . ARG A 1 331 ? -5.134 20.352 -15.749 1.00 90.44 331 ARG A CA 1
ATOM 2700 C C . ARG A 1 331 ? -5.381 20.245 -17.253 1.00 90.44 331 ARG A C 1
ATOM 2702 O O . ARG A 1 331 ? -5.645 19.148 -17.724 1.00 90.44 331 ARG A O 1
ATOM 2709 N N . GLU A 1 332 ? -5.243 21.330 -18.010 1.00 90.19 332 GLU A N 1
ATOM 2710 C CA . GLU A 1 332 ? -5.416 21.324 -19.472 1.00 90.19 332 GLU A CA 1
ATOM 2711 C C . GLU A 1 332 ? -4.402 20.395 -20.160 1.00 90.19 332 GLU A C 1
ATOM 2713 O O . GLU A 1 332 ? -4.740 19.631 -21.068 1.00 90.19 332 GLU A O 1
ATOM 2718 N N . GLU A 1 333 ? -3.150 20.414 -19.701 1.00 87.94 333 GLU A N 1
ATOM 2719 C CA . GLU A 1 333 ? -2.117 19.507 -20.196 1.00 87.94 333 GLU A CA 1
ATOM 2720 C C . GLU A 1 333 ? -2.416 18.048 -19.836 1.00 87.94 333 GLU A C 1
ATOM 2722 O O . GLU A 1 333 ? -2.308 17.174 -20.699 1.00 87.94 333 GLU A O 1
ATOM 2727 N N . TRP A 1 334 ? -2.854 17.780 -18.604 1.00 91.31 334 TRP A N 1
ATOM 2728 C CA . TRP A 1 334 ? -3.318 16.457 -18.190 1.00 91.31 334 TRP A CA 1
ATOM 2729 C C . TRP A 1 334 ? -4.474 15.972 -19.082 1.00 91.31 334 TRP A C 1
ATOM 2731 O O . TRP A 1 334 ? -4.356 14.924 -19.720 1.00 91.31 334 TRP A O 1
ATOM 2741 N N . GLU A 1 335 ? -5.533 16.766 -19.253 1.00 91.06 335 GLU A N 1
ATOM 2742 C CA . GLU A 1 335 ? -6.673 16.442 -20.122 1.00 91.06 335 GLU A CA 1
ATOM 2743 C C . GLU A 1 335 ? -6.219 16.145 -21.564 1.00 91.06 335 GLU A C 1
ATOM 2745 O O . GLU A 1 335 ? -6.682 15.188 -22.190 1.00 91.06 335 GLU A O 1
ATOM 2750 N N . ARG A 1 336 ? -5.240 16.886 -22.098 1.00 87.81 336 ARG A N 1
ATOM 2751 C CA . ARG A 1 336 ? -4.692 16.669 -23.450 1.00 87.81 336 ARG A CA 1
ATOM 2752 C C . ARG A 1 336 ? -3.983 15.323 -23.626 1.00 87.81 336 ARG A C 1
ATOM 2754 O O . ARG A 1 336 ? -4.008 14.756 -24.722 1.00 87.81 336 ARG A O 1
ATOM 2761 N N . TYR A 1 337 ? -3.283 14.830 -22.606 1.00 86.06 337 TYR A N 1
ATOM 2762 C CA . TYR A 1 337 ? -2.630 13.518 -22.679 1.00 86.06 337 TYR A CA 1
ATOM 2763 C C . TYR A 1 337 ? -3.633 12.388 -22.472 1.00 86.06 337 TYR A C 1
ATOM 2765 O O . TYR A 1 337 ? -3.635 11.430 -23.244 1.00 86.06 337 TYR A O 1
ATOM 2773 N N . PHE A 1 338 ? -4.510 12.532 -21.481 1.00 86.50 338 PHE A N 1
ATOM 2774 C CA . PHE A 1 338 ? -5.457 11.495 -21.099 1.00 86.50 338 PHE A CA 1
ATOM 2775 C C . PHE A 1 338 ? -6.614 11.364 -22.106 1.00 86.50 338 PHE A C 1
ATOM 2777 O O . PHE A 1 338 ? -7.047 10.251 -22.375 1.00 86.50 338 PHE A O 1
ATOM 2784 N N . SER A 1 339 ? -7.015 12.426 -22.812 1.00 86.31 339 SER A N 1
ATOM 2785 C CA . SER A 1 339 ? -8.016 12.363 -23.906 1.00 86.31 339 SER A CA 1
ATOM 2786 C C . SER A 1 339 ? -7.611 11.524 -25.118 1.00 86.31 339 SER A C 1
ATOM 2788 O O . SER A 1 339 ? -8.454 11.182 -25.944 1.00 86.31 339 SER A O 1
ATOM 2790 N N . LYS A 1 340 ? -6.330 11.163 -25.247 1.00 81.62 340 LYS A N 1
ATOM 2791 C CA . LYS A 1 340 ? -5.856 10.243 -26.297 1.00 81.62 340 LYS A CA 1
ATOM 2792 C C . LYS A 1 340 ? -6.091 8.775 -25.946 1.00 81.62 340 LYS A C 1
ATOM 2794 O O . LYS A 1 340 ? -6.007 7.925 -26.829 1.00 81.62 340 LYS A O 1
ATOM 2799 N N . VAL A 1 341 ? -6.309 8.504 -24.665 1.00 79.19 341 VAL A N 1
ATOM 2800 C CA . VAL A 1 341 ? -6.301 7.175 -24.056 1.00 79.19 341 VAL A CA 1
ATOM 2801 C C . VAL A 1 341 ? -7.718 6.868 -23.550 1.00 79.19 341 VAL A C 1
ATOM 2803 O O . VAL A 1 341 ? -8.329 5.898 -23.983 1.00 79.19 341 VAL A O 1
ATOM 2806 N N . TYR A 1 342 ? -8.292 7.755 -22.742 1.00 80.94 342 TYR A N 1
ATOM 2807 C CA . TYR A 1 342 ? -9.586 7.605 -22.073 1.00 80.94 342 TYR A CA 1
ATOM 2808 C C . TYR A 1 342 ? -10.755 8.099 -22.943 1.00 80.94 342 TYR A C 1
ATOM 2810 O O . TYR A 1 342 ? -10.572 8.920 -23.847 1.00 80.94 342 TYR A O 1
ATOM 2818 N N . GLN A 1 343 ? -11.971 7.609 -22.672 1.00 77.69 343 GLN A N 1
ATOM 2819 C CA . GLN A 1 343 ? -13.175 8.041 -23.387 1.00 77.69 343 GLN A CA 1
ATOM 2820 C C . GLN A 1 343 ? -13.640 9.433 -22.933 1.00 77.69 343 GLN A C 1
ATOM 2822 O O . GLN A 1 343 ? -13.377 9.874 -21.812 1.00 77.69 343 GLN A O 1
ATOM 2827 N N . ALA A 1 344 ? -14.370 10.130 -23.807 1.00 70.25 344 ALA A N 1
ATOM 2828 C CA . ALA A 1 344 ? -15.003 11.395 -23.453 1.00 70.25 344 ALA A CA 1
ATOM 2829 C C . ALA A 1 344 ? -16.058 11.160 -22.356 1.00 70.25 344 ALA A C 1
ATOM 2831 O O . ALA A 1 344 ? -17.011 10.417 -22.573 1.00 70.25 344 ALA A O 1
ATOM 2832 N N . GLY A 1 345 ? -15.878 11.797 -21.197 1.00 75.94 345 GLY A N 1
ATOM 2833 C CA . GLY A 1 345 ? -16.730 11.627 -20.013 1.00 75.94 345 GLY A CA 1
ATOM 2834 C C . GLY A 1 345 ? -16.056 10.900 -18.846 1.00 75.94 345 GLY A C 1
ATOM 2835 O O . GLY A 1 345 ? -16.434 11.156 -17.712 1.00 75.94 345 GLY A O 1
ATOM 2836 N N . ASP A 1 346 ? -15.016 10.095 -19.098 1.00 78.69 346 ASP A N 1
ATOM 2837 C CA . ASP A 1 346 ? -14.207 9.465 -18.035 1.00 78.69 346 ASP A CA 1
ATOM 2838 C C . ASP A 1 346 ? -13.162 10.435 -17.444 1.00 78.69 346 ASP A C 1
ATOM 2840 O O . ASP A 1 346 ? -12.558 10.171 -16.408 1.00 78.69 346 ASP A O 1
ATOM 2844 N N . ILE A 1 347 ? -12.903 11.549 -18.135 1.00 87.19 347 ILE A N 1
ATOM 2845 C CA . ILE A 1 347 ? -11.905 12.551 -17.752 1.00 87.19 347 ILE A CA 1
ATOM 2846 C C . ILE A 1 347 ? -12.594 13.642 -16.944 1.00 87.19 347 ILE A C 1
ATOM 2848 O O . ILE A 1 347 ? -13.176 14.574 -17.501 1.00 87.19 347 ILE A O 1
ATOM 2852 N N . ASP A 1 348 ? -12.508 13.523 -15.627 1.00 88.44 348 ASP A N 1
ATOM 2853 C CA . ASP A 1 348 ? -13.086 14.468 -14.683 1.00 88.44 348 ASP A CA 1
ATOM 2854 C C . ASP A 1 348 ? -12.110 14.834 -13.549 1.00 88.44 348 ASP A C 1
ATOM 2856 O O . ASP A 1 348 ? -10.948 14.415 -13.504 1.00 88.44 348 ASP A O 1
ATOM 2860 N N . GLU A 1 349 ? -12.577 15.687 -12.636 1.00 91.00 349 GLU A N 1
ATOM 2861 C CA . GLU A 1 349 ? -11.796 16.107 -11.470 1.00 91.00 349 GLU A CA 1
ATOM 2862 C C . GLU A 1 349 ? -11.515 14.943 -10.509 1.00 91.00 349 GLU A C 1
ATOM 2864 O O . GLU A 1 349 ? -10.464 14.916 -9.868 1.00 91.00 349 GLU A O 1
ATOM 2869 N N . GLU A 1 350 ? -12.417 13.962 -10.427 1.00 90.12 350 GLU A N 1
ATOM 2870 C CA . GLU A 1 350 ? -12.243 12.794 -9.568 1.00 90.12 350 GLU A CA 1
ATOM 2871 C C . GLU A 1 350 ? -11.059 11.944 -10.044 1.00 90.12 350 GLU A C 1
ATOM 2873 O O . GLU A 1 350 ? -10.188 11.589 -9.244 1.00 90.12 350 GLU A O 1
ATOM 2878 N N . LEU A 1 351 ? -10.969 11.684 -11.350 1.00 89.81 351 LEU A N 1
ATOM 2879 C CA . LEU A 1 351 ? -9.852 10.970 -11.956 1.00 89.81 351 LEU A CA 1
ATOM 2880 C C . LEU A 1 351 ? -8.532 11.737 -11.788 1.00 89.81 351 LEU A C 1
ATOM 2882 O O . LEU A 1 351 ? -7.507 11.127 -11.469 1.00 89.81 351 LEU A O 1
ATOM 2886 N N . LEU A 1 352 ? -8.539 13.067 -11.945 1.00 91.94 352 LEU A N 1
ATOM 2887 C CA . LEU A 1 352 ? -7.354 13.901 -11.701 1.00 91.94 352 LEU A CA 1
ATOM 2888 C C . LEU A 1 352 ? -6.851 13.750 -10.257 1.00 91.94 352 LEU A C 1
ATOM 2890 O O . LEU A 1 352 ? -5.652 13.561 -10.040 1.00 91.94 352 LEU A O 1
ATOM 2894 N N . VAL A 1 353 ? -7.755 13.802 -9.274 1.00 94.19 353 VAL A N 1
ATOM 2895 C CA . VAL A 1 353 ? -7.423 13.639 -7.850 1.00 94.19 353 VAL A CA 1
ATOM 2896 C C . VAL A 1 353 ? -6.907 12.228 -7.560 1.00 94.19 353 VAL A C 1
ATOM 2898 O O . VAL A 1 353 ? -5.900 12.082 -6.867 1.00 94.19 353 VAL A O 1
ATOM 2901 N N . LYS A 1 354 ? -7.528 11.188 -8.127 1.00 92.44 354 LYS A N 1
ATOM 2902 C CA . LYS A 1 354 ? -7.075 9.794 -7.988 1.00 92.44 354 LYS A CA 1
ATOM 2903 C C . LYS A 1 354 ? -5.669 9.589 -8.554 1.00 92.44 354 LYS A C 1
ATOM 2905 O O . LYS A 1 354 ? -4.811 9.026 -7.875 1.00 92.44 354 LYS A O 1
ATOM 2910 N N . HIS A 1 355 ? -5.385 10.116 -9.747 1.00 92.06 355 HIS A N 1
ATOM 2911 C CA . HIS A 1 355 ? -4.034 10.080 -10.310 1.00 92.06 355 HIS A CA 1
ATOM 2912 C C . HIS A 1 355 ? -3.026 10.869 -9.468 1.00 92.06 355 HIS A C 1
ATOM 2914 O O . HIS A 1 355 ? -1.894 10.415 -9.279 1.00 92.06 355 HIS A O 1
ATOM 2920 N N . ALA A 1 356 ? -3.425 12.029 -8.938 1.00 93.31 356 ALA A N 1
ATOM 2921 C CA . ALA A 1 356 ? -2.555 12.832 -8.092 1.00 93.31 356 ALA A CA 1
ATOM 2922 C C . ALA A 1 356 ? -2.204 12.117 -6.783 1.00 93.31 356 ALA A C 1
ATOM 2924 O O . ALA A 1 356 ? -1.043 12.118 -6.364 1.00 93.31 356 ALA A O 1
ATOM 2925 N N . TYR A 1 357 ? -3.182 11.442 -6.184 1.00 94.88 357 TYR A N 1
ATOM 2926 C CA . TYR A 1 357 ? -2.984 10.618 -5.004 1.00 94.88 357 TYR A CA 1
ATOM 2927 C C . TYR A 1 357 ? -2.065 9.418 -5.273 1.00 94.88 357 TYR A C 1
ATOM 2929 O O . TYR A 1 357 ? -1.090 9.231 -4.543 1.00 94.88 357 TYR A O 1
ATOM 2937 N N . LEU A 1 358 ? -2.286 8.664 -6.357 1.00 92.94 358 LEU A N 1
ATOM 2938 C CA . LEU A 1 358 ? -1.403 7.552 -6.727 1.00 92.94 358 LEU A CA 1
ATOM 2939 C C . LEU A 1 358 ? 0.035 8.021 -6.981 1.00 92.94 358 LEU A C 1
ATOM 2941 O O . LEU A 1 358 ? 0.990 7.403 -6.509 1.00 92.94 358 LEU A O 1
ATOM 2945 N N . SER A 1 359 ? 0.195 9.141 -7.692 1.00 92.19 359 SER A N 1
ATOM 2946 C CA . SER A 1 359 ? 1.500 9.758 -7.932 1.00 92.19 359 SER A CA 1
ATOM 2947 C C . SER A 1 359 ? 2.201 10.105 -6.617 1.00 92.19 359 SER A C 1
ATOM 2949 O O . SER A 1 359 ? 3.372 9.767 -6.447 1.00 92.19 359 SER A O 1
ATOM 2951 N N . LEU A 1 360 ? 1.487 10.708 -5.658 1.00 92.12 360 LEU A N 1
ATOM 2952 C CA . LEU A 1 360 ? 2.017 11.039 -4.333 1.00 92.12 360 LEU A CA 1
ATOM 2953 C C . LEU A 1 360 ? 2.433 9.792 -3.532 1.00 92.12 360 LEU A C 1
ATOM 2955 O O . LEU A 1 360 ? 3.492 9.801 -2.902 1.00 92.12 360 LEU A O 1
ATOM 2959 N N . LEU A 1 361 ? 1.652 8.710 -3.581 1.00 93.44 361 LEU A N 1
ATOM 2960 C CA . LEU A 1 361 ? 2.012 7.441 -2.940 1.00 93.44 361 LEU A CA 1
ATOM 2961 C C . LEU A 1 361 ? 3.303 6.862 -3.523 1.00 93.44 361 LEU A C 1
ATOM 2963 O O . LEU A 1 361 ? 4.234 6.574 -2.774 1.00 93.44 361 LEU A O 1
ATOM 2967 N N . ILE A 1 362 ? 3.387 6.743 -4.851 1.00 91.44 362 ILE A N 1
ATOM 2968 C CA . ILE A 1 362 ? 4.567 6.221 -5.562 1.00 91.44 362 ILE A CA 1
ATOM 2969 C C . ILE A 1 362 ? 5.821 6.999 -5.163 1.00 91.44 362 ILE A C 1
ATOM 2971 O O . ILE A 1 362 ? 6.848 6.431 -4.787 1.00 91.44 362 ILE A O 1
ATOM 2975 N N . LYS A 1 363 ? 5.705 8.321 -5.215 1.00 89.50 363 LYS A N 1
ATOM 2976 C CA . LYS A 1 363 ? 6.715 9.289 -4.807 1.00 89.50 363 LYS A CA 1
ATOM 2977 C C . LYS A 1 363 ? 7.251 9.012 -3.402 1.00 89.50 363 LYS A C 1
ATOM 2979 O O . LYS A 1 363 ? 8.453 8.813 -3.224 1.00 89.50 363 LYS A O 1
ATOM 2984 N N . ILE A 1 364 ? 6.361 8.952 -2.414 1.00 89.94 364 ILE A N 1
ATOM 2985 C CA . ILE A 1 364 ? 6.740 8.753 -1.013 1.00 89.94 364 ILE A CA 1
ATOM 2986 C C . ILE A 1 364 ? 7.312 7.349 -0.784 1.00 89.94 364 ILE A C 1
ATOM 2988 O O . ILE A 1 364 ? 8.325 7.218 -0.096 1.00 89.94 364 ILE A O 1
ATOM 2992 N N . VAL A 1 365 ? 6.740 6.312 -1.403 1.00 90.94 365 VAL A N 1
ATOM 2993 C CA . VAL A 1 365 ? 7.265 4.938 -1.341 1.00 90.94 365 VAL A CA 1
ATOM 2994 C C . VAL A 1 365 ? 8.722 4.884 -1.812 1.00 90.94 365 VAL A C 1
ATOM 2996 O O . VAL A 1 365 ? 9.585 4.362 -1.100 1.00 90.94 365 VAL A O 1
ATOM 2999 N N . LEU A 1 366 ? 9.026 5.463 -2.979 1.00 89.00 366 LEU A N 1
ATOM 3000 C CA . LEU A 1 366 ? 10.386 5.487 -3.525 1.00 89.00 366 LEU A CA 1
ATOM 3001 C C . LEU A 1 366 ? 11.349 6.257 -2.614 1.00 89.00 366 LEU A C 1
ATOM 3003 O O . LEU A 1 366 ? 12.497 5.848 -2.430 1.00 89.00 366 LEU A O 1
ATOM 3007 N N . PHE A 1 367 ? 10.887 7.341 -1.996 1.00 87.38 367 PHE A N 1
ATOM 3008 C CA . PHE A 1 367 ? 11.699 8.111 -1.059 1.00 87.38 367 PHE A CA 1
ATOM 3009 C C . PHE A 1 367 ? 12.011 7.312 0.199 1.00 87.38 367 PHE A C 1
ATOM 3011 O O . PHE A 1 367 ? 13.179 7.189 0.560 1.00 87.38 367 PHE A O 1
ATOM 3018 N N . CYS A 1 368 ? 11.008 6.689 0.817 1.00 85.50 368 CYS A N 1
ATOM 3019 C CA . CYS A 1 368 ? 11.211 5.803 1.960 1.00 85.50 368 CYS A CA 1
ATOM 3020 C C . CYS A 1 368 ? 12.141 4.624 1.626 1.00 85.50 368 CYS A C 1
ATOM 3022 O O . CYS A 1 368 ? 12.875 4.165 2.500 1.00 85.50 368 CYS A O 1
ATOM 3024 N N . ARG A 1 369 ? 12.126 4.136 0.377 1.00 85.25 369 ARG A N 1
ATOM 3025 C CA . ARG A 1 369 ? 12.948 3.001 -0.064 1.00 85.25 369 ARG A CA 1
ATOM 3026 C C . ARG A 1 369 ? 14.423 3.347 -0.271 1.00 85.25 369 ARG A C 1
ATOM 3028 O O . ARG A 1 369 ? 15.275 2.512 0.048 1.00 85.25 369 ARG A O 1
ATOM 3035 N N . TYR A 1 370 ? 14.720 4.511 -0.854 1.00 84.06 370 TYR A N 1
ATOM 3036 C CA . TYR A 1 370 ? 16.070 4.855 -1.330 1.00 84.06 370 TYR A CA 1
ATOM 3037 C C . TYR A 1 370 ? 16.772 5.950 -0.542 1.00 84.06 370 TYR A C 1
ATOM 3039 O O . TYR A 1 370 ? 18.004 6.008 -0.548 1.00 84.06 370 TYR A O 1
ATOM 3047 N N . LEU A 1 371 ? 16.024 6.829 0.119 1.00 83.12 371 LEU A N 1
ATOM 3048 C CA . LEU A 1 371 ? 16.601 7.960 0.826 1.00 83.12 371 LEU A CA 1
ATOM 3049 C C . LEU A 1 371 ? 16.764 7.633 2.315 1.00 83.12 371 LEU A C 1
ATOM 3051 O O . LEU A 1 371 ? 15.843 7.116 2.948 1.00 83.12 371 LEU A O 1
ATOM 3055 N N . PRO A 1 372 ? 17.919 7.962 2.920 1.00 77.44 372 PRO A N 1
ATOM 3056 C CA . PRO A 1 372 ? 18.067 7.913 4.365 1.00 77.44 372 PRO A CA 1
ATOM 3057 C C . PRO A 1 372 ? 16.996 8.766 5.054 1.00 77.44 372 PRO A C 1
ATOM 3059 O O . PRO A 1 372 ? 16.758 9.900 4.644 1.00 77.44 372 PRO A O 1
ATOM 3062 N N . GLU A 1 373 ? 16.449 8.274 6.169 1.00 71.69 373 GLU A N 1
ATOM 3063 C CA . GLU A 1 373 ? 15.418 8.963 6.971 1.00 71.69 373 GLU A CA 1
ATOM 3064 C C . GLU A 1 373 ? 15.792 10.423 7.281 1.00 71.69 373 GLU A C 1
ATOM 3066 O O . GLU A 1 373 ? 14.962 11.318 7.192 1.00 71.69 373 GLU A O 1
ATOM 3071 N N . LYS A 1 374 ? 17.074 10.694 7.559 1.00 75.62 374 LYS A N 1
ATOM 3072 C CA . LYS A 1 374 ? 17.566 12.057 7.805 1.00 75.62 374 LYS A CA 1
ATOM 3073 C C . LYS A 1 374 ? 17.433 12.979 6.588 1.00 75.62 374 LYS A C 1
ATOM 3075 O O . LYS A 1 374 ? 17.197 14.163 6.779 1.00 75.62 374 LYS A O 1
ATOM 3080 N N . ILE A 1 375 ? 17.629 12.469 5.370 1.00 79.12 375 ILE A N 1
ATOM 3081 C CA . ILE A 1 375 ? 17.461 13.269 4.149 1.00 79.12 375 ILE A CA 1
ATOM 3082 C C . ILE A 1 375 ? 15.983 13.579 3.959 1.00 79.12 375 ILE A C 1
ATOM 3084 O O . ILE A 1 375 ? 15.643 14.736 3.751 1.00 79.12 375 ILE A O 1
ATOM 3088 N N . VAL A 1 376 ? 15.110 12.579 4.110 1.00 75.56 376 VAL A N 1
ATOM 3089 C CA . VAL A 1 376 ? 13.673 12.801 3.919 1.00 75.56 376 VAL A CA 1
ATOM 3090 C C . VAL A 1 376 ? 13.102 13.763 4.959 1.00 75.56 376 VAL A C 1
ATOM 3092 O O . VAL A 1 376 ? 12.398 14.695 4.597 1.00 75.56 376 VAL A O 1
ATOM 3095 N N . ASN A 1 377 ? 13.487 13.613 6.228 1.00 70.06 377 ASN A N 1
ATOM 3096 C CA . ASN A 1 377 ? 13.019 14.482 7.311 1.00 70.06 377 ASN A CA 1
ATOM 3097 C C . ASN A 1 377 ? 13.557 15.918 7.232 1.00 70.06 377 ASN A C 1
ATOM 3099 O O . ASN A 1 377 ? 12.957 16.820 7.808 1.00 70.06 377 ASN A O 1
ATOM 3103 N N . ASN A 1 378 ? 14.711 16.126 6.591 1.00 74.69 378 ASN A N 1
ATOM 3104 C CA . ASN A 1 378 ? 15.336 17.445 6.489 1.00 74.69 378 ASN A CA 1
ATOM 3105 C C . ASN A 1 378 ? 15.031 18.155 5.170 1.00 74.69 378 ASN A C 1
ATOM 3107 O O . ASN A 1 378 ? 15.369 19.331 5.051 1.00 74.69 378 ASN A O 1
ATOM 3111 N N . ALA A 1 379 ? 14.463 17.458 4.186 1.00 71.38 379 ALA A N 1
ATOM 3112 C CA . ALA A 1 379 ? 14.184 18.058 2.897 1.00 71.38 379 ALA A CA 1
ATOM 3113 C C . ALA A 1 379 ? 13.129 19.152 3.038 1.00 71.38 379 ALA A C 1
ATOM 3115 O O . ALA A 1 379 ? 12.068 18.958 3.632 1.00 71.38 379 ALA A O 1
ATOM 3116 N N . HIS A 1 380 ? 13.426 20.307 2.456 1.00 69.06 380 HIS A N 1
ATOM 3117 C CA . HIS A 1 380 ? 12.534 21.461 2.502 1.00 69.06 380 HIS A CA 1
ATOM 3118 C C . HIS A 1 380 ? 11.439 21.384 1.438 1.00 69.06 380 HIS A C 1
ATOM 3120 O O . HIS A 1 380 ? 10.428 22.074 1.536 1.00 69.06 380 HIS A O 1
ATOM 3126 N N . SER A 1 381 ? 11.640 20.568 0.400 1.00 69.75 381 SER A N 1
ATOM 3127 C CA . SER A 1 381 ? 10.679 20.398 -0.683 1.00 69.75 381 SER A CA 1
ATOM 3128 C C . SER A 1 381 ? 10.767 19.017 -1.323 1.00 69.75 381 SER A C 1
ATOM 3130 O O . SER A 1 381 ? 11.788 18.331 -1.266 1.00 69.75 381 SER A O 1
ATOM 3132 N N . PHE A 1 382 ? 9.696 18.639 -2.015 1.00 69.88 382 PHE A N 1
ATOM 3133 C CA . PHE A 1 382 ? 9.652 17.424 -2.825 1.00 69.88 382 PHE A CA 1
ATOM 3134 C C . PHE A 1 382 ? 10.659 17.450 -3.993 1.00 69.88 382 PHE A C 1
ATOM 3136 O O . PHE A 1 382 ? 11.183 16.413 -4.408 1.00 69.88 382 PHE A O 1
ATOM 3143 N N . VAL A 1 383 ? 10.958 18.647 -4.507 1.00 73.00 383 VAL A N 1
ATOM 3144 C CA . VAL A 1 383 ? 11.937 18.859 -5.581 1.00 73.00 383 VAL A CA 1
ATOM 3145 C C . VAL A 1 383 ? 13.329 18.422 -5.124 1.00 73.00 383 VAL A C 1
ATOM 3147 O O . VAL A 1 383 ? 13.988 17.667 -5.831 1.00 73.00 383 VAL A O 1
ATOM 3150 N N . GLU A 1 384 ? 13.729 18.786 -3.902 1.00 75.69 384 GLU A N 1
ATOM 3151 C CA . GLU A 1 384 ? 15.023 18.399 -3.318 1.00 75.69 384 GLU A CA 1
ATOM 3152 C C . GLU A 1 384 ? 15.194 16.871 -3.241 1.00 75.69 384 GLU A C 1
ATOM 3154 O O . GLU A 1 384 ? 16.267 16.335 -3.525 1.00 75.69 384 GLU A O 1
ATOM 3159 N N . LEU A 1 385 ? 14.118 16.153 -2.907 1.00 78.44 385 LEU A N 1
ATOM 3160 C CA . LEU A 1 385 ? 14.110 14.689 -2.859 1.00 78.44 385 LEU A CA 1
ATOM 3161 C C . LEU A 1 385 ? 14.161 14.069 -4.262 1.00 78.44 385 LEU A C 1
ATOM 3163 O O . LEU A 1 385 ? 14.795 13.033 -4.461 1.00 78.44 385 LEU A O 1
ATOM 3167 N N . SER A 1 386 ? 13.539 14.718 -5.247 1.00 78.44 386 SER A N 1
ATOM 3168 C CA . SER A 1 386 ? 13.531 14.266 -6.643 1.00 78.44 386 SER A CA 1
ATOM 3169 C C . SER A 1 386 ? 14.903 14.421 -7.311 1.00 78.44 386 SER A C 1
ATOM 3171 O O . SER A 1 386 ? 15.327 13.519 -8.038 1.00 78.44 386 SER A O 1
ATOM 3173 N N . GLU A 1 387 ? 15.659 15.479 -6.984 1.00 79.56 387 GLU A N 1
ATOM 3174 C CA . GLU A 1 387 ? 17.027 15.692 -7.487 1.00 79.56 387 GLU A CA 1
ATOM 3175 C C . GLU A 1 387 ? 17.965 14.507 -7.208 1.00 79.56 387 GLU A C 1
ATOM 3177 O O . GLU A 1 387 ? 18.949 14.293 -7.923 1.00 79.56 387 GLU A O 1
ATOM 3182 N N . PHE A 1 388 ? 17.711 13.741 -6.144 1.00 81.00 388 PHE A N 1
ATOM 3183 C CA . PHE A 1 388 ? 18.502 12.557 -5.826 1.00 81.00 388 PHE A CA 1
ATOM 3184 C C . PHE A 1 388 ? 18.456 11.517 -6.953 1.00 81.00 388 PHE A C 1
ATOM 3186 O O . PHE A 1 388 ? 19.500 10.972 -7.322 1.00 81.00 388 PHE A O 1
ATOM 3193 N N . PHE A 1 389 ? 17.274 11.272 -7.523 1.00 81.81 389 PHE A N 1
ATOM 3194 C CA . PHE A 1 389 ? 17.090 10.335 -8.631 1.00 81.81 389 PHE A CA 1
ATOM 3195 C C . PHE A 1 389 ? 17.691 10.893 -9.924 1.00 81.81 389 PHE A C 1
ATOM 3197 O O . PHE A 1 389 ? 18.427 10.190 -10.621 1.00 81.81 389 PHE A O 1
ATOM 3204 N N . GLU A 1 390 ? 17.500 12.185 -10.189 1.00 80.56 390 GLU A N 1
ATOM 3205 C CA . GLU A 1 390 ? 18.060 12.854 -11.369 1.00 80.56 390 GLU A CA 1
ATOM 3206 C C . GLU A 1 390 ? 19.595 12.806 -11.387 1.00 80.56 390 GLU A C 1
ATOM 3208 O O . GLU A 1 390 ? 20.204 12.481 -12.409 1.00 80.56 390 GLU A O 1
ATOM 3213 N N . LYS A 1 391 ? 20.251 13.010 -10.233 1.00 78.44 391 LYS A N 1
ATOM 3214 C CA . LYS A 1 391 ? 21.715 12.861 -10.081 1.00 78.44 391 LYS A CA 1
ATOM 3215 C C . LYS A 1 391 ? 22.205 11.444 -10.408 1.00 78.44 391 LYS A C 1
ATOM 3217 O O . LYS A 1 391 ? 23.378 11.264 -10.746 1.00 78.44 391 LYS A O 1
ATOM 3222 N N . LYS A 1 392 ? 21.329 10.438 -10.335 1.00 76.25 392 LYS A N 1
ATOM 3223 C CA . LYS A 1 392 ? 21.592 9.044 -10.730 1.00 76.25 392 LYS A CA 1
ATOM 3224 C C . LYS A 1 392 ? 21.186 8.731 -12.175 1.00 76.25 392 LYS A C 1
ATOM 3226 O O . LYS A 1 392 ? 21.403 7.611 -12.632 1.00 76.25 392 LYS A O 1
ATOM 3231 N N . GLY A 1 393 ? 20.688 9.719 -12.922 1.00 75.31 393 GLY A N 1
ATOM 3232 C CA . GLY A 1 393 ? 20.186 9.550 -14.287 1.00 75.31 393 GLY A CA 1
ATOM 3233 C C . GLY A 1 393 ? 18.829 8.849 -14.345 1.00 75.31 393 GLY A C 1
ATOM 3234 O O . GLY A 1 393 ? 18.496 8.264 -15.371 1.00 75.31 393 GLY A O 1
ATOM 3235 N N . ILE A 1 394 ? 18.085 8.863 -13.238 1.00 79.38 394 ILE A N 1
ATOM 3236 C CA . ILE A 1 394 ? 16.758 8.272 -13.128 1.00 79.38 394 ILE A CA 1
ATOM 3237 C C . ILE A 1 394 ? 15.735 9.397 -13.273 1.00 79.38 394 ILE A C 1
ATOM 3239 O O . ILE A 1 394 ? 15.552 10.212 -12.372 1.00 79.38 394 ILE A O 1
ATOM 3243 N N . GLU A 1 395 ? 15.060 9.428 -14.415 1.00 77.19 395 GLU A N 1
ATOM 3244 C CA . GLU A 1 395 ? 14.036 10.426 -14.708 1.00 77.19 395 GLU A CA 1
ATOM 3245 C C . GLU A 1 395 ? 12.644 9.817 -14.474 1.00 77.19 395 GLU A C 1
ATOM 3247 O O . GLU A 1 395 ? 12.084 9.122 -15.329 1.00 77.19 395 GLU A O 1
ATOM 3252 N N . LEU A 1 396 ? 12.098 10.023 -13.273 1.00 75.06 396 LEU A N 1
ATOM 3253 C CA . LEU A 1 396 ? 10.822 9.431 -12.847 1.00 75.06 396 LEU A CA 1
ATOM 3254 C C . LEU A 1 396 ? 9.613 10.287 -13.217 1.00 75.06 396 LEU A C 1
ATOM 3256 O O . LEU A 1 396 ? 8.668 9.789 -13.821 1.00 75.06 396 LEU A O 1
ATOM 3260 N N . PHE A 1 397 ? 9.657 11.571 -12.870 1.00 72.56 397 PHE A N 1
ATOM 3261 C CA . PHE A 1 397 ? 8.488 12.456 -12.829 1.00 72.56 397 PHE A CA 1
ATOM 3262 C C . PHE A 1 397 ? 8.437 13.413 -14.022 1.00 72.56 397 PHE A C 1
ATOM 3264 O O . PHE A 1 397 ? 8.154 14.600 -13.891 1.00 72.56 397 PHE A O 1
ATOM 3271 N N . ILE A 1 398 ? 8.749 12.909 -15.212 1.00 63.75 398 ILE A N 1
ATOM 3272 C CA . ILE A 1 398 ? 8.641 13.733 -16.414 1.00 63.75 398 ILE A CA 1
ATOM 3273 C C . ILE A 1 398 ? 7.166 13.847 -16.791 1.00 63.75 398 ILE A C 1
ATOM 3275 O O . ILE A 1 398 ? 6.476 12.832 -16.855 1.00 63.75 398 ILE A O 1
ATOM 3279 N N . ASN A 1 399 ? 6.708 15.065 -17.094 1.00 68.75 399 ASN A N 1
ATOM 3280 C CA . ASN A 1 399 ? 5.289 15.391 -17.266 1.00 68.75 399 ASN A CA 1
ATOM 3281 C C . ASN A 1 399 ? 4.488 15.115 -15.981 1.00 68.75 399 ASN A C 1
ATOM 3283 O O . ASN A 1 399 ? 3.409 14.531 -16.020 1.00 68.75 399 ASN A O 1
ATOM 3287 N N . ASP A 1 400 ? 5.037 15.507 -14.828 1.00 79.38 400 ASP A N 1
ATOM 3288 C CA . ASP A 1 400 ? 4.359 15.393 -13.537 1.00 79.38 400 ASP A CA 1
ATOM 3289 C C . ASP A 1 400 ? 3.180 16.365 -13.430 1.00 79.38 400 ASP A C 1
ATOM 3291 O O . ASP A 1 400 ? 3.280 17.447 -12.852 1.00 79.38 400 ASP A O 1
ATOM 3295 N N . PHE A 1 401 ? 2.031 15.940 -13.953 1.00 86.00 401 PHE A N 1
ATOM 3296 C CA . PHE A 1 401 ? 0.756 16.651 -13.827 1.00 86.00 401 PHE A CA 1
ATOM 3297 C C . PHE A 1 401 ? 0.271 16.779 -12.371 1.00 86.00 401 PHE A C 1
ATOM 3299 O O . PHE A 1 401 ? -0.718 17.445 -12.081 1.00 86.00 401 PHE A O 1
ATOM 3306 N N . TYR A 1 402 ? 0.948 16.114 -11.438 1.00 88.00 402 TYR A N 1
ATOM 3307 C CA . TYR A 1 402 ? 0.489 15.895 -10.073 1.00 88.00 402 TYR A CA 1
ATOM 3308 C C . TYR A 1 402 ? 1.379 16.584 -9.039 1.00 88.00 402 TYR A C 1
ATOM 3310 O O . TYR A 1 402 ? 1.190 16.405 -7.837 1.00 88.00 402 TYR A O 1
ATOM 3318 N N . GLY A 1 403 ? 2.369 17.364 -9.488 1.00 84.56 403 GLY A N 1
ATOM 3319 C CA . GLY A 1 403 ? 3.335 18.025 -8.610 1.00 84.56 403 GLY A CA 1
ATOM 3320 C C . GLY A 1 403 ? 2.686 18.949 -7.576 1.00 84.56 403 GLY A C 1
ATOM 3321 O O . GLY A 1 403 ? 3.211 19.092 -6.475 1.00 84.56 403 GLY A O 1
ATOM 3322 N N . TRP A 1 404 ? 1.514 19.508 -7.888 1.00 89.75 404 TRP A N 1
ATOM 3323 C CA . TRP A 1 404 ? 0.743 20.376 -6.994 1.00 89.75 404 TRP A CA 1
ATOM 3324 C C . TRP A 1 404 ? 0.291 19.674 -5.705 1.00 89.75 404 TRP A C 1
ATOM 3326 O O . TRP A 1 404 ? 0.239 20.311 -4.655 1.00 89.75 404 TRP A O 1
ATOM 3336 N N . ALA A 1 405 ? 0.038 18.360 -5.736 1.00 91.00 405 ALA A N 1
ATOM 3337 C CA . ALA A 1 405 ? -0.375 17.600 -4.554 1.00 91.00 405 ALA A CA 1
ATOM 3338 C C . ALA A 1 405 ? 0.710 17.577 -3.462 1.00 91.00 405 ALA A C 1
ATOM 3340 O O . ALA A 1 405 ? 0.403 17.450 -2.277 1.00 91.00 405 ALA A O 1
ATOM 3341 N N . ASN A 1 406 ? 1.979 17.774 -3.840 1.00 85.62 406 ASN A N 1
ATOM 3342 C CA . ASN A 1 406 ? 3.102 17.842 -2.904 1.00 85.62 406 ASN A CA 1
ATOM 3343 C C . ASN A 1 406 ? 3.056 19.079 -1.989 1.00 85.62 406 ASN A C 1
ATOM 3345 O O . ASN A 1 406 ? 3.720 19.088 -0.950 1.00 85.62 406 ASN A O 1
ATOM 3349 N N . ASN A 1 407 ? 2.293 20.110 -2.366 1.00 87.38 407 ASN A N 1
ATOM 3350 C CA . ASN A 1 407 ? 2.133 21.341 -1.589 1.00 87.38 407 ASN A CA 1
ATOM 3351 C C . ASN A 1 407 ? 1.155 21.170 -0.412 1.00 87.38 407 ASN A C 1
ATOM 3353 O O . ASN A 1 407 ? 1.021 22.065 0.420 1.00 87.38 407 ASN A O 1
ATOM 3357 N N . ILE A 1 408 ? 0.474 20.024 -0.320 1.00 90.75 408 ILE A N 1
ATOM 3358 C CA . ILE A 1 408 ? -0.436 19.694 0.777 1.00 90.75 408 ILE A CA 1
ATOM 3359 C C . ILE A 1 408 ? 0.374 19.000 1.882 1.00 90.75 408 ILE A C 1
ATOM 3361 O O . ILE A 1 408 ? 0.398 17.774 1.988 1.00 90.75 408 ILE A O 1
ATOM 3365 N N . GLU A 1 409 ? 1.068 19.790 2.706 1.00 86.81 409 GLU A N 1
ATOM 3366 C CA . GLU A 1 409 ? 2.050 19.291 3.687 1.00 86.81 409 GLU A CA 1
ATOM 3367 C C . GLU A 1 409 ? 1.484 18.235 4.640 1.00 86.81 409 GLU A C 1
ATOM 3369 O O . GLU A 1 409 ? 2.085 17.179 4.806 1.00 86.81 409 GLU A O 1
ATOM 3374 N N . VAL A 1 410 ? 0.293 18.480 5.198 1.00 86.75 410 VAL A N 1
ATOM 3375 C CA . VAL A 1 410 ? -0.378 17.544 6.119 1.00 86.75 410 VAL A CA 1
ATOM 3376 C C . VAL A 1 410 ? -0.550 16.169 5.477 1.00 86.75 410 VAL A C 1
ATOM 3378 O O . VAL A 1 410 ? -0.316 15.148 6.113 1.00 86.75 410 VAL A O 1
ATOM 3381 N N . LEU A 1 411 ? -0.937 16.141 4.201 1.00 88.88 411 LEU A N 1
ATOM 3382 C CA . LEU A 1 411 ? -1.156 14.896 3.484 1.00 88.88 411 LEU A CA 1
ATOM 3383 C C . LEU A 1 411 ? 0.158 14.142 3.252 1.00 88.88 411 LEU A C 1
ATOM 3385 O O . LEU A 1 411 ? 0.253 12.941 3.512 1.00 88.88 411 LEU A O 1
ATOM 3389 N N . ARG A 1 412 ? 1.174 14.858 2.766 1.00 86.38 412 ARG A N 1
ATOM 3390 C CA . ARG A 1 412 ? 2.514 14.310 2.545 1.00 86.38 412 ARG A CA 1
ATOM 3391 C C . ARG A 1 412 ? 3.074 13.712 3.835 1.00 86.38 412 ARG A C 1
ATOM 3393 O O . ARG A 1 412 ? 3.585 12.594 3.815 1.00 86.38 412 ARG A O 1
ATOM 3400 N N . ASP A 1 413 ? 2.972 14.444 4.938 1.00 84.56 413 ASP A N 1
ATOM 3401 C CA . ASP A 1 413 ? 3.556 14.054 6.216 1.00 84.56 413 ASP A CA 1
ATOM 3402 C C . ASP A 1 413 ? 2.845 12.829 6.808 1.00 84.56 413 ASP A C 1
ATOM 3404 O O . ASP A 1 413 ? 3.519 11.928 7.312 1.00 84.56 413 ASP A O 1
ATOM 3408 N N . ASP A 1 414 ? 1.517 12.747 6.692 1.00 86.56 414 ASP A N 1
ATOM 3409 C CA . ASP A 1 414 ? 0.729 11.592 7.138 1.00 86.56 414 ASP A CA 1
ATOM 3410 C C . ASP A 1 414 ? 1.123 10.311 6.391 1.00 86.56 414 ASP A C 1
ATOM 3412 O O . ASP A 1 414 ? 1.438 9.290 7.011 1.00 86.56 414 ASP A O 1
ATOM 3416 N N . ILE A 1 415 ? 1.157 10.372 5.055 1.00 89.44 415 ILE A N 1
ATOM 3417 C CA . ILE A 1 415 ? 1.539 9.231 4.215 1.00 89.44 415 ILE A CA 1
ATOM 3418 C C . ILE A 1 415 ? 2.997 8.842 4.483 1.00 89.44 415 ILE A C 1
ATOM 3420 O O . ILE A 1 415 ? 3.308 7.658 4.626 1.00 89.44 415 ILE A O 1
ATOM 3424 N N . PHE A 1 416 ? 3.900 9.821 4.597 1.00 86.56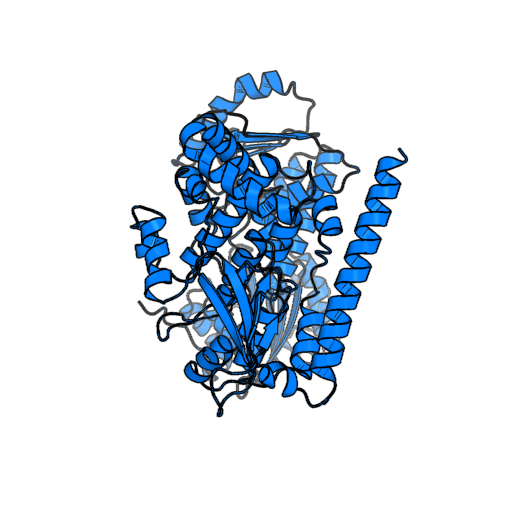 416 PHE A N 1
ATOM 3425 C CA . PHE A 1 416 ? 5.303 9.552 4.897 1.00 86.56 416 PHE A CA 1
ATOM 3426 C C . PHE A 1 416 ? 5.469 8.844 6.242 1.00 86.56 416 PHE A C 1
ATOM 3428 O O . PHE A 1 416 ? 6.179 7.844 6.319 1.00 86.56 416 PHE A O 1
ATOM 3435 N N . HIS A 1 417 ? 4.785 9.288 7.298 1.00 83.44 417 HIS A N 1
ATOM 3436 C CA . HIS A 1 417 ? 4.836 8.607 8.593 1.00 83.44 417 HIS A CA 1
ATOM 3437 C C . HIS A 1 417 ? 4.316 7.166 8.514 1.00 83.44 417 HIS A C 1
ATOM 3439 O O . HIS A 1 417 ? 4.924 6.267 9.110 1.00 83.44 417 HIS A O 1
ATOM 3445 N N . ALA A 1 418 ? 3.241 6.928 7.757 1.00 84.88 418 ALA A N 1
ATOM 3446 C CA . ALA A 1 418 ? 2.697 5.590 7.547 1.00 84.88 418 ALA A CA 1
ATOM 3447 C C . ALA A 1 418 ? 3.677 4.679 6.783 1.00 84.88 418 ALA A C 1
ATOM 3449 O O . ALA A 1 418 ? 3.868 3.525 7.167 1.00 84.88 418 ALA A O 1
ATOM 3450 N N . LEU A 1 419 ? 4.395 5.203 5.786 1.00 86.00 419 LEU A N 1
ATOM 3451 C CA . LEU A 1 419 ? 5.310 4.434 4.928 1.00 86.00 419 LEU A CA 1
ATOM 3452 C C . LEU A 1 419 ? 6.766 4.382 5.422 1.00 86.00 419 LEU A C 1
ATOM 3454 O O . LEU A 1 419 ? 7.543 3.533 4.983 1.00 86.00 419 LEU A O 1
ATOM 3458 N N . ASN A 1 420 ? 7.165 5.238 6.366 1.00 79.62 420 ASN A N 1
ATOM 3459 C CA . ASN A 1 420 ? 8.551 5.316 6.833 1.00 79.62 420 ASN A CA 1
ATOM 3460 C C . ASN A 1 420 ? 9.004 4.000 7.485 1.00 79.62 420 ASN A C 1
ATOM 3462 O O . ASN A 1 420 ? 8.415 3.583 8.479 1.00 79.62 420 ASN A O 1
ATOM 3466 N N . LYS A 1 421 ? 10.075 3.370 6.985 1.00 72.25 421 LYS A N 1
ATOM 3467 C CA . LYS A 1 421 ? 10.548 2.029 7.403 1.00 72.25 421 LYS A CA 1
ATOM 3468 C C . LYS A 1 421 ? 9.582 0.889 7.062 1.00 72.25 421 LYS A C 1
ATOM 3470 O O . LYS A 1 421 ? 9.619 -0.147 7.718 1.00 72.25 421 LYS A O 1
ATOM 3475 N N . ALA A 1 422 ? 8.688 1.083 6.094 1.00 76.56 422 ALA A N 1
ATOM 3476 C CA . ALA A 1 422 ? 7.913 -0.024 5.558 1.00 76.56 422 ALA A CA 1
ATOM 3477 C C . ALA A 1 422 ? 8.828 -0.970 4.774 1.00 76.56 422 ALA A C 1
ATOM 3479 O O . ALA A 1 422 ? 9.784 -0.537 4.123 1.00 76.56 422 ALA A O 1
ATOM 3480 N N . GLU A 1 423 ? 8.524 -2.257 4.852 1.00 74.38 423 GLU A N 1
ATOM 3481 C CA . GLU A 1 423 ? 9.130 -3.268 3.996 1.00 74.38 423 GLU A CA 1
ATOM 3482 C C . GLU A 1 423 ? 8.217 -3.477 2.790 1.00 74.38 423 GLU A C 1
ATOM 3484 O O . GLU A 1 423 ? 6.996 -3.440 2.920 1.00 74.38 423 GLU A O 1
ATOM 3489 N N . TYR A 1 424 ? 8.805 -3.673 1.616 1.00 76.56 424 TYR A N 1
ATOM 3490 C CA . TYR A 1 424 ? 8.070 -3.909 0.378 1.00 76.56 424 TYR A CA 1
ATOM 3491 C C . TYR A 1 424 ? 8.481 -5.274 -0.156 1.00 76.56 424 TYR A C 1
ATOM 3493 O O . TYR A 1 424 ? 9.676 -5.564 -0.270 1.00 76.56 424 TYR A O 1
ATOM 3501 N N . GLU A 1 425 ? 7.497 -6.110 -0.455 1.00 68.94 425 GLU A N 1
ATOM 3502 C CA . GLU A 1 425 ? 7.715 -7.388 -1.117 1.00 68.94 425 GLU A CA 1
ATOM 3503 C C . GLU A 1 425 ? 8.141 -7.139 -2.577 1.00 68.94 425 GLU A C 1
ATOM 3505 O O . GLU A 1 425 ? 7.839 -6.099 -3.166 1.00 68.94 425 GLU A O 1
ATOM 3510 N N . SER A 1 426 ? 8.920 -8.062 -3.149 1.00 57.28 426 SER A N 1
ATOM 3511 C CA . SER A 1 426 ? 9.538 -7.902 -4.480 1.00 57.28 426 SER A CA 1
ATOM 3512 C C . SER A 1 426 ? 8.541 -8.215 -5.598 1.00 57.28 426 SER A C 1
ATOM 3514 O O . SER A 1 426 ? 8.659 -9.220 -6.291 1.00 57.28 426 SER A O 1
ATOM 3516 N N . GLU A 1 427 ? 7.523 -7.363 -5.726 1.00 63.97 427 GLU A N 1
ATOM 3517 C CA . GLU A 1 427 ? 6.393 -7.529 -6.644 1.00 63.97 427 GLU A CA 1
ATOM 3518 C C . GLU A 1 427 ? 5.879 -6.173 -7.170 1.00 63.97 427 GLU A C 1
ATOM 3520 O O . GLU A 1 427 ? 6.356 -5.103 -6.787 1.00 63.97 427 GLU A O 1
ATOM 3525 N N . ASP A 1 428 ? 4.888 -6.220 -8.063 1.00 72.44 428 ASP A N 1
ATOM 3526 C CA . ASP A 1 428 ? 4.116 -5.065 -8.539 1.00 72.44 428 ASP A CA 1
ATOM 3527 C C . ASP A 1 428 ? 3.158 -4.565 -7.439 1.00 72.44 428 ASP A C 1
ATOM 3529 O O . ASP A 1 428 ? 1.962 -4.870 -7.438 1.00 72.44 428 ASP A O 1
ATOM 3533 N N . ILE A 1 429 ? 3.692 -3.827 -6.459 1.00 81.62 429 ILE A N 1
ATOM 3534 C CA . ILE A 1 429 ? 2.927 -3.377 -5.284 1.00 81.62 429 ILE A CA 1
ATOM 3535 C C . ILE A 1 429 ? 1.818 -2.370 -5.628 1.00 81.62 429 ILE A C 1
ATOM 3537 O O . ILE A 1 429 ? 0.869 -2.212 -4.866 1.00 81.62 429 ILE A O 1
ATOM 3541 N N . PHE A 1 430 ? 1.923 -1.673 -6.760 1.00 86.75 430 PHE A N 1
ATOM 3542 C CA . PHE A 1 430 ? 0.970 -0.627 -7.135 1.00 86.75 430 PHE A CA 1
ATOM 3543 C C . PHE A 1 430 ? -0.190 -1.149 -7.990 1.00 86.75 430 PHE A C 1
ATOM 3545 O O . PHE A 1 430 ? -1.138 -0.412 -8.246 1.00 86.75 430 PHE A O 1
ATOM 3552 N N . ARG A 1 431 ? -0.157 -2.416 -8.419 1.00 81.50 431 ARG A N 1
ATOM 3553 C CA . ARG A 1 431 ? -1.162 -2.996 -9.318 1.00 81.50 431 ARG A CA 1
ATOM 3554 C C . ARG A 1 431 ? -2.598 -2.866 -8.820 1.00 81.50 431 ARG A C 1
ATOM 3556 O O . ARG A 1 431 ? -3.458 -2.398 -9.557 1.00 81.50 431 ARG A O 1
ATOM 3563 N N . VAL A 1 432 ? -2.876 -3.343 -7.604 1.00 83.75 432 VAL A N 1
ATOM 3564 C CA . VAL A 1 432 ? -4.257 -3.436 -7.094 1.00 83.75 432 VAL A CA 1
ATOM 3565 C C . VAL A 1 432 ? -4.797 -2.039 -6.822 1.00 83.75 432 VAL A C 1
ATOM 3567 O O . VAL A 1 432 ? -5.890 -1.716 -7.266 1.00 83.75 432 VAL A O 1
ATOM 3570 N N . ILE A 1 433 ? -3.986 -1.178 -6.205 1.00 87.94 433 ILE A N 1
ATOM 3571 C CA . ILE A 1 433 ? -4.366 0.209 -5.942 1.00 87.94 433 ILE A CA 1
ATOM 3572 C C . ILE A 1 433 ? -4.560 1.021 -7.237 1.00 87.94 433 ILE A C 1
ATOM 3574 O O . ILE A 1 433 ? -5.472 1.834 -7.321 1.00 87.94 433 ILE A O 1
ATOM 3578 N N . TYR A 1 434 ? -3.777 0.762 -8.291 1.00 83.88 434 TYR A N 1
ATOM 3579 C CA . TYR A 1 434 ? -4.029 1.346 -9.610 1.00 83.88 434 TYR A CA 1
ATOM 3580 C C . TYR A 1 434 ? -5.381 0.890 -10.178 1.00 83.88 434 TYR A C 1
ATOM 3582 O O . TYR A 1 434 ? -6.158 1.710 -10.660 1.00 83.88 434 TYR A O 1
ATOM 3590 N N . GLN A 1 435 ? -5.684 -0.412 -10.106 1.00 79.88 435 GLN A N 1
ATOM 3591 C CA . GLN A 1 435 ? -6.950 -0.967 -10.603 1.00 79.88 435 GLN A CA 1
ATOM 3592 C C . GLN A 1 435 ? -8.176 -0.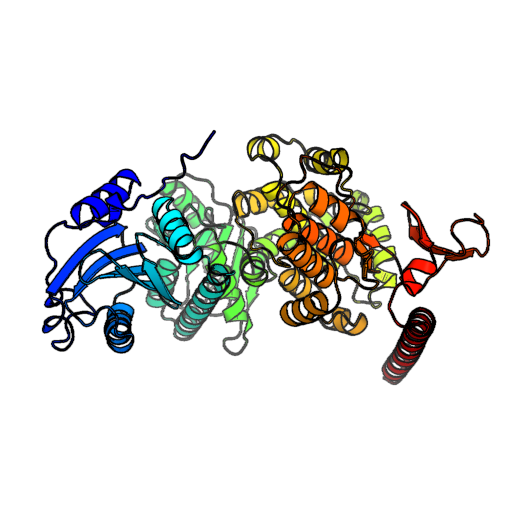474 -9.831 1.00 79.88 435 GLN A C 1
ATOM 3594 O O . GLN A 1 435 ? -9.249 -0.362 -10.421 1.00 79.88 435 GLN A O 1
ATOM 3599 N N . ASP A 1 436 ? -8.015 -0.220 -8.535 1.00 82.00 436 ASP A N 1
ATOM 3600 C CA . ASP A 1 436 ? -9.021 0.394 -7.668 1.00 82.00 436 ASP A CA 1
ATOM 3601 C C . ASP A 1 436 ? -9.281 1.861 -8.067 1.00 82.00 436 ASP A C 1
ATOM 3603 O O . ASP A 1 436 ? -10.421 2.320 -8.123 1.00 82.00 436 ASP A O 1
ATOM 3607 N N . MET A 1 437 ? -8.232 2.593 -8.452 1.00 78.75 437 MET A N 1
ATOM 3608 C CA . MET A 1 437 ? -8.332 4.010 -8.817 1.00 78.75 437 MET A CA 1
ATOM 3609 C C . MET A 1 437 ? -8.823 4.266 -10.245 1.00 78.75 437 MET A C 1
ATOM 3611 O O . MET A 1 437 ? -9.398 5.323 -10.503 1.00 78.75 437 MET A O 1
ATOM 3615 N N . VAL A 1 438 ? -8.625 3.336 -11.180 1.00 71.56 438 VAL A N 1
ATOM 3616 C CA . VAL A 1 438 ? -9.058 3.499 -12.577 1.00 71.56 438 VAL A CA 1
ATOM 3617 C C . VAL A 1 438 ? -10.363 2.739 -12.828 1.00 71.56 438 VAL A C 1
ATOM 3619 O O . VAL A 1 438 ? -10.463 1.532 -12.583 1.00 71.56 438 VAL A O 1
ATOM 3622 N N . SER A 1 439 ? -11.379 3.443 -13.342 1.00 64.50 439 SER A N 1
ATOM 3623 C CA . SER A 1 439 ? -12.731 2.892 -13.486 1.00 64.50 439 SER A CA 1
ATOM 3624 C C . SER A 1 439 ? -12.759 1.632 -14.376 1.00 64.50 439 SER A C 1
ATOM 3626 O O . SER A 1 439 ? -11.979 1.512 -15.327 1.00 64.50 439 SER A O 1
ATOM 3628 N N . PRO A 1 440 ? -13.664 0.668 -14.116 1.00 58.31 440 PRO A N 1
ATOM 3629 C CA . PRO A 1 440 ? -13.797 -0.519 -14.960 1.00 58.31 440 PRO A CA 1
ATOM 3630 C C . PRO A 1 440 ? -14.120 -0.204 -16.430 1.00 58.31 440 PRO A C 1
ATOM 3632 O O . PRO A 1 440 ? -13.590 -0.871 -17.316 1.00 58.31 440 PRO A O 1
ATOM 3635 N N . SER A 1 441 ? -14.952 0.812 -16.706 1.00 53.41 441 SER A N 1
ATOM 3636 C CA . SER A 1 441 ? -15.310 1.240 -18.072 1.00 53.41 441 SER A CA 1
ATOM 3637 C C . SER A 1 441 ? -14.084 1.715 -18.845 1.00 53.41 441 SER A C 1
ATOM 3639 O O . SER A 1 441 ? -13.835 1.269 -19.966 1.00 53.41 441 SER A O 1
ATOM 3641 N N . THR A 1 442 ? -13.269 2.541 -18.199 1.00 59.78 442 THR A N 1
ATOM 3642 C CA . THR A 1 442 ? -11.989 2.997 -18.717 1.00 59.78 442 THR A CA 1
ATOM 3643 C C . THR A 1 442 ? -11.022 1.834 -18.950 1.00 59.78 442 THR A C 1
ATOM 3645 O O . THR A 1 442 ? -10.450 1.728 -20.034 1.00 59.78 442 THR A O 1
ATOM 3648 N N . ARG A 1 443 ? -10.866 0.918 -17.982 1.00 63.72 443 ARG A N 1
ATOM 3649 C CA . ARG A 1 443 ? -9.968 -0.244 -18.127 1.00 63.72 443 ARG A CA 1
ATOM 3650 C C . ARG A 1 443 ? -10.378 -1.147 -19.290 1.00 63.72 443 ARG A C 1
ATOM 3652 O O . ARG A 1 443 ? -9.529 -1.588 -20.062 1.00 63.72 443 ARG A O 1
ATOM 3659 N N . HIS A 1 444 ? -11.680 -1.382 -19.458 1.00 55.97 444 HIS A N 1
ATOM 3660 C CA . HIS A 1 444 ? -12.215 -2.151 -20.582 1.00 55.97 444 HIS A CA 1
ATOM 3661 C C . HIS A 1 444 ? -11.973 -1.469 -21.932 1.00 55.97 444 HIS A C 1
ATOM 3663 O O . HIS A 1 444 ? -11.593 -2.149 -22.884 1.00 55.97 444 HIS A O 1
ATOM 3669 N N . ALA A 1 445 ? -12.139 -0.146 -22.014 1.00 50.94 445 ALA A N 1
ATOM 3670 C CA . ALA A 1 445 ? -11.882 0.622 -23.233 1.00 50.94 445 ALA A CA 1
ATOM 3671 C C . ALA A 1 445 ? -10.410 0.575 -23.678 1.00 50.94 445 ALA A C 1
ATOM 3673 O O . ALA A 1 445 ? -10.122 0.670 -24.871 1.00 50.94 445 ALA A O 1
ATOM 3674 N N . LEU A 1 446 ? -9.495 0.420 -22.719 1.00 57.09 446 LEU A N 1
ATOM 3675 C CA . LEU A 1 446 ? -8.050 0.371 -22.935 1.00 57.09 446 LEU A CA 1
ATOM 3676 C C . LEU A 1 446 ? -7.494 -1.040 -23.136 1.00 57.09 446 LEU A C 1
ATOM 3678 O O . LEU A 1 446 ? -6.325 -1.189 -23.483 1.00 57.09 446 LEU A O 1
ATOM 3682 N N . GLY A 1 447 ? -8.301 -2.078 -22.902 1.00 56.34 447 GLY A N 1
ATOM 3683 C CA . GLY A 1 447 ? -7.795 -3.446 -22.825 1.00 56.34 447 GLY A CA 1
ATOM 3684 C C . GLY A 1 447 ? -6.825 -3.658 -21.655 1.00 56.34 447 GLY A C 1
ATOM 3685 O O . GLY A 1 447 ? -6.003 -4.568 -21.720 1.00 56.34 447 GLY A O 1
ATOM 3686 N N . GLU A 1 448 ? -6.918 -2.848 -20.589 1.00 62.97 448 GLU A N 1
ATOM 3687 C CA . GLU A 1 448 ? -6.099 -2.937 -19.368 1.00 62.97 448 GLU A CA 1
ATOM 3688 C C . GLU A 1 448 ? -6.502 -4.163 -18.519 1.00 62.97 448 GLU A C 1
ATOM 3690 O O . GLU A 1 448 ? -6.976 -4.066 -17.384 1.00 62.97 448 GLU A O 1
ATOM 3695 N N . PHE A 1 449 ? -6.315 -5.359 -19.080 1.00 60.16 449 PHE A N 1
ATOM 3696 C CA . PHE A 1 449 ? -6.309 -6.611 -18.336 1.00 60.16 449 PHE A CA 1
ATOM 3697 C C . PHE A 1 449 ? -4.881 -6.882 -17.882 1.00 60.16 449 PHE A C 1
ATOM 3699 O O . PHE A 1 449 ? -4.018 -7.274 -18.667 1.00 60.16 449 PHE A O 1
ATOM 3706 N N . TYR A 1 450 ? -4.628 -6.655 -16.597 1.00 66.38 450 TYR A N 1
ATOM 3707 C CA . TYR A 1 450 ? -3.320 -6.920 -16.018 1.00 66.38 450 TYR A CA 1
ATOM 3708 C C . TYR A 1 450 ? -2.952 -8.394 -16.153 1.00 66.38 450 TYR A C 1
ATOM 3710 O O . TYR A 1 450 ? -3.712 -9.279 -15.757 1.00 66.38 450 TYR A O 1
ATOM 3718 N N . THR A 1 451 ? -1.757 -8.642 -16.687 1.00 71.50 451 THR A N 1
ATOM 3719 C CA . THR A 1 451 ? -1.213 -9.996 -16.799 1.00 71.50 451 THR A CA 1
ATOM 3720 C C . THR A 1 451 ? -0.950 -10.541 -15.390 1.00 71.50 451 THR A C 1
ATOM 3722 O O . THR A 1 451 ? -0.267 -9.873 -14.609 1.00 71.50 451 THR A O 1
ATOM 3725 N N . PRO A 1 452 ? -1.461 -11.734 -15.024 1.00 76.69 452 PRO A N 1
ATOM 3726 C CA . PRO A 1 452 ? -1.094 -12.374 -13.764 1.00 76.69 452 PRO A CA 1
ATOM 3727 C C . PRO A 1 452 ? 0.435 -12.569 -13.677 1.00 76.69 452 PRO A C 1
ATOM 3729 O O . PRO A 1 452 ? 1.015 -13.086 -14.636 1.00 76.69 452 PRO A O 1
ATOM 3732 N N . PRO A 1 453 ? 1.107 -12.183 -12.576 1.00 74.31 453 PRO A N 1
ATOM 3733 C CA . PRO A 1 453 ? 2.556 -12.294 -12.419 1.00 74.31 453 PRO A CA 1
ATOM 3734 C C . PRO A 1 453 ? 3.067 -13.712 -12.639 1.00 74.31 453 PRO A C 1
ATOM 3736 O O . PRO A 1 453 ? 4.113 -13.899 -13.242 1.00 74.31 453 PRO A O 1
ATOM 3739 N N . GLU A 1 454 ? 2.294 -14.723 -12.245 1.00 75.50 454 GLU A N 1
ATOM 3740 C CA . GLU A 1 454 ? 2.633 -16.130 -12.446 1.00 75.50 454 GLU A CA 1
ATOM 3741 C C . GLU A 1 454 ? 2.686 -16.489 -13.936 1.00 75.50 454 GLU A C 1
ATOM 3743 O O . GLU A 1 454 ? 3.555 -17.243 -14.368 1.00 75.50 454 GLU A O 1
ATOM 3748 N N . LEU A 1 455 ? 1.781 -15.924 -14.744 1.00 81.50 455 LEU A N 1
ATOM 3749 C CA . LEU A 1 455 ? 1.801 -16.105 -16.194 1.00 81.50 455 LEU A CA 1
ATOM 3750 C C . LEU A 1 455 ? 2.991 -15.370 -16.819 1.00 81.50 455 LEU A C 1
ATOM 3752 O O . LEU A 1 455 ? 3.690 -15.947 -17.653 1.00 81.50 455 LEU A O 1
ATOM 3756 N N . ALA A 1 456 ? 3.247 -14.130 -16.395 1.00 85.19 456 ALA A N 1
ATOM 3757 C CA . ALA A 1 456 ? 4.399 -13.361 -16.858 1.00 85.19 456 ALA A CA 1
ATOM 3758 C C . ALA A 1 456 ? 5.720 -14.075 -16.522 1.00 85.19 456 ALA A C 1
ATOM 3760 O O . ALA A 1 456 ? 6.569 -14.231 -17.398 1.00 85.19 456 ALA A O 1
ATOM 3761 N N . GLN A 1 457 ? 5.857 -14.591 -15.298 1.00 82.62 457 GLN A N 1
ATOM 3762 C CA . GLN A 1 457 ? 7.014 -15.355 -14.840 1.00 82.62 457 GLN A CA 1
ATOM 3763 C C . GLN A 1 457 ? 7.245 -16.595 -15.707 1.00 82.62 457 GLN A C 1
ATOM 3765 O O . GLN A 1 457 ? 8.355 -16.792 -16.196 1.00 82.62 457 GLN A O 1
ATOM 3770 N N . LEU A 1 458 ? 6.200 -17.397 -15.951 1.00 77.94 458 LEU A N 1
ATOM 3771 C CA . LEU A 1 458 ? 6.292 -18.589 -16.801 1.00 77.94 458 LEU A CA 1
ATOM 3772 C C . LEU A 1 458 ? 6.784 -18.246 -18.215 1.00 77.94 458 LEU A C 1
ATOM 3774 O O . LEU A 1 458 ? 7.635 -18.943 -18.760 1.00 77.94 458 LEU A O 1
ATOM 3778 N N . MET A 1 459 ? 6.279 -17.161 -18.808 1.00 86.00 459 MET A N 1
ATOM 3779 C CA . MET A 1 459 ? 6.704 -16.719 -20.140 1.00 86.00 459 MET A CA 1
ATOM 3780 C C . MET A 1 459 ? 8.152 -16.217 -20.150 1.00 86.00 459 MET A C 1
ATOM 3782 O O . MET A 1 459 ? 8.918 -16.539 -21.060 1.00 86.00 459 MET A O 1
ATOM 3786 N N . VAL A 1 460 ? 8.544 -15.440 -19.140 1.00 87.81 460 VAL A N 1
ATOM 3787 C CA . VAL A 1 460 ? 9.907 -14.912 -19.000 1.00 87.81 460 VAL A CA 1
ATOM 3788 C C . VAL A 1 460 ? 10.912 -16.038 -18.777 1.00 87.81 460 VAL A C 1
ATOM 3790 O O . VAL A 1 460 ? 11.983 -16.021 -19.383 1.00 87.81 460 VAL A O 1
ATOM 3793 N N . ASP A 1 461 ? 10.570 -17.033 -17.958 1.00 82.69 461 ASP A N 1
ATOM 3794 C CA . ASP A 1 461 ? 11.428 -18.180 -17.663 1.00 82.69 461 ASP A CA 1
ATOM 3795 C C . ASP A 1 461 ? 11.788 -18.998 -18.907 1.00 82.69 461 ASP A C 1
ATOM 3797 O O . ASP A 1 461 ? 12.905 -19.519 -18.983 1.00 82.69 461 ASP A O 1
ATOM 3801 N N . GLU A 1 462 ? 10.867 -19.080 -19.868 1.00 80.81 462 GLU A N 1
ATOM 3802 C CA . GLU A 1 462 ? 11.037 -19.799 -21.134 1.00 80.81 462 GLU A CA 1
ATOM 3803 C C . GLU A 1 462 ? 11.807 -18.989 -22.190 1.00 80.81 462 GLU A C 1
ATOM 3805 O O . GLU A 1 462 ? 12.558 -19.559 -22.985 1.00 80.81 462 GLU A O 1
ATOM 3810 N N . VAL A 1 463 ? 11.617 -17.664 -22.233 1.00 83.94 463 VAL A N 1
ATOM 3811 C CA . VAL A 1 463 ? 12.050 -16.837 -23.377 1.00 83.94 463 VAL A CA 1
ATOM 3812 C C . VAL A 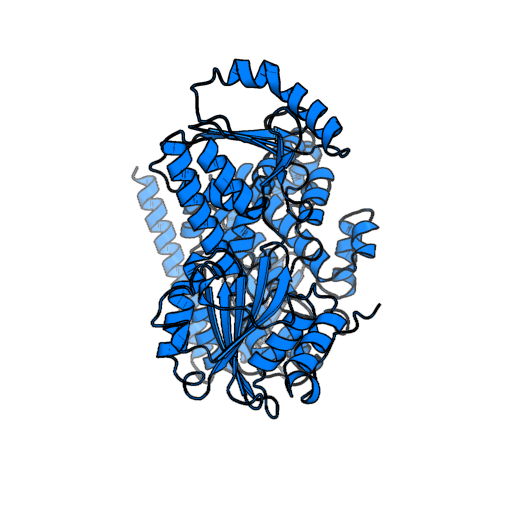1 463 ? 13.285 -15.985 -23.085 1.00 83.94 463 VAL A C 1
ATOM 3814 O O . VAL A 1 463 ? 14.113 -15.807 -23.979 1.00 83.94 463 VAL A O 1
ATOM 3817 N N . TYR A 1 464 ? 13.427 -15.444 -21.873 1.00 87.88 464 TYR A N 1
ATOM 3818 C CA . TYR A 1 464 ? 14.464 -14.455 -21.576 1.00 87.88 464 TYR A CA 1
ATOM 3819 C C . TYR A 1 464 ? 15.826 -15.093 -21.275 1.00 87.88 464 TYR A C 1
ATOM 3821 O O . TYR A 1 464 ? 15.948 -15.976 -20.420 1.00 87.88 464 TYR A O 1
ATOM 3829 N N . MET A 1 465 ? 16.888 -14.574 -21.896 1.00 87.44 465 MET A N 1
ATOM 3830 C CA . MET A 1 465 ? 18.273 -14.888 -21.545 1.00 87.44 465 MET A CA 1
ATOM 3831 C C . MET A 1 465 ? 19.001 -13.656 -20.998 1.00 87.44 465 MET A C 1
ATOM 3833 O O . MET A 1 465 ? 18.800 -12.523 -21.433 1.00 87.44 465 MET A O 1
ATOM 3837 N N . LEU A 1 466 ? 19.898 -13.879 -20.029 1.00 87.44 466 LEU A N 1
ATOM 3838 C CA . LEU A 1 466 ? 20.632 -12.799 -19.368 1.00 87.44 466 LEU A CA 1
ATOM 3839 C C . LEU A 1 466 ? 21.399 -11.934 -20.382 1.00 87.44 466 LEU A C 1
ATOM 3841 O O . LEU A 1 466 ? 22.348 -12.395 -21.019 1.00 87.44 466 LEU A O 1
ATOM 3845 N N . GLY A 1 467 ? 21.034 -10.653 -20.441 1.00 83.94 467 GLY A N 1
ATOM 3846 C CA . GLY A 1 467 ? 21.656 -9.661 -21.317 1.00 83.94 467 GLY A CA 1
ATOM 3847 C C . GLY A 1 467 ? 20.927 -9.434 -22.641 1.00 83.94 467 GLY A C 1
ATOM 3848 O O . GLY A 1 467 ? 21.392 -8.595 -23.417 1.00 83.94 467 GLY A O 1
ATOM 3849 N N . ASP A 1 468 ? 19.802 -10.108 -22.888 1.00 85.00 468 ASP A N 1
ATOM 3850 C CA . ASP A 1 468 ? 18.964 -9.852 -24.058 1.00 85.00 468 ASP A CA 1
ATOM 3851 C C . ASP A 1 468 ? 18.483 -8.399 -24.087 1.00 85.00 468 ASP A C 1
ATOM 3853 O O . ASP A 1 468 ? 18.028 -7.847 -23.080 1.00 85.00 468 ASP A O 1
ATOM 3857 N N . LEU A 1 469 ? 18.562 -7.783 -25.269 1.00 83.12 469 LEU A N 1
ATOM 3858 C CA . LEU A 1 469 ? 17.810 -6.566 -25.557 1.00 83.12 469 LEU A CA 1
ATOM 3859 C C . LEU A 1 469 ? 16.331 -6.965 -25.571 1.00 83.12 469 LEU A C 1
ATOM 3861 O O . LEU A 1 469 ? 15.969 -7.916 -26.261 1.00 83.12 469 LEU A O 1
ATOM 3865 N N . THR A 1 470 ? 15.487 -6.271 -24.812 1.00 86.12 470 THR A N 1
ATOM 3866 C CA . THR A 1 470 ? 14.074 -6.635 -24.639 1.00 86.12 470 THR A CA 1
ATOM 3867 C C . THR A 1 470 ? 13.199 -5.392 -24.703 1.00 86.12 470 THR A C 1
ATOM 3869 O O . THR A 1 470 ? 13.555 -4.359 -24.144 1.00 86.12 470 THR A O 1
ATOM 3872 N N . LEU A 1 471 ? 12.060 -5.493 -25.388 1.00 87.00 471 LEU A N 1
ATOM 3873 C CA . LEU A 1 471 ? 11.056 -4.438 -25.481 1.00 87.00 471 LEU A CA 1
ATOM 3874 C C . LEU A 1 471 ? 9.693 -5.010 -25.101 1.00 87.00 471 LEU A C 1
ATOM 3876 O O . LEU A 1 471 ? 9.245 -5.967 -25.729 1.00 87.00 471 LEU A O 1
ATOM 3880 N N . ASP A 1 472 ? 9.036 -4.368 -24.144 1.00 89.75 472 ASP A N 1
ATOM 3881 C CA . ASP A 1 472 ? 7.610 -4.519 -23.881 1.00 89.75 472 ASP A CA 1
ATOM 3882 C C . ASP A 1 472 ? 6.852 -3.323 -24.505 1.00 89.75 472 ASP A C 1
ATOM 3884 O O . ASP A 1 472 ? 6.980 -2.196 -24.019 1.00 89.75 472 ASP A O 1
ATOM 3888 N N . PRO A 1 473 ? 6.130 -3.508 -25.628 1.00 86.19 473 PRO A N 1
ATOM 3889 C CA . PRO A 1 473 ? 5.524 -2.412 -26.386 1.00 86.19 473 PRO A CA 1
ATOM 3890 C C . PRO A 1 473 ? 4.187 -1.903 -25.814 1.00 86.19 473 PRO A C 1
ATOM 3892 O O . PRO A 1 473 ? 3.611 -0.985 -26.400 1.00 86.19 473 PRO A O 1
ATOM 3895 N N . ALA A 1 474 ? 3.680 -2.509 -24.738 1.00 86.19 474 ALA A N 1
ATOM 3896 C CA . ALA A 1 474 ? 2.454 -2.115 -24.040 1.00 86.19 474 ALA A CA 1
ATOM 3897 C C . ALA A 1 474 ? 2.599 -2.460 -22.550 1.00 86.19 474 ALA A C 1
ATOM 3899 O O . ALA A 1 474 ? 1.888 -3.308 -22.010 1.00 86.19 474 ALA A O 1
ATOM 3900 N N . CYS A 1 475 ? 3.608 -1.865 -21.912 1.00 87.88 475 CYS A N 1
ATOM 3901 C CA . CYS A 1 475 ? 4.146 -2.395 -20.668 1.00 87.88 475 CYS A CA 1
ATOM 3902 C C . CYS A 1 475 ? 3.230 -2.227 -19.453 1.00 87.88 475 CYS A C 1
ATOM 3904 O O . CYS A 1 475 ? 3.467 -2.880 -18.435 1.00 87.88 475 CYS A O 1
ATOM 3906 N N . GLY A 1 476 ? 2.211 -1.363 -19.511 1.00 87.81 476 GLY A N 1
ATOM 3907 C CA . GLY A 1 476 ? 1.297 -1.116 -18.400 1.00 87.81 476 GLY A CA 1
ATOM 3908 C C . GLY A 1 476 ? 2.055 -0.743 -17.125 1.00 87.81 476 GLY A C 1
ATOM 3909 O O . GLY A 1 476 ? 2.951 0.100 -17.149 1.00 87.81 476 GLY A O 1
ATOM 3910 N N . SER A 1 477 ? 1.751 -1.425 -16.014 1.00 84.94 477 SER A N 1
ATOM 3911 C CA . SER A 1 477 ? 2.464 -1.296 -14.727 1.00 84.94 477 SER A CA 1
ATOM 3912 C C . SER A 1 477 ? 3.851 -1.955 -14.697 1.00 84.94 477 SER A C 1
ATOM 3914 O O . SER A 1 477 ? 4.513 -1.936 -13.660 1.00 84.94 477 SER A O 1
ATOM 3916 N N . GLY A 1 478 ? 4.309 -2.545 -15.802 1.00 89.38 478 GLY A N 1
ATOM 3917 C CA . GLY A 1 478 ? 5.638 -3.135 -15.938 1.00 89.38 478 GLY A CA 1
ATOM 3918 C C . GLY A 1 478 ? 5.758 -4.585 -15.466 1.00 89.38 478 GLY A C 1
ATOM 3919 O O . GLY A 1 478 ? 6.876 -5.018 -15.203 1.00 89.38 478 GLY A O 1
ATOM 3920 N N . THR A 1 479 ? 4.664 -5.352 -15.362 1.00 87.12 479 THR A N 1
ATOM 3921 C CA . THR A 1 479 ? 4.683 -6.733 -14.831 1.00 87.12 479 THR A CA 1
ATOM 3922 C C . THR A 1 479 ? 5.725 -7.630 -15.518 1.00 87.12 479 THR A C 1
ATOM 3924 O O . THR A 1 479 ? 6.537 -8.247 -14.833 1.00 87.12 479 THR A O 1
ATOM 3927 N N . PHE A 1 480 ? 5.783 -7.664 -16.857 1.00 90.62 480 PHE A N 1
ATOM 3928 C CA . PHE A 1 480 ? 6.804 -8.446 -17.574 1.00 90.62 480 PHE A CA 1
ATOM 3929 C C . PHE A 1 480 ? 8.225 -7.955 -17.288 1.00 90.62 480 PHE A C 1
ATOM 3931 O O . PHE A 1 480 ? 9.134 -8.760 -17.100 1.00 90.62 480 PHE A O 1
ATOM 3938 N N . LEU A 1 481 ? 8.428 -6.638 -17.230 1.00 92.25 481 LEU A N 1
ATOM 3939 C CA . LEU A 1 481 ? 9.737 -6.040 -16.969 1.00 92.25 481 LEU A CA 1
ATOM 3940 C C . LEU A 1 481 ? 10.232 -6.357 -15.552 1.00 92.25 481 LEU A C 1
ATOM 3942 O O . LEU A 1 481 ? 11.412 -6.655 -15.376 1.00 92.25 481 LEU A O 1
ATOM 3946 N N . VAL A 1 482 ? 9.336 -6.359 -14.560 1.00 89.19 482 VAL A N 1
ATOM 3947 C CA . VAL A 1 482 ? 9.629 -6.793 -13.185 1.00 89.19 482 VAL A CA 1
ATOM 3948 C C . VAL A 1 482 ? 10.043 -8.265 -13.156 1.00 89.19 482 VAL A C 1
ATOM 3950 O O . VAL A 1 482 ? 11.090 -8.586 -12.592 1.00 89.19 482 VAL A O 1
ATOM 3953 N N . GLU A 1 483 ? 9.303 -9.152 -13.826 1.00 88.06 483 GLU A N 1
ATOM 3954 C CA . GLU A 1 483 ? 9.659 -10.577 -13.884 1.00 88.06 483 GLU A CA 1
ATOM 3955 C C . GLU A 1 483 ? 10.992 -10.821 -14.607 1.00 88.06 483 GLU A C 1
ATOM 3957 O O . GLU A 1 483 ? 11.805 -11.637 -14.164 1.00 88.06 483 GLU A O 1
ATOM 3962 N N . ILE A 1 484 ? 11.293 -10.055 -15.661 1.00 91.75 484 ILE A N 1
ATOM 3963 C CA . ILE A 1 484 ? 12.607 -10.091 -16.316 1.00 91.75 484 ILE A CA 1
ATOM 3964 C C . ILE A 1 484 ? 13.711 -9.660 -15.343 1.00 91.75 484 ILE A C 1
ATOM 3966 O O . ILE A 1 484 ? 14.755 -10.307 -15.284 1.00 91.75 484 ILE A O 1
ATOM 3970 N N . ILE A 1 485 ? 13.501 -8.617 -14.535 1.00 89.12 485 ILE A N 1
ATOM 3971 C CA . ILE A 1 485 ? 14.470 -8.187 -13.514 1.00 89.12 485 ILE A CA 1
ATOM 3972 C C . ILE A 1 485 ? 14.677 -9.276 -12.456 1.00 89.12 485 ILE A C 1
ATOM 3974 O O . ILE A 1 485 ? 15.821 -9.566 -12.093 1.00 89.12 485 ILE A O 1
ATOM 3978 N N . ASN A 1 486 ? 13.605 -9.926 -12.002 1.00 86.19 486 ASN A N 1
ATOM 3979 C CA . ASN A 1 486 ? 13.682 -11.056 -11.076 1.00 86.19 486 ASN A CA 1
ATOM 3980 C C . ASN A 1 486 ? 14.501 -12.210 -11.676 1.00 86.19 486 ASN A C 1
ATOM 3982 O O . ASN A 1 486 ? 15.412 -12.742 -11.026 1.00 86.19 486 ASN A O 1
ATOM 3986 N N . LYS A 1 487 ? 14.280 -12.530 -12.956 1.00 87.19 487 LYS A N 1
ATOM 3987 C CA . LYS A 1 487 ? 15.082 -13.513 -13.693 1.00 87.19 487 LYS A CA 1
ATOM 3988 C C . LYS A 1 487 ? 16.546 -13.085 -13.811 1.00 87.19 487 LYS A C 1
ATOM 3990 O O . LYS A 1 487 ? 17.427 -13.892 -13.513 1.00 87.19 487 LYS A O 1
ATOM 3995 N N . ILE A 1 488 ? 16.829 -11.829 -14.167 1.00 89.12 488 ILE A N 1
ATOM 3996 C CA . ILE A 1 488 ? 18.189 -11.262 -14.236 1.00 89.12 488 ILE A CA 1
ATOM 3997 C C . ILE A 1 488 ? 18.915 -11.462 -12.907 1.00 89.12 488 ILE A C 1
ATOM 3999 O O . ILE A 1 488 ? 20.032 -11.977 -12.906 1.00 89.12 488 ILE A O 1
ATOM 4003 N N . LYS A 1 489 ? 18.286 -11.112 -11.780 1.00 84.56 489 LYS A N 1
ATOM 4004 C CA . LYS A 1 489 ? 18.868 -11.289 -10.440 1.00 84.56 489 LYS A CA 1
ATOM 4005 C C . LYS A 1 489 ? 19.177 -12.747 -10.116 1.00 84.56 489 LYS A C 1
ATOM 4007 O O . LYS A 1 489 ? 20.184 -13.020 -9.473 1.00 84.56 489 LYS A O 1
ATOM 4012 N N . SER A 1 490 ? 18.334 -13.677 -10.568 1.00 85.81 490 SER A N 1
ATOM 4013 C CA . SER A 1 490 ? 18.557 -15.112 -10.358 1.00 85.81 490 SER A CA 1
ATOM 4014 C C . SER A 1 490 ? 19.729 -15.673 -11.181 1.00 85.81 490 SER A C 1
ATOM 4016 O O . SER A 1 490 ? 20.344 -16.661 -10.781 1.00 85.81 490 SER A O 1
ATOM 4018 N N . LEU A 1 491 ? 20.047 -15.053 -12.325 1.00 83.88 491 LEU A N 1
ATOM 4019 C CA . LEU A 1 491 ? 21.066 -15.524 -13.270 1.00 83.88 491 LEU A CA 1
ATOM 4020 C C . LEU A 1 491 ? 22.413 -14.793 -13.138 1.00 83.88 491 LEU A C 1
ATOM 4022 O O . LEU A 1 491 ? 23.468 -15.381 -13.393 1.00 83.88 491 LEU A O 1
ATOM 4026 N N . ALA A 1 492 ? 22.395 -13.503 -12.802 1.00 83.81 492 ALA A N 1
ATOM 4027 C CA . ALA A 1 492 ? 23.576 -12.653 -12.755 1.00 83.81 492 ALA A CA 1
ATOM 4028 C C . ALA A 1 492 ? 24.411 -12.891 -11.486 1.00 83.81 492 ALA A C 1
ATOM 4030 O O . ALA A 1 492 ? 23.890 -13.150 -10.407 1.00 83.81 492 ALA A O 1
ATOM 4031 N N . LYS A 1 493 ? 25.739 -12.781 -11.616 1.00 79.88 493 LYS A N 1
ATOM 4032 C CA . LYS A 1 493 ? 26.693 -13.071 -10.527 1.00 79.88 493 LYS A CA 1
ATOM 4033 C C . LYS A 1 493 ? 27.155 -11.836 -9.753 1.00 79.88 493 LYS A C 1
ATOM 4035 O O . LYS A 1 493 ? 27.730 -11.978 -8.679 1.00 79.88 493 LYS A O 1
ATOM 4040 N N . ASP A 1 494 ? 26.953 -10.646 -10.315 1.00 81.25 494 ASP A N 1
ATOM 4041 C CA . ASP A 1 494 ? 27.388 -9.371 -9.750 1.00 81.25 494 ASP A CA 1
ATOM 4042 C C . ASP A 1 494 ? 26.458 -8.219 -10.169 1.00 81.25 494 ASP A C 1
ATOM 4044 O O . ASP A 1 494 ? 25.709 -8.316 -11.146 1.00 81.25 494 ASP A O 1
ATOM 4048 N N . GLY A 1 495 ? 26.520 -7.106 -9.429 1.00 77.38 495 GLY A N 1
ATOM 4049 C CA . GLY A 1 495 ? 25.674 -5.930 -9.665 1.00 77.38 495 GLY A CA 1
ATOM 4050 C C . GLY A 1 495 ? 25.904 -5.249 -11.018 1.00 77.38 495 GLY A C 1
ATOM 4051 O O . GLY A 1 495 ? 24.972 -4.695 -11.594 1.00 77.38 495 GLY A O 1
ATOM 4052 N N . LYS A 1 496 ? 27.114 -5.347 -11.580 1.00 80.75 496 LYS A N 1
ATOM 4053 C CA . LYS A 1 496 ? 27.443 -4.762 -12.888 1.00 80.75 496 LYS A CA 1
ATOM 4054 C C . LYS A 1 496 ? 26.735 -5.494 -14.028 1.00 80.75 496 LYS A C 1
ATOM 4056 O O . LYS A 1 496 ? 26.254 -4.873 -14.974 1.00 80.75 496 LYS A O 1
ATOM 4061 N N . SER A 1 497 ? 26.657 -6.819 -13.941 1.00 82.50 497 SER A N 1
ATOM 4062 C CA . SER A 1 497 ? 25.926 -7.655 -14.894 1.00 82.50 497 SER A CA 1
ATOM 4063 C C . SER A 1 497 ? 24.423 -7.387 -14.826 1.00 82.50 497 SER A C 1
ATOM 4065 O O . SER A 1 497 ? 23.780 -7.315 -15.871 1.00 82.50 497 SER A O 1
ATOM 4067 N N . ILE A 1 498 ? 23.889 -7.171 -13.617 1.00 83.75 498 ILE A N 1
ATOM 4068 C CA . ILE A 1 498 ? 22.490 -6.774 -13.398 1.00 83.75 498 ILE A CA 1
ATOM 4069 C C . ILE A 1 498 ? 22.215 -5.420 -14.058 1.00 83.75 498 ILE A C 1
ATOM 4071 O O . ILE A 1 498 ? 21.354 -5.336 -14.926 1.00 83.75 498 ILE A O 1
ATOM 4075 N N . SER A 1 499 ? 22.990 -4.389 -13.716 1.00 81.75 499 SER A N 1
ATOM 4076 C CA . SER A 1 499 ? 22.877 -3.037 -14.286 1.00 81.75 499 SER A CA 1
ATOM 4077 C C . SER A 1 499 ? 22.931 -3.057 -15.818 1.00 81.75 499 SER A C 1
ATOM 4079 O O . SER A 1 499 ? 22.048 -2.531 -16.494 1.00 81.75 499 SER A O 1
ATOM 4081 N N . LYS A 1 500 ? 23.901 -3.776 -16.397 1.00 84.06 500 LYS A N 1
ATOM 4082 C CA . LYS A 1 500 ? 24.015 -3.921 -17.853 1.00 84.06 500 LYS A CA 1
ATOM 4083 C C . LYS A 1 500 ? 22.802 -4.613 -18.486 1.00 84.06 500 LYS A C 1
ATOM 4085 O O . LYS A 1 500 ? 22.404 -4.220 -19.577 1.00 84.06 500 LYS A O 1
ATOM 4090 N N . ALA A 1 501 ? 22.248 -5.640 -17.843 1.00 88.38 501 ALA A N 1
ATOM 4091 C CA . ALA A 1 501 ? 21.062 -6.333 -18.341 1.00 88.38 501 ALA A CA 1
ATOM 4092 C C . ALA A 1 501 ? 19.798 -5.465 -18.217 1.00 88.38 501 ALA A C 1
ATOM 4094 O O . ALA A 1 501 ? 18.995 -5.446 -19.143 1.00 88.38 501 ALA A O 1
ATOM 4095 N N . ILE A 1 502 ? 19.658 -4.686 -17.140 1.00 87.25 502 ILE A N 1
ATOM 4096 C CA . ILE A 1 502 ? 18.554 -3.728 -16.964 1.00 87.25 502 ILE A CA 1
ATOM 4097 C C . ILE A 1 502 ? 18.603 -2.630 -18.036 1.00 87.25 502 ILE A C 1
ATOM 4099 O O . ILE A 1 502 ? 17.569 -2.279 -18.596 1.00 87.25 502 ILE A O 1
ATOM 4103 N N . ASN A 1 503 ? 19.796 -2.160 -18.417 1.00 85.00 503 ASN A N 1
ATOM 4104 C CA . ASN A 1 503 ? 19.966 -1.160 -19.485 1.00 85.00 503 ASN A CA 1
ATOM 4105 C C . ASN A 1 503 ? 19.473 -1.628 -20.862 1.00 85.00 503 ASN A C 1
ATOM 4107 O O . ASN A 1 503 ? 19.301 -0.813 -21.771 1.00 85.00 503 ASN A O 1
ATOM 4111 N N . ASN A 1 504 ? 19.280 -2.935 -21.024 1.00 85.62 504 ASN A N 1
ATOM 4112 C CA . ASN A 1 504 ? 18.780 -3.554 -22.238 1.00 85.62 504 ASN A CA 1
ATOM 4113 C C . ASN A 1 504 ? 17.253 -3.748 -22.227 1.00 85.62 504 ASN A C 1
ATOM 4115 O O . ASN A 1 504 ? 16.703 -4.233 -23.213 1.00 85.62 504 ASN A O 1
ATOM 4119 N N . LEU A 1 505 ? 16.564 -3.375 -21.149 1.00 89.19 505 LEU A N 1
ATOM 4120 C CA . LEU A 1 505 ? 15.109 -3.446 -21.056 1.00 89.19 505 LEU A CA 1
ATOM 4121 C C . LEU A 1 505 ? 14.499 -2.127 -21.514 1.00 89.19 505 LEU A C 1
ATOM 4123 O O . LEU A 1 505 ? 14.998 -1.067 -21.145 1.00 89.19 505 LEU A O 1
ATOM 4127 N N . TYR A 1 506 ? 13.436 -2.204 -22.309 1.00 89.00 506 TYR A N 1
ATOM 4128 C CA . TYR A 1 506 ? 12.670 -1.075 -22.827 1.00 89.00 506 TYR A CA 1
ATOM 4129 C C . TYR A 1 506 ? 11.181 -1.342 -22.611 1.00 89.00 506 TYR A C 1
ATOM 4131 O O . TYR A 1 506 ? 10.723 -2.469 -22.791 1.00 89.00 506 TYR A O 1
ATOM 4139 N N . GLY A 1 507 ? 10.427 -0.305 -22.258 1.00 90.75 507 GLY A N 1
ATOM 4140 C CA . GLY A 1 507 ? 8.978 -0.378 -22.083 1.00 90.75 507 GLY A CA 1
ATOM 4141 C C . GLY A 1 507 ? 8.291 0.825 -22.710 1.00 90.75 507 GLY A C 1
ATOM 4142 O O . GLY A 1 507 ? 8.755 1.952 -22.531 1.00 90.75 507 GLY A O 1
ATOM 4143 N N . PHE A 1 508 ? 7.207 0.600 -23.443 1.00 89.62 508 PHE A N 1
ATOM 4144 C CA . PHE A 1 508 ? 6.369 1.653 -24.010 1.00 89.62 508 PHE A CA 1
ATOM 4145 C C . PHE A 1 508 ? 4.957 1.549 -23.458 1.00 89.62 508 PHE A C 1
ATOM 4147 O O . PHE A 1 508 ? 4.412 0.453 -23.375 1.00 89.62 508 PHE A O 1
ATOM 4154 N N . ASP A 1 509 ? 4.359 2.692 -23.138 1.00 88.31 509 ASP A N 1
ATOM 4155 C CA . ASP A 1 509 ? 2.934 2.769 -22.844 1.00 88.31 509 ASP A CA 1
ATOM 4156 C C . ASP A 1 509 ? 2.358 4.123 -23.275 1.00 88.31 509 ASP A C 1
ATOM 4158 O O . ASP A 1 509 ? 3.065 5.134 -23.292 1.00 88.31 509 ASP A O 1
ATOM 4162 N N . VAL A 1 510 ? 1.074 4.149 -23.632 1.00 85.81 510 VAL A N 1
ATOM 4163 C CA . VAL A 1 510 ? 0.353 5.372 -24.019 1.00 85.81 510 VAL A CA 1
ATOM 4164 C C . VAL A 1 510 ? -0.197 6.131 -22.815 1.00 85.81 510 VAL A C 1
ATOM 4166 O O . VAL A 1 510 ? -0.490 7.321 -22.936 1.00 85.81 510 VAL A O 1
ATOM 4169 N N . ASN A 1 511 ? -0.327 5.468 -21.666 1.00 86.31 511 ASN A N 1
ATOM 4170 C CA . ASN A 1 511 ? -0.887 6.017 -20.447 1.00 86.31 511 ASN A CA 1
ATOM 4171 C C . ASN A 1 511 ? 0.220 6.604 -19.539 1.00 86.31 511 ASN A C 1
ATOM 4173 O O . ASN A 1 511 ? 1.066 5.859 -19.029 1.00 86.31 511 ASN A O 1
ATOM 4177 N N . PRO A 1 512 ? 0.228 7.929 -19.270 1.00 88.00 512 PRO A N 1
ATOM 4178 C CA . PRO A 1 512 ? 1.257 8.556 -18.438 1.00 88.00 512 PRO A CA 1
ATOM 4179 C C . PRO A 1 512 ? 1.358 7.979 -17.024 1.00 88.00 512 PRO A C 1
ATOM 4181 O O . PRO A 1 512 ? 2.462 7.894 -16.482 1.00 88.00 512 PRO A O 1
ATOM 4184 N N . ILE A 1 513 ? 0.232 7.581 -16.416 1.00 87.31 513 ILE A N 1
ATOM 4185 C CA . ILE A 1 513 ? 0.254 7.043 -15.052 1.00 87.31 513 ILE A CA 1
ATOM 4186 C C . ILE A 1 513 ? 0.798 5.605 -15.026 1.00 87.31 513 ILE A C 1
ATOM 4188 O O . ILE A 1 513 ? 1.561 5.268 -14.122 1.00 87.31 513 ILE A O 1
ATOM 4192 N N . ALA A 1 514 ? 0.534 4.799 -16.061 1.00 87.00 514 ALA A N 1
ATOM 4193 C CA . ALA A 1 514 ? 1.097 3.456 -16.203 1.00 87.00 514 ALA A CA 1
ATOM 4194 C C . ALA A 1 514 ? 2.628 3.499 -16.348 1.00 87.00 514 ALA A C 1
ATOM 4196 O O . ALA A 1 514 ? 3.338 2.771 -15.656 1.00 87.00 514 ALA A O 1
ATOM 4197 N N . VAL A 1 515 ? 3.156 4.439 -17.146 1.00 89.12 515 VAL A N 1
ATOM 4198 C CA . VAL A 1 515 ? 4.608 4.680 -17.265 1.00 89.12 515 VAL A CA 1
ATOM 4199 C C . VAL A 1 515 ? 5.238 4.995 -15.906 1.00 89.12 515 VAL A C 1
ATOM 4201 O O . VAL A 1 515 ? 6.304 4.462 -15.586 1.00 89.12 515 VAL A O 1
ATOM 4204 N N . LEU A 1 516 ? 4.596 5.844 -15.095 1.00 88.94 516 LEU A N 1
ATOM 4205 C CA . LEU A 1 516 ? 5.085 6.177 -13.755 1.00 88.94 516 LEU A CA 1
ATOM 4206 C C . LEU A 1 516 ? 5.103 4.943 -12.839 1.00 88.94 516 LEU A C 1
ATOM 4208 O O . LEU A 1 516 ? 6.116 4.684 -12.186 1.00 88.94 516 LEU A O 1
ATOM 4212 N N . VAL A 1 517 ? 4.013 4.170 -12.825 1.00 89.81 517 VAL A N 1
ATOM 4213 C CA . VAL A 1 517 ? 3.895 2.926 -12.049 1.00 89.81 517 VAL A CA 1
ATOM 4214 C C . VAL A 1 517 ? 4.967 1.914 -12.466 1.00 89.81 517 VAL A C 1
ATOM 4216 O O . VAL A 1 517 ? 5.666 1.376 -11.612 1.00 89.81 517 VAL A O 1
ATOM 4219 N N . SER A 1 518 ? 5.166 1.716 -13.771 1.00 89.81 518 SER A N 1
ATOM 4220 C CA . SER A 1 518 ? 6.179 0.814 -14.333 1.00 89.81 518 SER A CA 1
ATOM 4221 C C . SER A 1 518 ? 7.592 1.178 -13.892 1.00 89.81 518 SER A C 1
ATOM 4223 O O . SER A 1 518 ? 8.324 0.336 -13.365 1.00 89.81 518 SER A O 1
ATOM 4225 N N . LYS A 1 519 ? 7.962 2.460 -13.994 1.00 90.50 519 LYS A N 1
ATOM 4226 C CA . LYS A 1 519 ? 9.255 2.948 -13.494 1.00 90.50 519 LYS A CA 1
ATOM 4227 C C . LYS A 1 519 ? 9.418 2.704 -11.994 1.00 90.50 519 LYS A C 1
ATOM 4229 O O . LYS A 1 519 ? 10.493 2.288 -11.563 1.00 90.50 519 LYS A O 1
ATOM 4234 N N . ALA A 1 520 ? 8.375 2.951 -11.206 1.00 90.38 520 ALA A N 1
ATOM 4235 C CA . ALA A 1 520 ? 8.416 2.758 -9.762 1.00 90.38 520 ALA A CA 1
ATOM 4236 C C . ALA A 1 520 ? 8.566 1.281 -9.374 1.00 90.38 520 ALA A C 1
ATOM 4238 O O . ALA A 1 520 ? 9.417 0.957 -8.548 1.00 90.38 520 ALA A O 1
ATOM 4239 N N . ASN A 1 521 ? 7.809 0.386 -10.008 1.00 88.19 521 ASN A N 1
ATOM 4240 C CA . ASN A 1 521 ? 7.893 -1.057 -9.790 1.00 88.19 521 ASN A CA 1
ATOM 4241 C C . ASN A 1 521 ? 9.266 -1.622 -10.160 1.00 88.19 521 ASN A C 1
ATOM 4243 O O . ASN A 1 521 ? 9.841 -2.411 -9.406 1.00 88.19 521 ASN A O 1
ATOM 4247 N N . ILE A 1 522 ? 9.825 -1.184 -11.292 1.00 88.06 522 ILE A N 1
ATOM 4248 C CA . ILE A 1 522 ? 11.191 -1.534 -11.692 1.00 88.06 522 ILE A CA 1
ATOM 4249 C C . ILE A 1 522 ? 12.178 -1.075 -10.626 1.00 88.06 522 ILE A C 1
ATOM 4251 O O . ILE A 1 522 ? 13.006 -1.873 -10.192 1.00 88.06 522 ILE A O 1
ATOM 4255 N N . LEU A 1 523 ? 12.076 0.183 -10.180 1.00 87.62 523 LEU A N 1
ATOM 4256 C CA . LEU A 1 523 ? 12.965 0.701 -9.149 1.00 87.62 523 LEU A CA 1
ATOM 4257 C C . LEU A 1 523 ? 12.865 -0.114 -7.879 1.00 87.62 523 LEU A C 1
ATOM 4259 O O . LEU A 1 523 ? 13.897 -0.602 -7.464 1.00 87.62 523 LEU A O 1
ATOM 4263 N N . LEU A 1 524 ? 11.676 -0.339 -7.315 1.00 85.69 524 LEU A N 1
ATOM 4264 C CA . LEU A 1 524 ? 11.497 -1.117 -6.081 1.00 85.69 524 LEU A CA 1
ATOM 4265 C C . LEU A 1 524 ? 12.152 -2.503 -6.130 1.00 85.69 524 LEU A C 1
ATOM 4267 O O . LEU A 1 524 ? 12.639 -3.001 -5.111 1.00 85.69 524 LEU A O 1
ATOM 4271 N N . ASN A 1 525 ? 12.243 -3.080 -7.328 1.00 81.44 525 ASN A N 1
ATOM 4272 C CA . ASN A 1 525 ? 12.944 -4.324 -7.603 1.00 81.44 525 ASN A CA 1
ATOM 4273 C C . ASN A 1 525 ? 14.454 -4.150 -7.834 1.00 81.44 525 ASN A C 1
ATOM 4275 O O . ASN A 1 525 ? 15.119 -5.080 -8.270 1.00 81.44 525 ASN A O 1
ATOM 4279 N N . ILE A 1 526 ? 15.061 -3.026 -7.480 1.00 80.75 526 ILE A N 1
ATOM 4280 C CA . ILE A 1 526 ? 16.501 -2.768 -7.544 1.00 80.75 526 ILE A CA 1
ATOM 4281 C C . ILE A 1 526 ? 16.978 -2.398 -6.142 1.00 80.75 526 ILE A C 1
ATOM 4283 O O . ILE A 1 526 ? 16.547 -1.411 -5.551 1.00 80.75 526 ILE A O 1
ATOM 4287 N N . GLU A 1 527 ? 17.877 -3.207 -5.583 1.00 72.69 527 GLU A N 1
ATOM 4288 C CA . GLU A 1 527 ? 18.288 -3.060 -4.182 1.00 72.69 527 GLU A CA 1
ATOM 4289 C C . GLU A 1 527 ? 19.138 -1.816 -3.925 1.00 72.69 527 GLU A C 1
ATOM 4291 O O . GLU A 1 527 ? 18.972 -1.172 -2.888 1.00 72.69 527 GLU A O 1
ATOM 4296 N N . ASP A 1 528 ? 20.019 -1.477 -4.867 1.00 71.81 528 ASP A N 1
ATOM 4297 C CA . ASP A 1 528 ? 20.966 -0.379 -4.741 1.00 71.81 528 ASP A CA 1
ATOM 4298 C C . ASP A 1 528 ? 21.113 0.381 -6.066 1.00 71.81 528 ASP A C 1
ATOM 4300 O O . ASP A 1 528 ? 21.542 -0.169 -7.079 1.00 71.81 528 ASP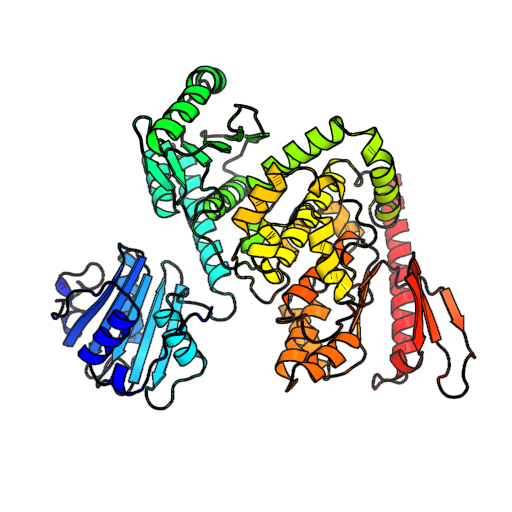 A O 1
ATOM 4304 N N . ILE A 1 529 ? 20.778 1.672 -6.033 1.00 73.38 529 ILE A N 1
ATOM 4305 C CA . ILE A 1 529 ? 20.920 2.617 -7.153 1.00 73.38 529 ILE A CA 1
ATOM 4306 C C . ILE A 1 529 ? 22.153 3.528 -6.994 1.00 73.38 529 ILE A C 1
ATOM 4308 O O . ILE A 1 529 ? 22.324 4.508 -7.718 1.00 73.38 529 ILE A O 1
ATOM 4312 N N . SER A 1 530 ? 23.017 3.258 -6.007 1.00 61.91 530 SER A N 1
ATOM 4313 C CA . SER A 1 530 ? 24.125 4.143 -5.641 1.00 61.91 530 SER A CA 1
ATOM 4314 C C . SER A 1 530 ? 25.348 4.020 -6.555 1.00 61.91 530 SER A C 1
ATOM 4316 O O . SER A 1 530 ? 26.018 5.037 -6.770 1.00 61.91 530 SER A O 1
ATOM 4318 N N . ASN A 1 531 ? 25.604 2.832 -7.116 1.00 56.78 531 ASN A N 1
ATOM 4319 C CA . ASN A 1 531 ? 26.892 2.478 -7.721 1.00 56.78 531 ASN A CA 1
ATOM 4320 C C . ASN A 1 531 ? 26.987 2.678 -9.246 1.00 56.78 531 ASN A C 1
ATOM 4322 O O . ASN A 1 531 ? 28.090 2.889 -9.747 1.00 56.78 531 ASN A O 1
ATOM 4326 N N . GLU A 1 532 ? 25.876 2.677 -9.990 1.00 61.84 532 GLU A N 1
ATOM 4327 C CA . GLU A 1 532 ? 25.871 2.868 -11.451 1.00 61.84 532 GLU A CA 1
ATOM 4328 C C . GLU A 1 532 ? 24.623 3.641 -11.916 1.00 61.84 532 GLU A C 1
ATOM 4330 O O . GLU A 1 532 ? 23.606 3.666 -11.224 1.00 61.84 532 GLU A O 1
ATOM 4335 N N . LYS A 1 533 ? 24.698 4.297 -13.086 1.00 65.88 533 LYS A N 1
ATOM 4336 C CA . LYS A 1 533 ? 23.513 4.894 -13.723 1.00 65.88 533 LYS A CA 1
ATOM 4337 C C . LYS A 1 533 ? 22.616 3.768 -14.227 1.00 65.88 533 LYS A C 1
ATOM 4339 O O . LYS A 1 533 ? 23.069 2.980 -15.054 1.00 65.88 533 LYS A O 1
ATOM 4344 N N . ILE A 1 534 ? 21.368 3.745 -13.775 1.00 70.25 534 ILE A N 1
ATOM 4345 C CA . ILE A 1 534 ? 20.352 2.794 -14.229 1.00 70.25 534 ILE A CA 1
ATOM 4346 C C . ILE A 1 534 ? 19.317 3.580 -15.043 1.00 70.25 534 ILE A C 1
ATOM 4348 O O . ILE A 1 534 ? 18.368 4.112 -14.467 1.00 70.25 534 ILE A O 1
ATOM 4352 N N . PRO A 1 535 ? 19.513 3.744 -16.364 1.00 68.94 535 PRO A N 1
ATOM 4353 C CA . PRO A 1 535 ? 18.493 4.308 -17.234 1.00 68.94 535 PRO A CA 1
ATOM 4354 C C . PRO A 1 535 ? 17.217 3.460 -17.179 1.00 68.94 535 PRO A C 1
ATOM 4356 O O . PRO A 1 535 ? 17.195 2.300 -17.586 1.00 68.94 535 PRO A O 1
ATOM 4359 N N . LEU A 1 536 ? 16.134 4.062 -16.686 1.00 83.00 536 LEU A N 1
ATOM 4360 C CA . LEU A 1 536 ? 14.792 3.498 -16.783 1.00 83.00 536 LEU A CA 1
ATOM 4361 C C . LEU A 1 536 ? 14.236 3.810 -18.174 1.00 83.00 536 LEU A C 1
ATOM 4363 O O . LEU A 1 536 ? 13.587 4.840 -18.364 1.00 83.00 536 LEU A O 1
ATOM 4367 N N . ASN A 1 537 ? 14.500 2.936 -19.146 1.00 86.56 537 ASN A N 1
ATOM 4368 C CA . ASN A 1 537 ? 14.067 3.101 -20.541 1.00 86.56 537 ASN A CA 1
ATOM 4369 C C . ASN A 1 537 ? 12.561 2.814 -20.730 1.00 86.56 537 ASN A C 1
ATOM 4371 O O . ASN A 1 537 ? 12.166 2.027 -21.594 1.00 86.56 537 ASN A O 1
ATOM 4375 N N . ILE A 1 538 ? 11.723 3.429 -19.899 1.00 89.44 538 ILE A N 1
ATOM 4376 C CA . ILE A 1 538 ? 10.266 3.329 -19.958 1.00 89.44 538 ILE A CA 1
ATOM 4377 C C . ILE A 1 538 ? 9.722 4.660 -20.450 1.00 89.44 538 ILE A C 1
ATOM 4379 O O . ILE A 1 538 ? 9.981 5.705 -19.843 1.00 89.44 538 ILE A O 1
ATOM 4383 N N . PHE A 1 539 ? 8.984 4.630 -21.552 1.00 86.62 539 PHE A N 1
ATOM 4384 C CA . PHE A 1 539 ? 8.621 5.835 -22.278 1.00 86.62 539 PHE A CA 1
ATOM 4385 C C . PHE A 1 539 ? 7.125 5.929 -22.548 1.00 86.62 539 PHE A C 1
ATOM 4387 O O . PHE A 1 539 ? 6.479 4.954 -22.922 1.00 86.62 539 PHE A O 1
ATOM 4394 N N . LEU A 1 540 ? 6.619 7.158 -22.431 1.00 86.00 540 LEU A N 1
ATOM 4395 C CA . LEU A 1 540 ? 5.284 7.535 -22.872 1.00 86.00 540 LEU A CA 1
ATOM 4396 C C . LEU A 1 540 ? 5.271 7.628 -24.400 1.00 86.00 540 LEU A C 1
ATOM 4398 O O . LEU A 1 540 ? 5.733 8.620 -24.972 1.00 86.00 540 LEU A O 1
ATOM 4402 N N . THR A 1 541 ? 4.797 6.580 -25.064 1.00 85.38 541 THR A N 1
ATOM 4403 C CA . THR A 1 541 ? 4.755 6.512 -26.523 1.00 85.38 541 THR A CA 1
ATOM 4404 C C . THR A 1 541 ? 3.691 5.544 -27.019 1.00 85.38 541 THR A C 1
ATOM 4406 O O . THR A 1 541 ? 3.367 4.549 -26.381 1.00 85.38 541 THR A O 1
ATOM 4409 N N . ASP A 1 542 ? 3.160 5.851 -28.196 1.00 81.44 542 ASP A N 1
ATOM 4410 C CA . ASP A 1 542 ? 2.267 4.967 -28.929 1.00 81.44 542 ASP A CA 1
ATOM 4411 C C . ASP A 1 542 ? 3.123 4.022 -29.773 1.00 81.44 542 ASP A C 1
ATOM 4413 O O . ASP A 1 542 ? 3.733 4.434 -30.765 1.00 81.44 542 ASP A O 1
ATOM 4417 N N . SER A 1 543 ? 3.198 2.758 -29.353 1.00 79.94 543 SER A N 1
ATOM 4418 C CA . SER A 1 543 ? 4.042 1.744 -29.989 1.00 79.94 543 SER A CA 1
ATOM 4419 C C . SER A 1 543 ? 3.624 1.423 -31.429 1.00 79.94 543 SER A C 1
ATOM 4421 O O . SER A 1 543 ? 4.447 0.913 -32.195 1.00 79.94 543 SER A O 1
ATOM 4423 N N . LEU A 1 544 ? 2.403 1.795 -31.839 1.00 74.88 544 LEU A N 1
ATOM 4424 C CA . LEU A 1 544 ? 1.919 1.672 -33.215 1.00 74.88 544 LEU A CA 1
ATOM 4425 C C . LEU A 1 544 ? 2.376 2.843 -34.105 1.00 74.88 544 LEU A C 1
ATOM 4427 O O . LEU A 1 544 ? 2.470 2.697 -35.326 1.00 74.88 544 LEU A O 1
ATOM 4431 N N . LYS A 1 545 ? 2.732 4.000 -33.528 1.00 70.12 545 LYS A N 1
ATOM 4432 C CA . LYS A 1 545 ? 3.161 5.199 -34.273 1.00 70.12 545 LYS A CA 1
ATOM 4433 C C . LYS A 1 545 ? 4.672 5.242 -34.497 1.00 70.12 545 LYS A C 1
ATOM 4435 O O . LYS A 1 545 ? 5.401 6.008 -33.868 1.00 70.12 545 LYS A O 1
ATOM 4440 N N . VAL A 1 546 ? 5.152 4.473 -35.471 1.00 63.09 546 VAL A N 1
ATOM 4441 C CA . VAL A 1 546 ? 6.538 4.569 -35.967 1.00 63.09 546 VAL A CA 1
ATOM 4442 C C . VAL A 1 546 ? 6.711 5.847 -36.806 1.00 63.09 546 VAL A C 1
ATOM 4444 O O . VAL A 1 546 ? 6.013 6.027 -37.800 1.00 63.09 546 VAL A O 1
ATOM 4447 N N . ILE A 1 547 ? 7.667 6.717 -36.447 1.00 54.06 547 ILE A N 1
ATOM 4448 C CA . ILE A 1 547 ? 7.923 7.994 -37.146 1.00 54.06 547 ILE A CA 1
ATOM 4449 C C . ILE A 1 547 ? 8.517 7.756 -38.536 1.00 54.06 547 ILE A C 1
ATOM 4451 O O . ILE A 1 547 ? 8.035 8.311 -39.515 1.00 54.06 547 ILE A O 1
ATOM 4455 N N . GLU A 1 548 ? 9.589 6.967 -38.631 1.00 56.81 548 GLU A N 1
ATOM 4456 C CA . GLU A 1 548 ? 10.344 6.752 -39.870 1.00 56.81 548 GLU A CA 1
ATOM 4457 C C . GLU A 1 548 ? 11.021 5.371 -39.845 1.00 56.81 548 GLU A C 1
ATOM 4459 O O . GLU A 1 548 ? 11.609 4.975 -38.834 1.00 56.81 548 GLU A O 1
ATOM 4464 N N . ARG A 1 549 ? 10.997 4.656 -40.981 1.00 52.44 549 ARG A N 1
ATOM 4465 C CA . ARG A 1 549 ? 11.961 3.585 -41.279 1.00 52.44 549 ARG A CA 1
ATOM 4466 C C . ARG A 1 549 ? 13.087 4.207 -42.087 1.00 52.44 549 ARG A C 1
ATOM 4468 O O . ARG A 1 549 ? 12.945 4.363 -43.298 1.00 52.44 549 ARG A O 1
ATOM 4475 N N . ASN A 1 550 ? 14.193 4.568 -41.443 1.00 53.34 550 ASN A N 1
ATOM 4476 C CA . ASN A 1 550 ? 15.314 5.168 -42.160 1.00 53.34 550 ASN A CA 1
ATOM 4477 C C . ASN A 1 550 ? 16.213 4.053 -42.739 1.00 53.34 550 ASN A C 1
ATOM 4479 O O . ASN A 1 550 ? 16.833 3.313 -41.964 1.00 53.34 550 ASN A O 1
ATOM 4483 N N . PRO A 1 551 ? 16.272 3.850 -44.073 1.00 47.81 551 PRO A N 1
ATOM 4484 C CA . PRO A 1 551 ? 16.933 2.677 -44.638 1.00 47.81 551 PRO A CA 1
ATOM 4485 C C . PRO A 1 551 ? 18.459 2.745 -44.542 1.00 47.81 551 PRO A C 1
ATOM 4487 O O . PRO A 1 551 ? 19.102 1.698 -44.613 1.00 47.81 551 PRO A O 1
ATOM 4490 N N . GLN A 1 552 ? 19.046 3.940 -44.406 1.00 54.09 552 GLN A N 1
ATOM 4491 C CA . GLN A 1 552 ? 20.490 4.134 -44.521 1.00 54.09 552 GLN A CA 1
ATOM 4492 C C . GLN A 1 552 ? 20.989 5.325 -43.697 1.00 54.09 552 GLN A C 1
ATOM 4494 O O . GLN A 1 552 ? 20.934 6.466 -44.142 1.00 54.09 552 GLN A O 1
ATOM 4499 N N . THR A 1 553 ? 21.576 5.052 -42.534 1.00 49.88 553 THR A N 1
ATOM 4500 C CA . THR A 1 553 ? 22.468 6.018 -41.866 1.00 49.88 553 THR A CA 1
ATOM 4501 C C . THR A 1 553 ? 23.863 5.454 -41.589 1.00 49.88 553 THR A C 1
ATOM 4503 O O . THR A 1 553 ? 24.791 6.231 -41.389 1.00 49.88 553 THR A O 1
ATOM 4506 N N . ASN A 1 554 ? 24.079 4.127 -41.640 1.00 49.72 554 ASN A N 1
ATOM 4507 C CA . ASN A 1 554 ? 25.411 3.536 -41.442 1.00 49.72 554 ASN A CA 1
ATOM 4508 C C . ASN A 1 554 ? 25.542 2.120 -42.061 1.00 49.72 554 ASN A C 1
ATOM 4510 O O . ASN A 1 554 ? 24.782 1.221 -41.690 1.00 49.72 554 ASN A O 1
ATOM 4514 N N . MET A 1 555 ? 26.527 1.888 -42.951 1.00 51.78 555 MET A N 1
ATOM 4515 C CA . MET A 1 555 ? 26.785 0.576 -43.597 1.00 51.78 555 MET A CA 1
ATOM 4516 C C . MET A 1 555 ? 27.050 -0.557 -42.588 1.00 51.78 555 MET A C 1
ATOM 4518 O O . MET A 1 555 ? 26.824 -1.722 -42.907 1.00 51.78 555 MET A O 1
ATOM 4522 N N . MET A 1 556 ? 27.486 -0.240 -41.363 1.00 50.03 556 MET A N 1
ATOM 4523 C CA . MET A 1 556 ? 27.739 -1.245 -40.322 1.00 50.03 556 MET A CA 1
ATOM 4524 C C . MET A 1 556 ? 26.473 -1.712 -39.573 1.00 50.03 556 MET A C 1
ATOM 4526 O O . MET A 1 556 ? 26.462 -2.825 -39.040 1.00 50.03 556 MET A O 1
ATOM 4530 N N . TRP A 1 557 ? 25.402 -0.908 -39.541 1.00 44.53 557 TRP A N 1
ATOM 4531 C CA . TRP A 1 557 ? 24.287 -1.125 -38.607 1.00 44.53 557 TRP A CA 1
ATOM 4532 C C . TRP A 1 557 ? 22.944 -1.454 -39.287 1.00 44.53 557 TRP A C 1
ATOM 4534 O O . TRP A 1 557 ? 22.159 -2.188 -38.702 1.00 44.53 557 TRP A O 1
ATOM 4544 N N . GLY A 1 558 ? 22.683 -1.044 -40.533 1.00 59.31 558 GLY A N 1
ATOM 4545 C CA . GLY A 1 558 ? 21.420 -1.361 -41.234 1.00 59.31 558 GLY A CA 1
ATOM 4546 C C . GLY A 1 558 ? 20.269 -0.387 -40.931 1.00 59.31 558 GLY A C 1
ATOM 4547 O O . GLY A 1 558 ? 20.516 0.730 -40.485 1.00 59.31 558 GLY A O 1
ATOM 4548 N N . SER A 1 559 ? 19.025 -0.777 -41.238 1.00 61.41 559 SER A N 1
ATOM 4549 C CA . SER A 1 559 ? 17.822 0.061 -41.069 1.00 61.41 559 SER A CA 1
ATOM 4550 C C . SER A 1 559 ? 17.377 0.160 -39.603 1.00 61.41 559 SER A C 1
ATOM 4552 O O . SER A 1 559 ? 17.655 -0.743 -38.815 1.00 61.41 559 SER A O 1
ATOM 4554 N N . TYR A 1 560 ? 16.670 1.233 -39.243 1.00 64.31 560 TYR A N 1
ATOM 4555 C CA . TYR A 1 560 ? 16.161 1.483 -37.887 1.00 64.31 560 TYR A CA 1
ATOM 4556 C C . TYR A 1 560 ? 14.668 1.819 -37.898 1.00 64.31 560 TYR A C 1
ATOM 4558 O O . TYR A 1 560 ? 14.170 2.386 -38.873 1.00 64.31 560 TYR A O 1
ATOM 4566 N N . TYR A 1 561 ? 13.993 1.508 -36.792 1.00 68.62 561 TYR A N 1
ATOM 4567 C CA . TYR A 1 561 ? 12.677 2.027 -36.433 1.00 68.62 561 TYR A CA 1
ATOM 4568 C C . TYR A 1 561 ? 12.841 3.180 -35.458 1.00 68.62 561 TYR A C 1
ATOM 4570 O O . TYR A 1 561 ? 13.483 3.020 -34.419 1.00 68.62 561 TYR A O 1
ATOM 4578 N N . THR A 1 562 ? 12.260 4.328 -35.789 1.00 70.56 562 THR A N 1
ATOM 4579 C CA . THR A 1 562 ? 12.318 5.509 -34.934 1.00 70.56 562 THR A CA 1
ATOM 4580 C C . THR A 1 562 ? 10.965 5.772 -34.279 1.00 70.56 562 THR A C 1
ATOM 4582 O O . THR A 1 562 ? 9.978 6.003 -34.975 1.00 70.56 562 THR A O 1
ATOM 4585 N N . PHE A 1 563 ? 10.930 5.770 -32.949 1.00 71.50 563 PHE A N 1
ATOM 4586 C CA . PHE A 1 563 ? 9.737 6.016 -32.139 1.00 71.50 563 PHE A CA 1
ATOM 4587 C C . PHE A 1 563 ? 9.743 7.446 -31.574 1.00 71.50 563 PHE A C 1
ATOM 4589 O O . PHE A 1 563 ? 10.815 7.933 -31.187 1.00 71.50 563 PHE A O 1
ATOM 4596 N N . PRO A 1 564 ? 8.585 8.132 -31.507 1.00 69.69 564 PRO A N 1
ATOM 4597 C CA . PRO A 1 564 ? 8.463 9.414 -30.825 1.00 69.69 564 PRO A CA 1
ATOM 4598 C C . PRO A 1 564 ? 8.568 9.186 -29.329 1.00 69.69 564 PRO A C 1
ATOM 4600 O O . PRO A 1 564 ? 7.769 8.439 -28.780 1.00 69.69 564 PRO A O 1
ATOM 4603 N N . LEU A 1 565 ? 9.481 9.872 -28.653 1.00 66.44 565 LEU A N 1
ATOM 4604 C CA . LEU A 1 565 ? 9.514 9.886 -27.189 1.00 66.44 565 LEU A CA 1
ATOM 4605 C C . LEU A 1 565 ? 8.991 11.217 -26.617 1.00 66.44 565 LEU A C 1
ATOM 4607 O O . LEU A 1 565 ? 9.363 11.626 -25.521 1.00 66.44 565 LEU A O 1
ATOM 4611 N N . GLY A 1 566 ? 8.175 11.949 -27.383 1.00 64.19 566 GLY A N 1
ATOM 4612 C CA . GLY A 1 566 ? 7.706 13.280 -26.997 1.00 64.19 566 GLY A CA 1
ATOM 4613 C C . GLY A 1 566 ? 8.866 14.267 -26.815 1.00 64.19 566 GLY A C 1
ATOM 4614 O O . GLY A 1 566 ? 9.662 14.471 -27.733 1.00 64.19 566 GLY A O 1
ATOM 4615 N N . SER A 1 567 ? 8.975 14.871 -25.629 1.00 54.53 567 SER A N 1
ATOM 4616 C CA . SER A 1 567 ? 10.040 15.822 -25.267 1.00 54.53 567 SER A CA 1
ATOM 4617 C C . SER A 1 567 ? 11.448 15.206 -25.231 1.00 54.53 567 SER A C 1
ATOM 4619 O O . SER A 1 567 ? 12.425 15.943 -25.342 1.00 54.53 567 SER A O 1
ATOM 4621 N N . PHE A 1 568 ? 11.575 13.875 -25.175 1.00 54.84 568 PHE A N 1
ATOM 4622 C CA . PHE A 1 568 ? 12.859 13.152 -25.233 1.00 54.84 568 PHE A CA 1
ATOM 4623 C C . PHE A 1 568 ? 13.411 12.976 -26.648 1.00 54.84 568 PHE A C 1
ATOM 4625 O O . PHE A 1 568 ? 14.445 12.340 -26.859 1.00 54.84 568 PHE A O 1
ATOM 4632 N N . GLY A 1 569 ? 12.717 13.520 -27.646 1.00 67.38 569 GLY A N 1
ATOM 4633 C CA . GLY A 1 569 ? 13.097 13.384 -29.038 1.00 67.38 569 GLY A CA 1
ATOM 4634 C C . GLY A 1 569 ? 12.669 12.033 -29.593 1.00 67.38 569 GLY A C 1
ATOM 4635 O O . GLY A 1 569 ? 11.477 11.757 -29.735 1.00 67.38 569 GLY A O 1
ATOM 4636 N N . LYS A 1 570 ? 13.639 11.217 -30.004 1.00 72.69 570 LYS A N 1
ATOM 4637 C CA . LYS A 1 570 ? 13.388 10.031 -30.823 1.00 72.69 570 LYS A CA 1
ATOM 4638 C C . LYS A 1 570 ? 14.250 8.855 -30.371 1.00 72.69 570 LYS A C 1
ATOM 4640 O O . LYS A 1 570 ? 15.468 8.992 -30.285 1.00 72.69 570 LYS A O 1
ATOM 4645 N N . LEU A 1 571 ? 13.643 7.686 -30.177 1.00 71.25 571 LEU A N 1
ATOM 4646 C CA . LEU A 1 571 ? 14.370 6.436 -29.944 1.00 71.25 571 LEU A CA 1
ATOM 4647 C C . LEU A 1 571 ? 14.515 5.686 -31.258 1.00 71.25 571 LEU A C 1
ATOM 4649 O O . LEU A 1 571 ? 13.515 5.372 -31.892 1.00 71.25 571 LEU A O 1
ATOM 4653 N N . SER A 1 572 ? 15.748 5.386 -31.664 1.00 70.38 572 SER A N 1
ATOM 4654 C CA . SER A 1 572 ? 16.006 4.591 -32.868 1.00 70.38 572 SER A CA 1
ATOM 4655 C C . SER A 1 572 ? 16.460 3.186 -32.492 1.00 70.38 572 SER A C 1
ATOM 4657 O O . SER A 1 572 ? 17.580 2.996 -32.025 1.00 70.38 572 SER A O 1
ATOM 4659 N N . ILE A 1 573 ? 15.596 2.200 -32.723 1.00 68.19 573 ILE A N 1
ATOM 4660 C CA . ILE A 1 573 ? 15.875 0.780 -32.491 1.00 68.19 573 ILE A CA 1
ATOM 4661 C C . ILE A 1 573 ? 16.283 0.140 -33.817 1.00 68.19 573 ILE A C 1
ATOM 4663 O O . ILE A 1 573 ? 15.622 0.308 -34.840 1.00 68.19 573 ILE A O 1
ATOM 4667 N N . ASN A 1 574 ? 17.397 -0.586 -33.824 1.00 66.81 574 ASN A N 1
ATOM 4668 C CA . ASN A 1 574 ? 17.907 -1.233 -35.031 1.00 66.81 574 ASN A CA 1
ATOM 4669 C C . ASN A 1 574 ? 16.960 -2.342 -35.524 1.00 66.81 574 ASN A C 1
ATOM 4671 O O . ASN A 1 574 ? 16.540 -3.167 -34.727 1.00 66.81 574 ASN A O 1
ATOM 4675 N N . GLU A 1 575 ? 16.686 -2.450 -36.828 1.00 66.19 575 GLU A N 1
ATOM 4676 C CA . GLU A 1 575 ? 15.815 -3.498 -37.398 1.00 66.19 575 GLU A CA 1
ATOM 4677 C C . GLU A 1 575 ? 16.326 -4.919 -37.071 1.00 66.19 575 GLU A C 1
ATOM 4679 O O . GLU A 1 575 ? 15.536 -5.854 -36.968 1.00 66.19 575 GLU A O 1
ATOM 4684 N N . ARG A 1 576 ? 17.641 -5.105 -36.858 1.00 63.00 576 ARG A N 1
ATOM 4685 C CA . ARG A 1 576 ? 18.220 -6.394 -36.433 1.00 63.00 576 ARG A CA 1
ATOM 4686 C C . ARG A 1 576 ? 17.756 -6.840 -35.050 1.00 63.00 576 ARG A C 1
ATOM 4688 O O . ARG A 1 576 ? 17.744 -8.044 -34.822 1.00 63.00 576 ARG A O 1
ATOM 4695 N N . PHE A 1 577 ? 17.368 -5.917 -34.169 1.00 61.19 577 PHE A N 1
ATOM 4696 C CA . PHE A 1 577 ? 16.770 -6.238 -32.869 1.00 61.19 577 PHE A CA 1
ATOM 4697 C C . PHE A 1 577 ? 15.602 -7.215 -33.033 1.00 61.19 577 PHE A C 1
ATOM 4699 O O . PHE A 1 577 ? 15.578 -8.286 -32.442 1.00 61.19 577 PHE A O 1
ATOM 4706 N N . PHE A 1 578 ? 14.714 -6.912 -33.976 1.00 59.84 578 PHE A N 1
ATOM 4707 C CA . PHE A 1 578 ? 13.552 -7.731 -34.304 1.00 59.84 578 PHE A CA 1
ATOM 4708 C C . PHE A 1 578 ? 13.880 -8.973 -35.158 1.00 59.84 578 PHE A C 1
ATOM 4710 O O . PHE A 1 578 ? 12.982 -9.738 -35.494 1.00 59.84 578 PHE A O 1
ATOM 4717 N N . LYS A 1 579 ? 15.142 -9.170 -35.566 1.00 51.25 579 LYS A N 1
ATOM 4718 C CA . LYS A 1 579 ? 15.601 -10.319 -36.375 1.00 51.25 579 LYS A CA 1
ATOM 4719 C C . LYS A 1 579 ? 16.440 -11.328 -35.585 1.00 51.25 579 LYS A C 1
ATOM 4721 O O . LYS A 1 579 ? 16.822 -12.345 -36.156 1.00 51.25 579 LYS A O 1
ATOM 4726 N N . GLN A 1 580 ? 16.793 -11.039 -34.328 1.00 50.12 580 GLN A N 1
ATOM 4727 C CA . GLN A 1 580 ? 17.603 -11.934 -33.486 1.00 50.12 580 GLN A CA 1
ATOM 4728 C C . GLN A 1 580 ? 16.797 -13.074 -32.847 1.00 50.12 580 GLN A C 1
ATOM 4730 O O . GLN A 1 580 ? 17.385 -14.037 -32.356 1.00 50.12 580 GLN A O 1
ATOM 4735 N N . THR A 1 581 ? 15.469 -13.025 -32.915 1.00 48.88 581 THR A N 1
ATOM 4736 C CA . THR A 1 581 ? 14.603 -14.167 -32.625 1.00 48.88 581 THR A CA 1
ATOM 4737 C C . THR A 1 581 ? 14.826 -15.257 -33.682 1.00 48.88 581 THR A C 1
ATOM 4739 O O . THR A 1 581 ? 15.002 -14.978 -34.867 1.00 48.88 581 THR A O 1
ATOM 4742 N N . LYS A 1 582 ? 14.883 -16.532 -33.267 1.00 45.84 582 LYS A N 1
ATOM 4743 C CA . LYS A 1 582 ? 15.269 -17.685 -34.118 1.00 45.84 582 LYS A CA 1
ATOM 4744 C C . LYS A 1 582 ? 14.368 -17.927 -35.346 1.00 45.84 582 LYS A C 1
ATOM 4746 O O . LYS A 1 582 ? 14.643 -18.835 -36.129 1.00 45.84 582 LYS A O 1
ATOM 4751 N N . THR A 1 583 ? 13.323 -17.134 -35.546 1.00 47.66 583 THR A N 1
ATOM 4752 C CA . THR A 1 583 ? 12.398 -17.197 -36.676 1.00 47.66 583 THR A CA 1
ATOM 4753 C C . THR A 1 583 ? 12.629 -16.013 -37.616 1.00 47.66 583 THR A C 1
ATOM 4755 O O . THR A 1 583 ? 12.397 -14.857 -37.274 1.00 47.66 583 THR A O 1
ATOM 4758 N N . LYS A 1 584 ? 13.049 -16.304 -38.858 1.00 47.19 584 LYS A N 1
ATOM 4759 C CA . LYS A 1 584 ? 13.209 -15.311 -39.944 1.00 47.19 584 LYS A CA 1
ATOM 4760 C C . LYS A 1 584 ? 11.936 -14.493 -40.229 1.00 47.19 584 LYS A C 1
ATOM 4762 O O . LYS A 1 584 ? 12.035 -13.458 -40.884 1.00 47.19 584 LYS A O 1
ATOM 4767 N N . ASP A 1 585 ? 10.788 -14.938 -39.726 1.00 54.41 585 ASP A N 1
ATOM 4768 C CA . ASP A 1 585 ? 9.474 -14.337 -39.926 1.00 54.41 585 ASP A CA 1
ATOM 4769 C C . ASP A 1 585 ? 8.999 -13.439 -38.768 1.00 54.41 585 ASP A C 1
ATOM 4771 O O . ASP A 1 585 ? 8.021 -12.728 -38.958 1.00 54.41 585 ASP A O 1
ATOM 4775 N N . TYR A 1 586 ? 9.702 -13.348 -37.628 1.00 52.50 586 TYR A N 1
ATOM 4776 C CA . TYR A 1 586 ? 9.207 -12.618 -36.445 1.00 52.50 586 TYR A CA 1
ATOM 4777 C C . TYR A 1 586 ? 8.903 -11.140 -36.705 1.00 52.50 586 TYR A C 1
ATOM 4779 O O . TYR A 1 586 ? 7.848 -10.666 -36.324 1.00 52.50 586 TYR A O 1
ATOM 4787 N N . LEU A 1 587 ? 9.779 -10.387 -37.381 1.00 52.72 587 LEU A N 1
ATOM 4788 C CA . LEU A 1 587 ? 9.497 -8.976 -37.690 1.00 52.72 587 LEU A CA 1
ATOM 4789 C C . LEU A 1 587 ? 8.258 -8.838 -38.592 1.00 52.72 587 LEU A C 1
ATOM 4791 O O . LEU A 1 587 ? 7.471 -7.908 -38.440 1.00 52.72 587 LEU A O 1
ATOM 4795 N N . LYS A 1 588 ? 8.085 -9.763 -39.541 1.00 57.59 588 LYS A N 1
ATOM 4796 C CA . LYS A 1 588 ? 6.929 -9.783 -40.437 1.00 57.59 588 LYS A CA 1
ATOM 4797 C C . LYS A 1 588 ? 5.666 -10.151 -39.658 1.00 57.59 588 LYS A C 1
ATOM 4799 O O . LYS A 1 588 ? 4.666 -9.469 -39.815 1.00 57.59 588 LYS A O 1
ATOM 4804 N N . GLU A 1 589 ? 5.725 -11.168 -38.807 1.00 55.22 589 GLU A N 1
ATOM 4805 C CA . GLU A 1 589 ? 4.637 -11.611 -37.932 1.00 55.22 589 GLU A CA 1
ATOM 4806 C C . GLU A 1 589 ? 4.280 -10.565 -36.878 1.00 55.22 589 GLU A C 1
ATOM 4808 O O . GLU A 1 589 ? 3.104 -10.323 -36.672 1.00 55.22 589 GLU A O 1
ATOM 4813 N N . PHE A 1 590 ? 5.254 -9.878 -36.283 1.00 60.09 590 PHE A N 1
ATOM 4814 C CA . PHE A 1 590 ? 5.052 -8.788 -35.332 1.00 60.09 590 PHE A CA 1
ATOM 4815 C C . PHE A 1 590 ? 4.402 -7.583 -36.010 1.00 60.09 590 PHE A C 1
ATOM 4817 O O . PHE A 1 590 ? 3.427 -7.053 -35.502 1.00 60.09 590 PHE A O 1
ATOM 4824 N N . LEU A 1 591 ? 4.867 -7.178 -37.197 1.00 59.28 591 LEU A N 1
ATOM 4825 C CA . LEU A 1 591 ? 4.219 -6.105 -37.958 1.00 59.28 591 LEU A CA 1
ATOM 4826 C C . LEU A 1 591 ? 2.828 -6.505 -38.469 1.00 59.28 591 LEU A C 1
ATOM 4828 O O . LEU A 1 591 ? 1.948 -5.651 -38.533 1.00 59.28 591 LEU A O 1
ATOM 4832 N N . ILE A 1 592 ? 2.617 -7.775 -38.833 1.00 57.78 592 ILE A N 1
ATOM 4833 C CA . ILE A 1 592 ? 1.290 -8.310 -39.169 1.00 57.78 592 ILE A CA 1
ATOM 4834 C C . ILE A 1 592 ? 0.400 -8.302 -37.930 1.00 57.78 592 ILE A C 1
ATOM 4836 O O . ILE A 1 592 ? -0.723 -7.840 -38.024 1.00 57.78 592 ILE A O 1
ATOM 4840 N N . MET A 1 593 ? 0.899 -8.748 -36.779 1.00 59.12 593 MET A N 1
ATOM 4841 C CA . MET A 1 593 ? 0.187 -8.754 -35.505 1.00 59.12 593 MET A CA 1
ATOM 4842 C C . MET A 1 593 ? -0.185 -7.332 -35.093 1.00 59.12 593 MET A C 1
ATOM 4844 O O . MET A 1 593 ? -1.340 -7.097 -34.779 1.00 59.12 593 MET A O 1
ATOM 4848 N N . LEU A 1 594 ? 0.741 -6.371 -35.151 1.00 54.06 594 LEU A N 1
ATOM 4849 C CA . LEU A 1 594 ? 0.450 -4.970 -34.843 1.00 54.06 594 LEU A CA 1
ATOM 4850 C C . LEU A 1 594 ? -0.588 -4.383 -35.804 1.00 54.06 594 LEU A C 1
ATOM 4852 O O . LEU A 1 594 ? -1.504 -3.713 -35.348 1.00 54.06 594 LEU A O 1
ATOM 4856 N N . ARG A 1 595 ? -0.493 -4.666 -37.112 1.00 57.47 595 ARG A N 1
ATOM 4857 C CA . ARG A 1 595 ? -1.520 -4.254 -38.087 1.00 57.47 595 ARG A CA 1
ATOM 4858 C C . ARG A 1 595 ? -2.868 -4.910 -37.822 1.00 57.47 595 ARG A C 1
ATOM 4860 O O . ARG A 1 595 ? -3.881 -4.241 -37.907 1.00 57.47 595 ARG A O 1
ATOM 4867 N N . PHE A 1 596 ? -2.876 -6.192 -37.483 1.00 52.16 596 PHE A N 1
ATOM 4868 C CA . PHE A 1 596 ? -4.090 -6.944 -37.191 1.00 52.16 596 PHE A CA 1
ATOM 4869 C C . PHE A 1 596 ? -4.743 -6.469 -35.889 1.00 52.16 596 PHE A C 1
ATOM 4871 O O . PHE A 1 596 ? -5.959 -6.351 -35.821 1.00 52.16 596 PHE A O 1
ATOM 4878 N N . ILE A 1 597 ? -3.944 -6.135 -34.870 1.00 51.25 597 ILE A N 1
ATOM 4879 C CA . ILE A 1 597 ? -4.414 -5.499 -33.635 1.00 51.25 597 ILE A CA 1
ATOM 4880 C C . ILE A 1 597 ? -4.983 -4.112 -33.942 1.00 51.25 597 ILE A C 1
ATOM 4882 O O . ILE A 1 597 ? -6.060 -3.801 -33.452 1.00 51.25 597 ILE A O 1
ATOM 4886 N N . ASP A 1 598 ? -4.312 -3.301 -34.763 1.00 53.38 598 ASP A N 1
ATOM 4887 C CA . ASP A 1 598 ? -4.790 -1.969 -35.161 1.00 53.38 598 ASP A CA 1
ATOM 4888 C C . ASP A 1 598 ? -6.104 -2.046 -35.965 1.00 53.38 598 ASP A C 1
ATOM 4890 O O . ASP A 1 598 ? -7.050 -1.308 -35.689 1.00 53.38 598 ASP A O 1
ATOM 4894 N N . GLU A 1 599 ? -6.214 -3.005 -36.892 1.00 57.69 599 GLU A N 1
ATOM 4895 C CA . GLU A 1 599 ? -7.438 -3.306 -37.648 1.00 57.69 599 GLU A CA 1
ATOM 4896 C C . GLU A 1 599 ? -8.576 -3.755 -36.717 1.00 57.69 599 GLU A C 1
ATOM 4898 O O . GLU A 1 599 ? -9.655 -3.166 -36.759 1.00 57.69 599 GLU A O 1
ATOM 4903 N N . ILE A 1 600 ? -8.330 -4.707 -35.805 1.00 52.69 600 ILE A N 1
ATOM 4904 C CA . ILE A 1 600 ? -9.322 -5.155 -34.812 1.00 52.69 600 ILE A CA 1
ATOM 4905 C C . ILE A 1 600 ? -9.742 -4.005 -33.898 1.00 52.69 600 ILE A C 1
ATOM 4907 O O . ILE A 1 600 ? -10.930 -3.835 -33.636 1.00 52.69 600 ILE A O 1
ATOM 4911 N N . MET A 1 601 ? -8.796 -3.213 -33.393 1.00 47.59 601 MET A N 1
ATOM 4912 C CA . MET A 1 601 ? -9.071 -2.083 -32.501 1.00 47.59 601 MET A CA 1
ATOM 4913 C C . MET A 1 601 ? -9.911 -1.016 -33.207 1.00 47.59 601 MET A C 1
ATOM 4915 O O . MET A 1 601 ? -10.822 -0.448 -32.601 1.00 47.59 601 MET A O 1
ATOM 4919 N N . THR A 1 602 ? -9.643 -0.775 -34.491 1.00 54.81 602 THR A N 1
ATOM 4920 C CA . THR A 1 602 ? -10.395 0.170 -35.324 1.00 54.81 602 THR A CA 1
ATOM 4921 C C . THR A 1 602 ? -11.802 -0.346 -35.613 1.00 54.81 602 THR A C 1
ATOM 4923 O O . THR A 1 602 ? -12.766 0.370 -35.349 1.00 54.81 602 THR A O 1
ATOM 4926 N N . GLU A 1 603 ? -11.947 -1.601 -36.049 1.00 53.59 603 GLU A N 1
ATOM 4927 C CA . GLU A 1 603 ? -13.254 -2.235 -36.275 1.00 53.59 603 GLU A CA 1
ATOM 4928 C C . GLU A 1 603 ? -14.083 -2.315 -34.983 1.00 53.59 603 GLU A C 1
ATOM 4930 O O . GLU A 1 603 ? -15.287 -2.061 -34.997 1.00 53.59 603 GLU A O 1
ATOM 4935 N N . THR A 1 604 ? -13.444 -2.600 -33.845 1.00 45.56 604 THR A N 1
ATOM 4936 C CA . THR A 1 604 ? -14.102 -2.657 -32.531 1.00 45.56 604 THR A CA 1
ATOM 4937 C C . THR A 1 604 ? -14.559 -1.268 -32.087 1.00 45.56 604 THR A C 1
ATOM 4939 O O . THR A 1 604 ? -15.694 -1.119 -31.634 1.00 45.56 604 THR A O 1
ATOM 4942 N N . LYS A 1 605 ? -13.734 -0.224 -32.272 1.00 48.06 605 LYS A N 1
ATOM 4943 C CA . LYS A 1 605 ? -14.141 1.173 -32.031 1.00 48.06 605 LYS A CA 1
ATOM 4944 C C . LYS A 1 605 ? -15.305 1.587 -32.924 1.00 48.06 605 LYS A C 1
ATOM 4946 O O . LYS A 1 605 ? -16.249 2.200 -32.433 1.00 48.06 605 LYS A O 1
ATOM 4951 N N . GLU A 1 606 ? -15.261 1.257 -34.212 1.00 55.41 606 GLU A N 1
ATOM 4952 C CA . GLU A 1 606 ? -16.357 1.548 -35.138 1.00 55.41 606 GLU A CA 1
ATOM 4953 C C . GLU A 1 606 ? -17.640 0.817 -34.737 1.00 55.41 606 GLU A C 1
ATOM 4955 O O . GLU A 1 606 ? -18.703 1.433 -34.714 1.00 55.41 606 GLU A O 1
ATOM 4960 N N . TYR A 1 607 ? -17.551 -0.459 -34.356 1.00 50.66 607 TYR A N 1
ATOM 4961 C CA . TYR A 1 607 ? -18.689 -1.251 -33.895 1.00 50.66 607 TYR A CA 1
ATOM 4962 C C . TYR A 1 607 ? -19.305 -0.693 -32.602 1.00 50.66 607 TYR A C 1
ATOM 4964 O O . TYR A 1 607 ? -20.522 -0.511 -32.538 1.00 50.66 607 TYR A O 1
ATOM 4972 N N . ILE A 1 608 ? -18.483 -0.356 -31.600 1.00 44.41 608 ILE A N 1
ATOM 4973 C CA . ILE A 1 608 ? -18.937 0.247 -30.335 1.00 44.41 608 ILE A CA 1
ATOM 4974 C C . ILE A 1 608 ? -19.595 1.606 -30.595 1.00 44.41 608 ILE A C 1
ATOM 4976 O O . ILE A 1 608 ? -20.708 1.842 -30.130 1.00 44.41 608 ILE A O 1
ATOM 4980 N N . ASN A 1 609 ? -18.976 2.472 -31.403 1.00 51.66 609 ASN A N 1
ATOM 4981 C CA . ASN A 1 609 ? -19.557 3.767 -31.769 1.00 51.66 609 ASN A CA 1
ATOM 4982 C C . ASN A 1 609 ? -20.885 3.612 -32.523 1.00 51.66 609 ASN A C 1
ATOM 4984 O O . ASN A 1 609 ? -21.796 4.420 -32.352 1.00 51.66 609 ASN A O 1
ATOM 4988 N N . LYS A 1 610 ? -21.023 2.566 -33.344 1.00 58.62 610 LYS A N 1
ATOM 4989 C CA . LYS A 1 610 ? -22.261 2.253 -34.068 1.00 58.62 610 LYS A CA 1
ATOM 4990 C C . LYS A 1 610 ? -23.362 1.729 -33.146 1.00 58.62 610 LYS A C 1
ATOM 4992 O O . LYS A 1 610 ? -24.520 2.050 -33.377 1.00 58.62 610 LYS A O 1
ATOM 4997 N N . MET A 1 611 ? -23.013 0.978 -32.098 1.00 42.66 611 MET A N 1
ATOM 4998 C CA . MET A 1 611 ? -23.966 0.581 -31.055 1.00 42.66 611 MET A CA 1
ATOM 4999 C C . MET A 1 611 ? -24.397 1.780 -30.202 1.00 42.66 611 MET A C 1
ATOM 5001 O O . MET A 1 611 ? -25.592 1.971 -30.004 1.00 42.66 611 MET A O 1
ATOM 5005 N N . MET A 1 612 ? -23.461 2.637 -29.783 1.00 38.94 612 MET A N 1
ATOM 5006 C CA . MET A 1 612 ? -23.768 3.816 -28.958 1.00 38.94 612 MET A CA 1
ATOM 5007 C C . MET A 1 612 ? -24.484 4.946 -29.711 1.00 38.94 612 MET A C 1
ATOM 5009 O O . MET A 1 612 ? -25.076 5.812 -29.085 1.00 38.94 612 MET A O 1
ATOM 5013 N N . SER A 1 613 ? -24.439 4.959 -31.046 1.00 47.12 613 SER A N 1
ATOM 5014 C CA . SER A 1 613 ? -25.223 5.887 -31.882 1.00 47.12 613 SER A CA 1
ATOM 5015 C C . SER A 1 613 ? -26.581 5.322 -32.315 1.00 47.12 613 SER A C 1
ATOM 5017 O O . SER A 1 613 ? -27.312 5.986 -33.052 1.00 47.12 613 SER A O 1
ATOM 5019 N N . SER A 1 614 ? -26.903 4.093 -31.894 1.00 46.28 614 SER A N 1
ATOM 5020 C CA . SER A 1 614 ? -28.183 3.423 -32.156 1.00 46.28 614 SER A CA 1
ATOM 5021 C C . SER A 1 614 ? -29.124 3.361 -30.941 1.00 46.28 614 SER A C 1
ATOM 5023 O O . SER A 1 614 ? -30.226 2.826 -31.072 1.00 46.28 614 SER A O 1
ATOM 5025 N N . GLU A 1 615 ? -28.712 3.942 -29.810 1.00 35.50 615 GLU A N 1
ATOM 5026 C CA . GLU A 1 615 ? -29.559 4.353 -28.674 1.00 35.50 615 GLU A CA 1
ATOM 5027 C C . GLU A 1 615 ? -29.801 5.867 -28.733 1.00 35.50 615 GLU A C 1
ATOM 5029 O O . GLU A 1 615 ? -30.924 6.292 -28.369 1.00 35.50 615 GLU A O 1
#

Organism: NCBI:txid412755

Radius of gyration: 28.11 Å; chains: 1; bounding box: 58×71×79 Å

pLDDT: mean 78.5, std 14.0, range [30.11, 97.0]

Sequence (615 aa):
MGSNQISWETNNFKNRNSIYQLFKNAGYKLGDPQKIDPKYLPGLKKPSIYNEIKELYQVIYQENELQLWLIITPEKANKKSWRNLIISEVKESYGDYVLLFTKDFSQFWISILADDAYEELLFNINSPSIKADKFIQDLLNKRPLIDVKGLTASILQAKHQLTAKKVATAIKNGEESLVISLFKKAGLNIEGKLNLFAPRREAPLKKTVLKILISKNYDKEMWLKNNLSGLIGEYFATIKEDLDNIIIIFKDCFCYYSSKVVLYQKIDYNFESEDLIDILTSLIACIDVKTAFNSITFESQFGSYSLFFIKSVFLMQEYLKSNVEDIQVVREEWERYFSKVYQAGDIDEELLVKHAYLSLLIKIVLFCRYLPEKIVNNAHSFVELSEFFEKKGIELFINDFYGWANNIEVLRDDIFHALNKAEYESEDIFRVIYQDMVSPSTRHALGEFYTPPELAQLMVDEVYMLGDLTLDPACGSGTFLVEIINKIKSLAKDGKSISKAINNLYGFDVNPIAVLVSKANILLNIEDISNEKIPLNIFLTDSLKVIERNPQTNMMWGSYYTFPLGSFGKLSINERFFKQTKTKDYLKEFLIMLRFIDEIMTETKEYINKMMSSE